Protein AF-0000000083957385 (afdb_homodimer)

InterPro domains:
  IPR032675 Leucine-rich repeat domain superfamily [G3DSA:3.80.10.10] (3-251)

Structure (mmCIF, N/CA/C/O backbone):
data_AF-0000000083957385-model_v1
#
loop_
_entity.id
_entity.type
_entity.pdbx_description
1 polymer 'Uncharacterized protein'
#
loop_
_atom_site.group_PDB
_atom_site.id
_atom_site.type_symbol
_atom_site.label_atom_id
_atom_site.label_alt_id
_atom_site.label_comp_id
_atom_site.label_asym_id
_atom_site.label_entity_id
_atom_site.label_seq_id
_atom_site.pdbx_PDB_ins_code
_atom_site.Cartn_x
_atom_site.Cartn_y
_atom_site.Cartn_z
_atom_site.occupancy
_atom_site.B_iso_or_equiv
_atom_site.auth_seq_id
_atom_site.auth_comp_id
_atom_site.auth_asym_id
_atom_site.auth_atom_id
_atom_site.pdbx_PDB_model_num
ATOM 1 N N . MET A 1 1 ? -29.312 -0.234 -8.875 1 66.75 1 MET A N 1
ATOM 2 C CA . MET A 1 1 ? -28.094 0.05 -8.117 1 66.75 1 MET A CA 1
ATOM 3 C C . MET A 1 1 ? -26.859 -0.208 -8.953 1 66.75 1 MET A C 1
ATOM 5 O O . MET A 1 1 ? -26.828 -1.137 -9.766 1 66.75 1 MET A O 1
ATOM 9 N N . GLY A 1 2 ? -26.062 0.794 -9.25 1 80.44 2 GLY A N 1
ATOM 10 C CA . GLY A 1 2 ? -24.922 0.792 -10.156 1 80.44 2 GLY A CA 1
ATOM 11 C C . GLY A 1 2 ? -23.656 0.3 -9.5 1 80.44 2 GLY A C 1
ATOM 12 O O . GLY A 1 2 ? -22.562 0.796 -9.797 1 80.44 2 GLY A O 1
ATOM 13 N N . ILE A 1 3 ? -23.75 -0.636 -8.555 1 87.69 3 ILE A N 1
ATOM 14 C CA . ILE A 1 3 ? -22.578 -1.134 -7.844 1 87.69 3 ILE A CA 1
ATOM 15 C C . ILE A 1 3 ? -21.781 -2.059 -8.758 1 87.69 3 ILE A C 1
ATOM 17 O O . ILE A 1 3 ? -22.312 -3.025 -9.305 1 87.69 3 ILE A O 1
ATOM 21 N N . ARG A 1 4 ? -20.531 -1.712 -8.836 1 92.94 4 ARG A N 1
ATOM 22 C CA . ARG A 1 4 ? -19.641 -2.5 -9.688 1 92.94 4 ARG A CA 1
ATOM 23 C C . ARG A 1 4 ? -18.625 -3.273 -8.867 1 92.94 4 ARG A C 1
ATOM 25 O O . ARG A 1 4 ? -18.109 -4.297 -9.312 1 92.94 4 ARG A O 1
ATOM 32 N N . THR A 1 5 ? -18.344 -2.74 -7.691 1 95.75 5 THR A N 1
ATOM 33 C CA . THR A 1 5 ? -17.391 -3.383 -6.797 1 95.75 5 THR A CA 1
ATOM 34 C C . THR A 1 5 ? -18 -3.598 -5.414 1 95.75 5 THR A C 1
ATOM 36 O O . THR A 1 5 ? -18.516 -2.658 -4.809 1 95.75 5 THR A O 1
ATOM 39 N N . LEU A 1 6 ? -17.969 -4.848 -4.969 1 91.44 6 LEU A N 1
ATOM 40 C CA . LEU A 1 6 ? -18.484 -5.207 -3.652 1 91.44 6 LEU A CA 1
ATOM 41 C C . LEU A 1 6 ? -17.453 -6.035 -2.875 1 91.44 6 LEU A C 1
ATOM 43 O O . LEU A 1 6 ? -16.984 -7.059 -3.367 1 91.44 6 LEU A O 1
ATOM 47 N N . ARG A 1 7 ? -17.125 -5.516 -1.761 1 92.5 7 ARG A N 1
ATOM 48 C CA . ARG A 1 7 ? -16.234 -6.227 -0.84 1 92.5 7 ARG A CA 1
ATOM 49 C C . ARG A 1 7 ? -16.906 -6.414 0.519 1 92.5 7 ARG A C 1
ATOM 51 O O . ARG A 1 7 ? -17.281 -5.441 1.176 1 92.5 7 ARG A O 1
ATOM 58 N N . LEU A 1 8 ? -16.922 -7.754 0.87 1 87.62 8 LEU A N 1
ATOM 59 C CA . LEU A 1 8 ? -17.625 -8.062 2.115 1 87.62 8 LEU A CA 1
ATOM 60 C C . LEU A 1 8 ? -16.812 -9.055 2.951 1 87.62 8 LEU A C 1
ATOM 62 O O . LEU A 1 8 ? -16.312 -10.055 2.428 1 87.62 8 LEU A O 1
ATOM 66 N N . ASP A 1 9 ? -16.688 -8.719 4.184 1 85.94 9 ASP A N 1
ATOM 67 C CA . ASP A 1 9 ? -16.141 -9.656 5.168 1 85.94 9 ASP A CA 1
ATOM 68 C C . ASP A 1 9 ? -17.172 -9.977 6.246 1 85.94 9 ASP A C 1
ATOM 70 O O . ASP A 1 9 ? -17.469 -9.141 7.102 1 85.94 9 ASP A O 1
ATOM 74 N N . LEU A 1 10 ? -17.656 -11.227 6.188 1 76.75 10 LEU A N 1
ATOM 75 C CA . LEU A 1 10 ? -18.719 -11.633 7.09 1 76.75 10 LEU A CA 1
ATOM 76 C C . LEU A 1 10 ? -18.219 -12.617 8.133 1 76.75 10 LEU A C 1
ATOM 78 O O . LEU A 1 10 ? -19 -13.305 8.789 1 76.75 10 LEU A O 1
ATOM 82 N N . THR A 1 11 ? -16.969 -12.727 8.328 1 73.12 11 THR A N 1
ATOM 83 C CA . THR A 1 11 ? -16.391 -13.766 9.18 1 73.12 11 THR A CA 1
ATOM 84 C C . THR A 1 11 ? -16.75 -13.523 10.641 1 73.12 11 THR A C 1
ATOM 86 O O . THR A 1 11 ? -16.812 -14.461 11.43 1 73.12 11 THR A O 1
ATOM 89 N N . ARG A 1 12 ? -17.125 -12.375 11.008 1 71.38 12 ARG A N 1
ATOM 90 C CA . ARG A 1 12 ? -17.406 -12.055 12.406 1 71.38 12 ARG A CA 1
ATOM 91 C C . ARG A 1 12 ? -18.875 -11.711 12.609 1 71.38 12 ARG A C 1
ATOM 93 O O . ARG A 1 12 ? -19.266 -11.273 13.695 1 71.38 12 ARG A O 1
ATOM 100 N N . THR A 1 13 ? -19.531 -11.875 11.531 1 69.56 13 THR A N 1
ATOM 101 C CA . THR A 1 13 ? -20.938 -11.469 11.602 1 69.56 13 THR A CA 1
ATOM 102 C C . THR A 1 13 ? -21.797 -12.609 12.133 1 69.56 13 THR A C 1
ATOM 104 O O . THR A 1 13 ? -21.688 -13.75 11.68 1 69.56 13 THR A O 1
ATOM 107 N N . GLU A 1 14 ? -22.578 -12.195 13.156 1 69.31 14 GLU A N 1
ATOM 108 C CA . GLU A 1 14 ? -23.594 -13.141 13.586 1 69.31 14 GLU A CA 1
ATOM 109 C C . GLU A 1 14 ? -24.656 -13.344 12.508 1 69.31 14 GLU A C 1
ATOM 111 O O . GLU A 1 14 ? -24.969 -12.414 11.766 1 69.31 14 GLU A O 1
ATOM 116 N N . ASN A 1 15 ? -25.125 -14.547 12.273 1 73.12 15 ASN A N 1
ATOM 117 C CA . ASN A 1 15 ? -26.125 -14.883 11.266 1 73.12 15 ASN A CA 1
ATOM 118 C C . ASN A 1 15 ? -25.578 -14.68 9.852 1 73.12 15 ASN A C 1
ATOM 120 O O . ASN A 1 15 ? -26.281 -14.195 8.969 1 73.12 15 ASN A O 1
ATOM 124 N N . SER A 1 16 ? -24.344 -14.812 9.766 1 71.88 16 SER A N 1
ATOM 125 C CA . SER A 1 16 ? -23.625 -14.578 8.516 1 71.88 16 SER A CA 1
ATOM 126 C C . SER A 1 16 ? -24.312 -15.258 7.34 1 71.88 16 SER A C 1
ATOM 128 O O . SER A 1 16 ? -24.375 -14.703 6.242 1 71.88 16 SER A O 1
ATOM 130 N N . ASP A 1 17 ? -24.906 -16.312 7.582 1 74.31 17 ASP A N 1
ATOM 131 C CA . ASP A 1 17 ? -25.562 -17.047 6.5 1 74.31 17 ASP A CA 1
ATOM 132 C C . ASP A 1 17 ? -26.766 -16.281 5.977 1 74.31 17 ASP A C 1
ATOM 134 O O . ASP A 1 17 ? -26.984 -16.203 4.766 1 74.31 17 ASP A O 1
ATOM 138 N N . GLU A 1 18 ? -27.484 -15.789 6.863 1 74 18 GLU A N 1
ATOM 139 C CA . GLU A 1 18 ? -28.672 -15.023 6.48 1 74 18 GLU A CA 1
ATOM 140 C C . GLU A 1 18 ? -28.297 -13.75 5.734 1 74 18 GLU A C 1
ATOM 142 O O . GLU A 1 18 ? -28.891 -13.414 4.715 1 74 18 GLU A O 1
ATOM 147 N N . ILE A 1 19 ? -27.297 -13.18 6.184 1 72.69 19 ILE A N 1
ATOM 148 C CA . ILE A 1 19 ? -26.828 -11.938 5.574 1 72.69 19 ILE A CA 1
ATOM 149 C C . ILE A 1 19 ? -26.266 -12.227 4.188 1 72.69 19 ILE A C 1
ATOM 151 O O . ILE A 1 19 ? -26.531 -11.484 3.238 1 72.69 19 ILE A O 1
ATOM 155 N N . PHE A 1 20 ? -25.609 -13.242 4.195 1 74.31 20 PHE A N 1
ATOM 156 C CA . PHE A 1 20 ? -25.047 -13.656 2.918 1 74.31 20 PHE A CA 1
ATOM 157 C C . PHE A 1 20 ? -26.141 -13.898 1.886 1 74.31 20 PHE A C 1
ATOM 159 O O . PHE A 1 20 ? -26.016 -13.469 0.737 1 74.31 20 PHE A O 1
ATOM 166 N N . GLN A 1 21 ? -27.125 -14.539 2.307 1 76.19 21 GLN A N 1
ATOM 167 C CA . GLN A 1 21 ? -28.25 -14.789 1.405 1 76.19 21 GLN A CA 1
ATOM 168 C C . GLN A 1 21 ? -28.891 -13.484 0.958 1 76.19 21 GLN A C 1
ATOM 170 O O . GLN A 1 21 ? -29.234 -13.32 -0.216 1 76.19 21 GLN A O 1
ATOM 175 N N . GLN A 1 22 ? -28.969 -12.656 1.773 1 74.19 22 GLN A N 1
ATOM 176 C CA . GLN A 1 22 ? -29.547 -11.359 1.444 1 74.19 22 GLN A CA 1
ATOM 177 C C . GLN A 1 22 ? -28.672 -10.602 0.44 1 74.19 22 GLN A C 1
ATOM 179 O O . GLN A 1 22 ? -29.188 -9.992 -0.498 1 74.19 22 GLN A O 1
ATOM 184 N N . ILE A 1 23 ? -27.5 -10.695 0.69 1 72.44 23 ILE A N 1
ATOM 185 C CA . ILE A 1 23 ? -26.562 -10.039 -0.207 1 72.44 23 ILE A CA 1
ATOM 186 C C . ILE A 1 23 ? -26.656 -10.664 -1.598 1 72.44 23 ILE A C 1
ATOM 188 O O . ILE A 1 23 ? -26.719 -9.953 -2.602 1 72.44 23 ILE A O 1
ATOM 192 N N . GLN A 1 24 ? -26.625 -11.922 -1.609 1 73.81 24 GLN A N 1
ATOM 193 C CA . GLN A 1 24 ? -26.719 -12.609 -2.891 1 73.81 24 GLN A CA 1
ATOM 194 C C . GLN A 1 24 ? -28 -12.227 -3.627 1 73.81 24 GLN A C 1
ATOM 196 O O . GLN A 1 24 ? -28 -12.086 -4.852 1 73.81 24 GLN A O 1
ATOM 201 N N . ASP A 1 25 ? -29.047 -11.984 -2.83 1 76.69 25 ASP A N 1
ATOM 202 C CA . ASP A 1 25 ? -30.344 -11.672 -3.418 1 76.69 25 ASP A CA 1
ATOM 203 C C . ASP A 1 25 ? -30.391 -10.234 -3.932 1 76.69 25 ASP A C 1
ATOM 205 O O . ASP A 1 25 ? -31.172 -9.914 -4.824 1 76.69 25 ASP A O 1
ATOM 209 N N . THR A 1 26 ? -29.5 -9.461 -3.402 1 75.12 26 THR A N 1
ATOM 210 C CA . THR A 1 26 ? -29.625 -8.039 -3.709 1 75.12 26 THR A CA 1
ATOM 211 C C . THR A 1 26 ? -28.438 -7.57 -4.547 1 75.12 26 THR A C 1
ATOM 213 O O . THR A 1 26 ? -28.391 -6.422 -4.992 1 75.12 26 THR A O 1
ATOM 216 N N . MET A 1 27 ? -27.578 -8.445 -4.742 1 77.69 27 MET A N 1
ATOM 217 C CA . MET A 1 27 ? -26.391 -8.086 -5.523 1 77.69 27 MET A CA 1
ATOM 218 C C . MET A 1 27 ? -26.781 -7.648 -6.93 1 77.69 27 MET A C 1
ATOM 220 O O . MET A 1 27 ? -27.609 -8.305 -7.582 1 77.69 27 MET A O 1
ATOM 224 N N . PRO A 1 28 ? -26.156 -6.586 -7.316 1 81 28 PRO A N 1
ATOM 225 C CA . PRO A 1 28 ? -26.5 -6.117 -8.664 1 81 28 PRO A CA 1
ATOM 226 C C . PRO A 1 28 ? -25.953 -7.027 -9.758 1 81 28 PRO A C 1
ATOM 228 O O . PRO A 1 28 ? -24.891 -7.641 -9.594 1 81 28 PRO A O 1
ATOM 231 N N . SER A 1 29 ? -26.672 -7.047 -10.898 1 79.5 29 SER A N 1
ATOM 232 C CA . SER A 1 29 ? -26.297 -7.914 -12.008 1 79.5 29 SER A CA 1
ATOM 233 C C . SER A 1 29 ? -25.078 -7.375 -12.75 1 79.5 29 SER A C 1
ATOM 235 O O . SER A 1 29 ? -24.391 -8.117 -13.461 1 79.5 29 SER A O 1
ATOM 237 N N . ASN A 1 30 ? -24.797 -6.09 -12.562 1 85.25 30 ASN A N 1
ATOM 238 C CA . ASN A 1 30 ? -23.688 -5.48 -13.289 1 85.25 30 ASN A CA 1
ATOM 239 C C . ASN A 1 30 ? -22.391 -5.516 -12.477 1 85.25 30 ASN A C 1
ATOM 241 O O . ASN A 1 30 ? -21.406 -4.855 -12.836 1 85.25 30 ASN A O 1
ATOM 245 N N . LEU A 1 31 ? -22.359 -6.289 -11.477 1 90.38 31 LEU A N 1
ATOM 246 C CA . LEU A 1 31 ? -21.188 -6.422 -10.625 1 90.38 31 LEU A CA 1
ATOM 247 C C . LEU A 1 31 ? -20 -6.953 -11.422 1 90.38 31 LEU A C 1
ATOM 249 O O . LEU A 1 31 ? -20.109 -7.953 -12.133 1 90.38 31 LEU A O 1
ATOM 253 N N . THR A 1 32 ? -18.844 -6.199 -11.289 1 93.44 32 THR A N 1
ATOM 254 C CA . THR A 1 32 ? -17.672 -6.633 -12.031 1 93.44 32 THR A CA 1
ATOM 255 C C . THR A 1 32 ? -16.594 -7.145 -11.086 1 93.44 32 THR A C 1
ATOM 257 O O . THR A 1 32 ? -15.742 -7.945 -11.477 1 93.44 32 THR A O 1
ATOM 260 N N . ASN A 1 33 ? -16.594 -6.629 -9.852 1 95 33 ASN A N 1
ATOM 261 C CA . ASN A 1 33 ? -15.609 -7.016 -8.844 1 95 33 ASN A CA 1
ATOM 262 C C . ASN A 1 33 ? -16.281 -7.43 -7.535 1 95 33 ASN A C 1
ATOM 264 O O . ASN A 1 33 ? -16.984 -6.637 -6.922 1 95 33 ASN A O 1
ATOM 268 N N . LEU A 1 34 ? -16 -8.648 -7.16 1 89.75 34 LEU A N 1
ATOM 269 C CA . LEU A 1 34 ? -16.609 -9.156 -5.941 1 89.75 34 LEU A CA 1
ATOM 270 C C . LEU A 1 34 ? -15.57 -9.797 -5.027 1 89.75 34 LEU A C 1
ATOM 272 O O . LEU A 1 34 ? -14.781 -10.633 -5.473 1 89.75 34 LEU A O 1
ATOM 276 N N . ARG A 1 35 ? -15.516 -9.328 -3.902 1 90.94 35 ARG A N 1
ATOM 277 C CA . ARG A 1 35 ? -14.742 -9.969 -2.844 1 90.94 35 ARG A CA 1
ATOM 278 C C . ARG A 1 35 ? -15.633 -10.336 -1.661 1 90.94 35 ARG A C 1
ATOM 280 O O . ARG A 1 35 ? -16.266 -9.461 -1.057 1 90.94 35 ARG A O 1
ATOM 287 N N . ILE A 1 36 ? -15.609 -11.594 -1.338 1 83.06 36 ILE A N 1
ATOM 288 C CA . ILE A 1 36 ? -16.422 -12.016 -0.199 1 83.06 36 ILE A CA 1
ATOM 289 C C . ILE A 1 36 ? -15.594 -12.938 0.703 1 83.06 36 ILE A C 1
ATOM 291 O O . ILE A 1 36 ? -14.992 -13.906 0.232 1 83.06 36 ILE A O 1
ATOM 295 N N . ARG A 1 37 ? -15.562 -12.539 1.865 1 82.06 37 ARG A N 1
ATOM 296 C CA . ARG A 1 37 ? -14.992 -13.414 2.893 1 82.06 37 ARG A CA 1
ATOM 297 C C . ARG A 1 37 ? -16.094 -13.984 3.787 1 82.06 37 ARG A C 1
ATOM 299 O O . ARG A 1 37 ? -16.656 -13.266 4.609 1 82.06 37 ARG A O 1
ATOM 306 N N . HIS A 1 38 ? -16.5 -15.078 3.428 1 71.5 38 HIS A N 1
ATOM 307 C CA . HIS A 1 38 ? -17.516 -15.82 4.148 1 71.5 38 HIS A CA 1
ATOM 308 C C . HIS A 1 38 ? -17.203 -17.312 4.156 1 71.5 38 HIS A C 1
ATOM 310 O O . HIS A 1 38 ? -16.812 -17.875 3.131 1 71.5 38 HIS A O 1
ATOM 316 N N . PRO A 1 39 ? -17.188 -17.875 5.422 1 61.34 39 PRO A N 1
ATOM 317 C CA . PRO A 1 39 ? -17.031 -19.328 5.375 1 61.34 39 PRO A CA 1
ATOM 318 C C . PRO A 1 39 ? -18.062 -20.016 4.492 1 61.34 39 PRO A C 1
ATOM 320 O O . PRO A 1 39 ? -19.203 -20.219 4.914 1 61.34 39 PRO A O 1
ATOM 323 N N . VAL A 1 40 ? -17.922 -19.891 3.213 1 55.22 40 VAL A N 1
ATOM 324 C CA . VAL A 1 40 ? -18.875 -20.359 2.219 1 55.22 40 VAL A CA 1
ATOM 325 C C . VAL A 1 40 ? -18.984 -21.875 2.281 1 55.22 40 VAL A C 1
ATOM 327 O O . VAL A 1 40 ? -19.766 -22.484 1.548 1 55.22 40 VAL A O 1
ATOM 330 N N . GLY A 1 41 ? -18.141 -22.688 2.82 1 53.75 41 GLY A N 1
ATOM 331 C CA . GLY A 1 41 ? -18.484 -24.094 2.777 1 53.75 41 GLY A CA 1
ATOM 332 C C . GLY A 1 41 ? -19.984 -24.344 2.879 1 53.75 41 GLY A C 1
ATOM 333 O O . GLY A 1 41 ? -20.469 -25.391 2.443 1 53.75 41 GLY A O 1
ATOM 334 N N . ARG A 1 42 ? -20.844 -23.438 3.283 1 52.75 42 ARG A N 1
ATOM 335 C CA . ARG A 1 42 ? -22.234 -23.719 3.664 1 52.75 42 ARG A CA 1
ATOM 336 C C . ARG A 1 42 ? -23.203 -23.328 2.5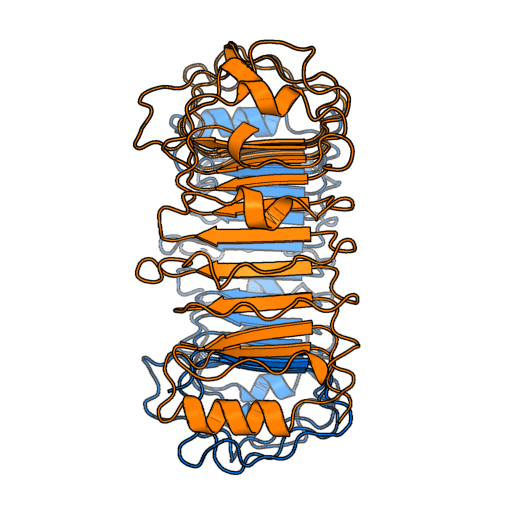53 1 52.75 42 ARG A C 1
ATOM 338 O O . ARG A 1 42 ? -24.141 -24.047 2.26 1 52.75 42 ARG A O 1
ATOM 345 N N . GLU A 1 43 ? -23.188 -22.062 2.008 1 54.84 43 GLU A N 1
ATOM 346 C CA . GLU A 1 43 ? -24.125 -21.625 0.987 1 54.84 43 GLU A CA 1
ATOM 347 C C . GLU A 1 43 ? -23.422 -21.188 -0.287 1 54.84 43 GLU A C 1
ATOM 349 O O . GLU A 1 43 ? -22.344 -20.578 -0.226 1 54.84 43 GLU A O 1
ATOM 354 N N . GLN A 1 44 ? -23.703 -21.828 -1.48 1 62.06 44 GLN A N 1
ATOM 355 C CA . GLN A 1 44 ? -23.172 -21.688 -2.828 1 62.06 44 GLN A CA 1
ATOM 356 C C . GLN A 1 44 ? -23.344 -20.25 -3.332 1 62.06 44 GLN A C 1
ATOM 358 O O . GLN A 1 44 ? -24.406 -19.656 -3.166 1 62.06 44 GLN A O 1
ATOM 363 N N . LEU A 1 45 ? -22.203 -19.531 -3.6 1 69 45 LEU A N 1
ATOM 364 C CA . LEU A 1 45 ? -22.266 -18.266 -4.324 1 69 45 LEU A CA 1
ATOM 365 C C . LEU A 1 45 ? -22.844 -18.469 -5.723 1 69 45 LEU A C 1
ATOM 367 O O . LEU A 1 45 ? -22.359 -19.312 -6.477 1 69 45 LEU A O 1
ATOM 371 N N . LEU A 1 46 ? -23.984 -17.938 -5.984 1 73.19 46 LEU A N 1
ATOM 372 C CA . LEU A 1 46 ? -24.641 -18.047 -7.281 1 73.19 46 LEU A CA 1
ATOM 373 C C . LEU A 1 46 ? -24 -17.094 -8.297 1 73.19 46 LEU A C 1
ATOM 375 O O . LEU A 1 46 ? -24.547 -16.031 -8.586 1 73.19 46 LEU A O 1
ATOM 379 N N . LEU A 1 47 ? -22.906 -17.516 -8.836 1 74.88 47 LEU A N 1
ATOM 380 C CA . LEU A 1 47 ? -22.141 -16.672 -9.742 1 74.88 47 LEU A CA 1
ATOM 381 C C . LEU A 1 47 ? -22.844 -16.531 -11.086 1 74.88 47 LEU A C 1
ATOM 383 O O . LEU A 1 47 ? -22.578 -15.586 -11.836 1 74.88 47 LEU A O 1
ATOM 387 N N . ASP A 1 48 ? -23.719 -17.5 -11.352 1 74.81 48 ASP A N 1
ATOM 388 C CA . ASP A 1 48 ? -24.438 -17.469 -12.625 1 74.81 48 ASP A CA 1
ATOM 389 C C . ASP A 1 48 ? -25.281 -16.219 -12.758 1 74.81 48 ASP A C 1
ATOM 391 O O . ASP A 1 48 ? -25.578 -15.773 -13.867 1 74.81 48 ASP A O 1
ATOM 395 N N . LYS A 1 49 ? -25.531 -15.625 -11.656 1 76.75 49 LYS A N 1
ATOM 396 C CA . LYS A 1 49 ? -26.359 -14.422 -11.664 1 76.75 49 LYS A CA 1
ATOM 397 C C . LYS A 1 49 ? -25.516 -13.18 -11.953 1 76.75 49 LYS A C 1
ATOM 399 O O . LYS A 1 49 ? -26.047 -12.086 -12.102 1 76.75 49 LYS A O 1
ATOM 404 N N . HIS A 1 50 ? -24.266 -13.398 -12.102 1 82.44 50 HIS A N 1
ATOM 405 C CA . HIS A 1 50 ? -23.359 -12.266 -12.297 1 82.44 50 HIS A CA 1
ATOM 406 C C . HIS A 1 50 ? -22.422 -12.5 -13.477 1 82.44 50 HIS A C 1
ATOM 408 O O . HIS A 1 50 ? -21.219 -12.586 -13.297 1 82.44 50 HIS A O 1
ATOM 414 N N . PRO A 1 51 ? -23.031 -12.484 -14.641 1 82.19 51 PRO A N 1
ATOM 415 C CA . PRO A 1 51 ? -22.25 -12.812 -15.836 1 82.19 51 PRO A CA 1
ATOM 416 C C . PRO A 1 51 ? -21.172 -11.773 -16.141 1 82.19 51 PRO A C 1
ATOM 418 O O . PRO A 1 51 ? -20.266 -12.039 -16.922 1 82.19 51 PRO A O 1
ATOM 421 N N . SER A 1 52 ? -21.297 -10.578 -15.531 1 87.88 52 SER A N 1
ATOM 422 C CA . SER A 1 52 ? -20.344 -9.508 -15.82 1 87.88 52 SER A CA 1
ATOM 423 C C . SER A 1 52 ? -19.141 -9.555 -14.883 1 87.88 52 SER A C 1
ATOM 425 O O . SER A 1 52 ? -18.234 -8.734 -14.992 1 87.88 52 SER A O 1
ATOM 427 N N . LEU A 1 53 ? -19.062 -10.484 -14.055 1 89.12 53 LEU A N 1
ATOM 428 C CA . LEU A 1 53 ? -18.016 -10.562 -13.047 1 89.12 53 LEU A CA 1
ATOM 429 C C . LEU A 1 53 ? -16.656 -10.812 -13.695 1 89.12 53 LEU A C 1
ATOM 431 O O . LEU A 1 53 ? -16.484 -11.773 -14.445 1 89.12 53 LEU A O 1
ATOM 435 N N . GLU A 1 54 ? -15.758 -9.891 -13.398 1 92.12 54 GLU A N 1
ATOM 436 C CA . GLU A 1 54 ? -14.414 -9.977 -13.969 1 92.12 54 GLU A CA 1
ATOM 437 C C . GLU A 1 54 ? -13.391 -10.375 -12.914 1 92.12 54 GLU A C 1
ATOM 439 O O . GLU A 1 54 ? -12.398 -11.047 -13.219 1 92.12 54 GLU A O 1
ATOM 444 N N . LYS A 1 55 ? -13.648 -9.938 -11.758 1 93.94 55 LYS A N 1
ATOM 445 C CA . LYS A 1 55 ? -12.742 -10.219 -10.648 1 93.94 55 LYS A CA 1
ATOM 446 C C . LYS A 1 55 ? -13.492 -10.812 -9.461 1 93.94 55 LYS A C 1
ATOM 448 O O . LYS A 1 55 ? -14.508 -10.266 -9.023 1 93.94 55 LYS A O 1
ATOM 453 N N . LEU A 1 56 ? -12.906 -11.906 -8.969 1 88.5 56 LEU A N 1
ATOM 454 C CA . LEU A 1 56 ? -13.539 -12.594 -7.852 1 88.5 56 LEU A CA 1
ATOM 455 C C . LEU A 1 56 ? -12.516 -12.969 -6.789 1 88.5 56 LEU A C 1
ATOM 457 O O . LEU A 1 56 ? -11.453 -13.508 -7.109 1 88.5 56 LEU A O 1
ATOM 461 N N . ALA A 1 57 ? -12.734 -12.586 -5.633 1 89.31 57 ALA A N 1
ATOM 462 C CA . ALA A 1 57 ? -11.945 -13 -4.48 1 89.31 57 ALA A CA 1
ATOM 463 C C . ALA A 1 57 ? -12.82 -13.703 -3.441 1 89.31 57 ALA A C 1
ATOM 465 O O . ALA A 1 57 ? -13.797 -13.125 -2.957 1 89.31 57 ALA A O 1
ATOM 466 N N . LEU A 1 58 ? -12.383 -14.914 -3.137 1 81.88 58 LEU A N 1
ATOM 467 C CA . LEU A 1 58 ? -13.188 -15.711 -2.213 1 81.88 58 LEU A CA 1
ATOM 468 C C . LEU A 1 58 ? -12.328 -16.25 -1.078 1 81.88 58 LEU A C 1
ATOM 470 O O . LEU A 1 58 ? -11.156 -16.594 -1.287 1 81.88 58 LEU A O 1
ATOM 474 N N . PHE A 1 59 ? -13 -16.234 0 1 76.25 59 PHE A N 1
ATOM 475 C CA . PHE A 1 59 ? -12.5 -16.984 1.156 1 76.25 59 PHE A CA 1
ATOM 476 C C . PHE A 1 59 ? -13.336 -18.219 1.407 1 76.25 59 PHE A C 1
ATOM 478 O O . PHE A 1 59 ? -14.555 -18.141 1.568 1 76.25 59 PHE A O 1
ATOM 485 N N . THR A 1 60 ? -12.797 -19.406 1.096 1 62.69 60 THR A N 1
ATOM 486 C CA . THR A 1 60 ? -13.633 -20.594 1.104 1 62.69 60 THR A CA 1
ATOM 487 C C . THR A 1 60 ? -13.156 -21.578 2.162 1 62.69 60 THR A C 1
ATOM 489 O O . THR A 1 60 ? -11.961 -21.672 2.451 1 62.69 60 THR A O 1
ATOM 492 N N . LEU A 1 61 ? -14.016 -21.984 3.104 1 55.91 61 LEU A N 1
ATOM 493 C CA . LEU A 1 61 ? -13.75 -23.031 4.082 1 55.91 61 LEU A CA 1
ATOM 494 C C . LEU A 1 61 ? -13.984 -24.422 3.477 1 55.91 61 LEU A C 1
ATOM 496 O O . LEU A 1 61 ? -13.453 -25.406 3.967 1 55.91 61 LEU A O 1
ATOM 500 N N . GLY A 1 62 ? -14.477 -24.5 2.258 1 51.28 62 GLY A N 1
ATOM 501 C CA . GLY A 1 62 ? -14.867 -25.844 1.87 1 51.28 62 GLY A CA 1
ATOM 502 C C . GLY A 1 62 ? -14.812 -26.062 0.372 1 51.28 62 GLY A C 1
ATOM 503 O O . GLY A 1 62 ? -14.156 -25.312 -0.352 1 51.28 62 GLY A O 1
ATOM 504 N N . ASN A 1 63 ? -15.312 -27.219 -0.063 1 49.69 63 ASN A N 1
ATOM 505 C CA . ASN A 1 63 ? -15.227 -27.938 -1.331 1 49.69 63 ASN A CA 1
ATOM 506 C C . ASN A 1 63 ? -15.805 -27.109 -2.48 1 49.69 63 ASN A C 1
ATOM 508 O O . ASN A 1 63 ? -16.031 -27.641 -3.572 1 49.69 63 ASN A O 1
ATOM 512 N N . TRP A 1 64 ? -16.266 -25.969 -2.289 1 50.12 64 TRP A N 1
ATOM 513 C CA . TRP A 1 64 ? -17.141 -25.609 -3.4 1 50.12 64 TRP A CA 1
ATOM 514 C C . TRP A 1 64 ? -16.609 -24.391 -4.148 1 50.12 64 TRP A C 1
ATOM 516 O O . TRP A 1 64 ? -16.469 -23.312 -3.564 1 50.12 64 TRP A O 1
ATOM 526 N N . VAL A 1 65 ? -15.711 -24.484 -5.062 1 53.47 65 VAL A N 1
ATOM 527 C CA . VAL A 1 65 ? -15.617 -23.328 -5.949 1 53.47 65 VAL A CA 1
ATOM 528 C C . VAL A 1 65 ? -16.5 -23.547 -7.18 1 53.47 65 VAL A C 1
ATOM 530 O O . VAL A 1 65 ? -16.344 -24.547 -7.887 1 53.47 65 VAL A O 1
ATOM 533 N N . PRO A 1 66 ? -17.641 -22.844 -7.336 1 55.12 66 PRO A N 1
ATOM 534 C CA . PRO A 1 66 ? -18.547 -22.984 -8.477 1 55.12 66 PRO A CA 1
ATOM 535 C C . PRO A 1 66 ? -17.828 -22.875 -9.82 1 55.12 66 PRO A C 1
ATOM 537 O O . PRO A 1 66 ? -16.688 -22.375 -9.875 1 55.12 66 PRO A O 1
ATOM 540 N N . SER A 1 67 ? -18.406 -23.625 -10.656 1 60.88 67 SER A N 1
ATOM 541 C CA . SER A 1 67 ? -18.016 -23.422 -12.047 1 60.88 67 SER A CA 1
ATOM 542 C C . SER A 1 67 ? -17.797 -21.953 -12.352 1 60.88 67 SER A C 1
ATOM 544 O O . SER A 1 67 ? -18.641 -21.109 -12.047 1 60.88 67 SER A O 1
ATOM 546 N N . LEU A 1 68 ? -16.562 -21.562 -12.664 1 65.38 68 LEU A N 1
ATOM 547 C CA . LEU A 1 68 ? -16.172 -20.172 -12.867 1 65.38 68 LEU A CA 1
ATOM 548 C C . LEU A 1 68 ? -16.719 -19.641 -14.188 1 65.38 68 LEU A C 1
ATOM 550 O O . LEU A 1 68 ? -16.766 -20.375 -15.18 1 65.38 68 LEU A O 1
ATOM 554 N N . LEU A 1 69 ? -17.188 -18.516 -14.117 1 71 69 LEU A N 1
ATOM 555 C CA . LEU A 1 69 ? -17.766 -17.766 -15.227 1 71 69 LEU A CA 1
ATOM 556 C C . LEU A 1 69 ? -16.734 -17.516 -16.312 1 71 69 LEU A C 1
ATOM 558 O O . LEU A 1 69 ? -15.539 -17.375 -16.031 1 71 69 LEU A O 1
ATOM 562 N N . SER A 1 70 ? -17.203 -17.672 -17.5 1 76.5 70 SER A N 1
ATOM 563 C CA . SER A 1 70 ? -16.359 -17.391 -18.656 1 76.5 70 SER A CA 1
ATOM 564 C C . SER A 1 70 ? -15.836 -15.961 -18.641 1 76.5 70 SER A C 1
ATOM 566 O O . SER A 1 70 ? -14.812 -15.656 -19.25 1 76.5 70 SER A O 1
ATOM 568 N N . SER A 1 71 ? -16.531 -15.094 -17.891 1 83.25 71 SER A N 1
ATOM 569 C CA . SER A 1 71 ? -16.156 -13.688 -17.844 1 83.25 71 SER A CA 1
ATOM 570 C C . SER A 1 71 ? -15.008 -13.445 -16.859 1 83.25 71 SER A C 1
ATOM 572 O O . SER A 1 71 ? -14.375 -12.391 -16.875 1 83.25 71 SER A O 1
ATOM 574 N N . LEU A 1 72 ? -14.664 -14.312 -16.141 1 87.06 72 LEU A N 1
ATOM 575 C CA . LEU A 1 72 ? -13.719 -14.117 -15.047 1 87.06 72 LEU A CA 1
ATOM 576 C C . LEU A 1 72 ? -12.297 -13.977 -15.586 1 87.06 72 LEU A C 1
ATOM 578 O O . LEU A 1 72 ? -11.82 -14.836 -16.328 1 87.06 72 LEU A O 1
ATOM 582 N N . GLN A 1 73 ? -11.734 -12.859 -15.172 1 90.94 73 GLN A N 1
ATOM 583 C CA . GLN A 1 73 ? -10.375 -12.578 -15.609 1 90.94 73 GLN A CA 1
ATOM 584 C C . GLN A 1 73 ? -9.383 -12.719 -14.453 1 90.94 73 GLN A C 1
ATOM 586 O O . GLN A 1 73 ? -8.195 -12.969 -14.68 1 90.94 73 GLN A O 1
ATOM 591 N N . SER A 1 74 ? -9.883 -12.523 -13.305 1 93.31 74 SER A N 1
ATOM 592 C CA . SER A 1 74 ? -9.023 -12.586 -12.125 1 93.31 74 SER A CA 1
ATOM 593 C C . SER A 1 74 ? -9.711 -13.336 -10.984 1 93.31 74 SER A C 1
ATOM 595 O O . SER A 1 74 ? -10.875 -13.07 -10.68 1 93.31 74 SER A O 1
ATOM 597 N N . LEU A 1 75 ? -8.938 -14.25 -10.398 1 87.38 75 LEU A N 1
ATOM 598 C CA . LEU A 1 75 ? -9.469 -15.047 -9.297 1 87.38 75 LEU A CA 1
ATOM 599 C C . LEU A 1 75 ? -8.469 -15.102 -8.148 1 87.38 75 LEU A C 1
ATOM 601 O O . LEU A 1 75 ? -7.293 -15.422 -8.352 1 87.38 75 LEU A O 1
ATOM 605 N N . TYR A 1 76 ? -8.945 -14.719 -7.043 1 88.31 76 TYR A N 1
ATOM 606 C CA . TYR A 1 76 ? -8.203 -14.875 -5.797 1 88.31 76 TYR A CA 1
ATOM 607 C C . TYR A 1 76 ? -8.93 -15.812 -4.84 1 88.31 76 TYR A C 1
ATOM 609 O O . TYR A 1 76 ? -10.086 -15.57 -4.48 1 88.31 76 TYR A O 1
ATOM 617 N N . LEU A 1 77 ? -8.188 -16.859 -4.441 1 81.88 77 LEU A N 1
ATOM 618 C CA . LEU A 1 77 ? -8.805 -17.828 -3.561 1 81.88 77 LEU A CA 1
ATOM 619 C C . LEU A 1 77 ? -8 -18 -2.279 1 81.88 77 LEU A C 1
ATOM 621 O O . LEU A 1 77 ? -6.781 -18.188 -2.328 1 81.88 77 LEU A O 1
ATOM 625 N N . THR A 1 78 ? -8.68 -17.859 -1.231 1 80.44 78 THR A N 1
ATOM 626 C CA . THR A 1 78 ? -8.109 -18.234 0.058 1 80.44 78 THR A CA 1
ATOM 627 C C . THR A 1 78 ? -8.805 -19.484 0.612 1 80.44 78 THR A C 1
ATOM 629 O O . THR A 1 78 ? -10.031 -19.484 0.783 1 80.44 78 THR A O 1
ATOM 632 N N . ILE A 1 79 ? -7.992 -20.547 0.779 1 70.44 79 ILE A N 1
ATOM 633 C CA . ILE A 1 79 ? -8.539 -21.797 1.304 1 70.44 79 ILE A CA 1
ATOM 634 C C . ILE A 1 79 ? -7.969 -22.062 2.691 1 70.44 79 ILE A C 1
ATOM 636 O O . ILE A 1 79 ? -6.75 -22.094 2.873 1 70.44 79 ILE A O 1
ATOM 640 N N . GLU A 1 80 ? -8.844 -22.219 3.625 1 63.75 80 GLU A N 1
ATOM 641 C CA . GLU A 1 80 ? -8.398 -22.484 4.992 1 63.75 80 GLU A CA 1
ATOM 642 C C . GLU A 1 80 ? -8.039 -23.953 5.188 1 63.75 80 GLU A C 1
ATOM 644 O O . GLU A 1 80 ? -8.492 -24.812 4.438 1 63.75 80 GLU A O 1
ATOM 649 N N . ALA A 1 81 ? -7.109 -24.234 6.168 1 57.41 81 ALA A N 1
ATOM 650 C CA . ALA A 1 81 ? -6.43 -25.484 6.469 1 57.41 81 ALA A CA 1
ATOM 651 C C . ALA A 1 81 ? -7.418 -26.656 6.508 1 57.41 81 ALA A C 1
ATOM 653 O O . ALA A 1 81 ? -7.125 -27.734 6.004 1 57.41 81 ALA A O 1
ATOM 654 N N . ASP A 1 82 ? -8.43 -26.469 7.188 1 56.84 82 ASP A N 1
ATOM 655 C CA . ASP A 1 82 ? -9.234 -27.656 7.453 1 56.84 82 ASP A CA 1
ATOM 656 C C . ASP A 1 82 ? -10.039 -28.047 6.223 1 56.84 82 ASP A C 1
ATOM 658 O O . ASP A 1 82 ? -10.695 -29.094 6.219 1 56.84 82 ASP A O 1
ATOM 662 N N . ASP A 1 83 ? -9.828 -27.344 5.242 1 53.47 83 ASP A N 1
ATOM 663 C CA . ASP A 1 83 ? -10.703 -27.625 4.105 1 53.47 83 ASP A CA 1
ATOM 664 C C . ASP A 1 83 ? -9.977 -28.453 3.045 1 53.47 83 ASP A C 1
ATOM 666 O O . ASP A 1 83 ? -8.906 -28.062 2.572 1 53.47 83 ASP A O 1
ATOM 670 N N . ILE A 1 84 ? -10.086 -29.734 3.246 1 48.97 84 ILE A N 1
ATOM 671 C CA . ILE A 1 84 ? -9.555 -30.625 2.221 1 48.97 84 ILE A CA 1
ATOM 672 C C . ILE A 1 84 ? -10.219 -30.312 0.878 1 48.97 84 ILE A C 1
ATOM 674 O O . ILE A 1 84 ? -11.445 -30.344 0.766 1 48.97 84 ILE A O 1
ATOM 678 N N . ILE A 1 85 ? -9.547 -29.5 0.14 1 52.38 85 ILE A N 1
ATOM 679 C CA . ILE A 1 85 ? -10.055 -29.391 -1.222 1 52.38 85 ILE A CA 1
ATOM 680 C C . ILE A 1 85 ? -10.273 -30.781 -1.807 1 52.38 85 ILE A C 1
ATOM 682 O O . ILE A 1 85 ? -9.32 -31.531 -2.043 1 52.38 85 ILE A O 1
ATOM 686 N N . ARG A 1 86 ? -11.461 -31.469 -1.37 1 49.69 86 ARG A N 1
ATOM 687 C CA . ARG A 1 86 ? -11.773 -32.781 -1.919 1 49.69 86 ARG A CA 1
ATOM 688 C C . ARG A 1 86 ? -11.93 -32.719 -3.436 1 49.69 86 ARG A C 1
ATOM 690 O O . ARG A 1 86 ? -12.219 -31.656 -3.99 1 49.69 86 ARG A O 1
ATOM 697 N N . ASP A 1 87 ? -11.531 -33.719 -4.102 1 49.62 87 ASP A N 1
ATOM 698 C CA . ASP A 1 87 ? -11.492 -34.031 -5.523 1 49.62 87 ASP A CA 1
ATOM 699 C C . ASP A 1 87 ? -12.68 -33.438 -6.266 1 49.62 87 ASP A C 1
ATOM 701 O O . ASP A 1 87 ? -12.547 -32.969 -7.398 1 49.62 87 ASP A O 1
ATOM 705 N N . GLU A 1 88 ? -13.859 -33.531 -5.621 1 48.44 88 GLU A N 1
ATOM 706 C CA . GLU A 1 88 ? -15.094 -33.219 -6.332 1 48.44 88 GLU A CA 1
ATOM 707 C C . GLU A 1 88 ? -15.258 -31.703 -6.516 1 48.44 88 GLU A C 1
ATOM 709 O O . GLU A 1 88 ? -16.141 -31.25 -7.246 1 48.44 88 GLU A O 1
ATOM 714 N N . CYS A 1 89 ? -14.531 -31.031 -5.867 1 48.31 89 CYS A N 1
ATOM 715 C CA . CYS A 1 89 ? -14.789 -29.594 -5.816 1 48.31 89 CYS A CA 1
ATOM 716 C C . CYS A 1 89 ? -13.961 -28.859 -6.863 1 48.31 89 CYS A C 1
ATOM 718 O O . CYS A 1 89 ? -13.703 -27.656 -6.73 1 48.31 89 CYS A O 1
ATOM 720 N N . PHE A 1 90 ? -13.477 -29.594 -7.828 1 49.72 90 PHE A N 1
ATOM 721 C CA . PHE A 1 90 ? -12.461 -28.938 -8.648 1 49.72 90 PHE A CA 1
ATOM 722 C C . PHE A 1 90 ? -13.078 -27.828 -9.492 1 49.72 90 PHE A C 1
ATOM 724 O O . PHE A 1 90 ? -14.117 -28.031 -10.125 1 49.72 90 PHE A O 1
ATOM 731 N N . LEU A 1 91 ? -12.672 -26.641 -9.234 1 55.88 91 LEU A N 1
ATOM 732 C CA . LEU A 1 91 ? -12.836 -25.375 -9.93 1 55.88 91 LEU A CA 1
ATOM 733 C C . LEU A 1 91 ? -12.484 -25.516 -11.414 1 55.88 91 LEU A C 1
ATOM 735 O O . LEU A 1 91 ? -11.422 -26.047 -11.758 1 55.88 91 LEU A O 1
ATOM 739 N N . GLU A 1 92 ? -13.547 -25.75 -12.211 1 65.62 92 GLU A N 1
ATOM 740 C CA . GLU A 1 92 ? -13.211 -25.516 -13.609 1 65.62 92 GLU A CA 1
ATOM 741 C C . GLU A 1 92 ? -12.82 -24.062 -13.844 1 65.62 92 GLU A C 1
ATOM 743 O O . GLU A 1 92 ? -13.664 -23.172 -13.797 1 65.62 92 GLU A O 1
ATOM 748 N N . ILE A 1 93 ? -11.547 -23.781 -13.859 1 68.62 93 ILE A N 1
ATOM 749 C CA . ILE A 1 93 ? -11.039 -22.438 -14.109 1 68.62 93 ILE A CA 1
ATOM 750 C C . ILE A 1 93 ? -11.344 -22.031 -15.547 1 68.62 93 ILE A C 1
ATOM 752 O O . ILE A 1 93 ? -11.227 -22.844 -16.469 1 68.62 93 ILE A O 1
ATOM 756 N N . SER A 1 94 ? -11.836 -20.922 -15.664 1 75.38 94 SER A N 1
ATOM 757 C CA . SER A 1 94 ? -12.117 -20.344 -16.969 1 75.38 94 SER A CA 1
ATOM 758 C C . SER A 1 94 ? -10.859 -20.312 -17.844 1 75.38 94 SER A C 1
ATOM 760 O O . SER A 1 94 ? -9.781 -19.953 -17.375 1 75.38 94 SER A O 1
ATOM 762 N N . PRO A 1 95 ? -11.031 -20.812 -19.062 1 78.5 95 PRO A N 1
ATOM 763 C CA . PRO A 1 95 ? -9.891 -20.703 -19.969 1 78.5 95 PRO A CA 1
ATOM 764 C C . PRO A 1 95 ? -9.469 -19.25 -20.219 1 78.5 95 PRO A C 1
ATOM 766 O O . PRO A 1 95 ? -8.367 -19 -20.719 1 78.5 95 PRO A O 1
ATOM 769 N N . ASN A 1 96 ? -10.359 -18.281 -19.781 1 83.38 96 ASN A N 1
ATOM 770 C CA . ASN A 1 96 ? -10.07 -16.859 -20.016 1 83.38 96 ASN A CA 1
ATOM 771 C C . ASN A 1 96 ? -9.391 -16.234 -18.812 1 83.38 96 ASN A C 1
ATOM 773 O O . ASN A 1 96 ? -9.086 -15.031 -18.812 1 83.38 96 ASN A O 1
ATOM 777 N N . LEU A 1 97 ? -9.125 -16.953 -17.891 1 89.31 97 LEU A N 1
ATOM 778 C CA . LEU A 1 97 ? -8.5 -16.422 -16.688 1 89.31 97 LEU A CA 1
ATOM 779 C C . LEU A 1 97 ? -7.09 -15.93 -16.969 1 89.31 97 LEU A C 1
ATOM 781 O O . LEU A 1 97 ? -6.281 -16.656 -17.562 1 89.31 97 LEU A O 1
ATOM 785 N N . GLU A 1 98 ? -6.863 -14.711 -16.547 1 94 98 GLU A N 1
ATOM 786 C CA . GLU A 1 98 ? -5.555 -14.117 -16.797 1 94 98 GLU A CA 1
ATOM 787 C C . GLU A 1 98 ? -4.734 -14.031 -15.508 1 94 98 GLU A C 1
ATOM 789 O O . GLU A 1 98 ? -3.504 -13.969 -15.555 1 94 98 GLU A O 1
ATOM 794 N N . ARG A 1 99 ? -5.402 -14.023 -14.477 1 94.69 99 ARG A N 1
ATOM 795 C CA . ARG A 1 99 ? -4.73 -13.914 -13.188 1 94.69 99 ARG A CA 1
ATOM 796 C C . ARG A 1 99 ? -5.324 -14.883 -12.172 1 94.69 99 ARG A C 1
ATOM 798 O O . ARG A 1 99 ? -6.543 -14.938 -11.992 1 94.69 99 ARG A O 1
ATOM 805 N N . LEU A 1 100 ? -4.457 -15.602 -11.516 1 88.88 100 LEU A N 1
ATOM 806 C CA . LEU A 1 100 ? -4.863 -16.547 -10.484 1 88.88 100 LEU A CA 1
ATOM 807 C C . LEU A 1 100 ? -3.941 -16.469 -9.273 1 88.88 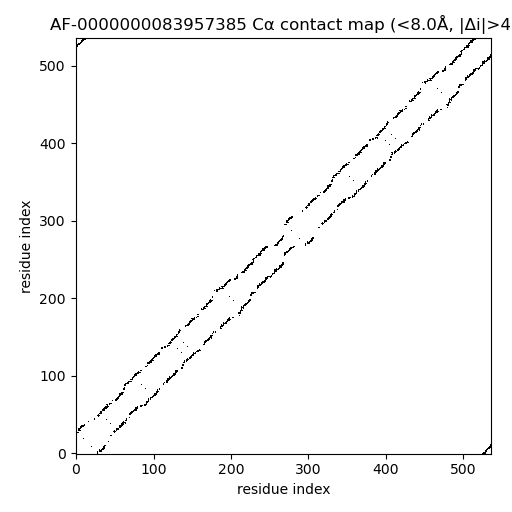100 LEU A C 1
ATOM 809 O O . LEU A 1 100 ? -2.717 -16.531 -9.414 1 88.88 100 LEU A O 1
ATOM 813 N N . GLU A 1 101 ? -4.527 -16.266 -8.148 1 89.62 101 GLU A N 1
ATOM 814 C CA . GLU A 1 101 ? -3.779 -16.266 -6.898 1 89.62 101 GLU A CA 1
ATOM 815 C C . GLU A 1 101 ? -4.445 -17.156 -5.855 1 89.62 101 GLU A C 1
ATOM 817 O O . GLU A 1 101 ? -5.668 -17.109 -5.688 1 89.62 101 GLU A O 1
ATOM 822 N N . PHE A 1 102 ? -3.539 -17.922 -5.188 1 82.5 102 PHE A N 1
ATOM 823 C CA . PHE A 1 102 ? -4.016 -18.828 -4.141 1 82.5 102 PHE A CA 1
ATOM 824 C C . PHE A 1 102 ? -3.361 -18.5 -2.805 1 82.5 102 PHE A C 1
ATOM 826 O O . PHE A 1 102 ? -2.16 -18.219 -2.744 1 82.5 102 PHE A O 1
ATOM 833 N N . ASN A 1 103 ? -4.152 -18.469 -1.854 1 81.75 103 ASN A N 1
ATOM 834 C CA . ASN A 1 103 ? -3.686 -18.531 -0.475 1 81.75 103 ASN A CA 1
ATOM 835 C C . ASN A 1 103 ? -4.168 -19.812 0.222 1 81.75 103 ASN A C 1
ATOM 837 O O . ASN A 1 103 ? -5.34 -19.906 0.591 1 81.75 103 ASN A O 1
ATOM 841 N N . LEU A 1 104 ? -3.309 -20.812 0.166 1 70.12 104 LEU A N 1
ATOM 842 C CA . LEU A 1 104 ? -3.682 -22.125 0.681 1 70.12 104 LEU A CA 1
ATOM 843 C C . LEU A 1 104 ? -3.037 -22.375 2.039 1 70.12 104 LEU A C 1
ATOM 845 O O . LEU A 1 104 ? -1.811 -22.453 2.145 1 70.12 104 LEU A O 1
ATOM 849 N N . LEU A 1 105 ? -3.861 -22.5 3.053 1 61.84 105 LEU A N 1
ATOM 850 C CA . LEU A 1 105 ? -3.346 -22.703 4.402 1 61.84 105 LEU A CA 1
ATOM 851 C C . LEU A 1 105 ? -3.1 -24.172 4.68 1 61.84 105 LEU A C 1
ATOM 853 O O . LEU A 1 105 ? -2.688 -24.547 5.785 1 61.84 105 LEU A O 1
ATOM 857 N N . ASN A 1 106 ? -3.449 -25.062 3.486 1 58.91 106 ASN A N 1
ATOM 858 C CA . ASN A 1 106 ? -3.211 -26.484 3.666 1 58.91 106 ASN A CA 1
ATOM 859 C C . ASN A 1 106 ? -2.531 -27.109 2.443 1 58.91 106 ASN A C 1
ATOM 861 O O . ASN A 1 106 ? -2.373 -26.438 1.418 1 58.91 106 ASN A O 1
ATOM 865 N N . LYS A 1 107 ? -2.045 -28.328 2.707 1 56.88 107 LYS A N 1
ATOM 866 C CA . LYS A 1 107 ? -1.426 -29.125 1.652 1 56.88 107 LYS A CA 1
ATOM 867 C C . LYS A 1 107 ? -2.416 -29.422 0.528 1 56.88 107 LYS A C 1
ATOM 869 O O . LYS A 1 107 ? -3.537 -29.875 0.782 1 56.88 107 LYS A O 1
ATOM 874 N N . VAL A 1 108 ? -2.297 -28.562 -0.494 1 58.56 108 VAL A N 1
ATOM 875 C CA . VAL A 1 108 ? -3.098 -28.969 -1.646 1 58.56 108 VAL A CA 1
ATOM 876 C C . VAL A 1 108 ? -2.297 -29.922 -2.521 1 58.56 108 VAL A C 1
ATOM 878 O O . VAL A 1 108 ? -1.205 -29.594 -2.988 1 58.56 108 VAL A O 1
ATOM 881 N N . GLU A 1 109 ? -2.676 -31.266 -2.436 1 56.22 109 GLU A N 1
ATOM 882 C CA . GLU A 1 109 ? -1.928 -32.312 -3.141 1 56.22 109 GLU A CA 1
ATOM 883 C C . GLU A 1 109 ? -1.999 -32.094 -4.652 1 56.22 109 GLU A C 1
ATOM 885 O O . GLU A 1 109 ? -1.044 -32.406 -5.371 1 56.22 109 GLU A O 1
ATOM 890 N N . ASP A 1 110 ? -3.17 -31.531 -5.117 1 60.31 110 ASP A N 1
ATOM 891 C CA . ASP A 1 110 ? -3.299 -31.594 -6.57 1 60.31 110 ASP A CA 1
ATOM 892 C C . ASP A 1 110 ? -3.73 -30.234 -7.133 1 60.31 110 ASP A C 1
ATOM 894 O O . ASP A 1 110 ? -4.859 -30.094 -7.609 1 60.31 110 ASP A O 1
ATOM 898 N N . ILE A 1 111 ? -2.883 -29.203 -7.172 1 62.84 111 ILE A N 1
ATOM 899 C CA . ILE A 1 111 ? -3.182 -27.891 -7.723 1 62.84 111 ILE A CA 1
ATOM 900 C C . ILE A 1 111 ? -3.324 -27.984 -9.242 1 62.84 111 ILE A C 1
ATOM 902 O O . ILE A 1 111 ? -3.932 -27.109 -9.867 1 62.84 111 ILE A O 1
ATOM 906 N N . GLN A 1 112 ? -2.787 -29.094 -9.789 1 66.75 112 GLN A N 1
ATOM 907 C CA . GLN A 1 112 ? -2.85 -29.312 -11.234 1 66.75 112 GLN A CA 1
ATOM 908 C C . GLN A 1 112 ? -4.2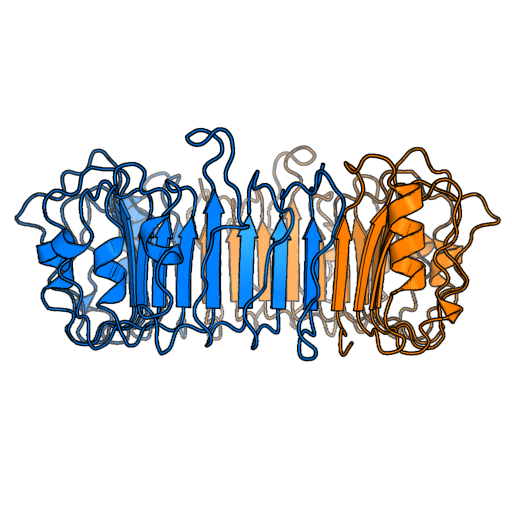81 -29.203 -11.742 1 66.75 112 GLN A C 1
ATOM 910 O O . GLN A 1 112 ? -4.516 -28.719 -12.852 1 66.75 112 GLN A O 1
ATOM 915 N N . MET A 1 113 ? -5.109 -29.594 -10.977 1 62.44 113 MET A N 1
ATOM 916 C CA . MET A 1 113 ? -6.508 -29.594 -11.398 1 62.44 113 MET A CA 1
ATOM 917 C C . MET A 1 113 ? -7.027 -28.156 -11.547 1 62.44 113 MET A C 1
ATOM 919 O O . MET A 1 113 ? -7.922 -27.906 -12.352 1 62.44 113 MET A O 1
ATOM 923 N N . LEU A 1 114 ? -6.352 -27.234 -10.93 1 64.25 114 LEU A N 1
ATOM 924 C CA . LEU A 1 114 ? -6.824 -25.859 -10.945 1 64.25 114 LEU A CA 1
ATOM 925 C C . LEU A 1 114 ? -6.254 -25.094 -12.141 1 64.25 114 LEU A C 1
ATOM 927 O O . LEU A 1 114 ? -6.906 -24.203 -12.68 1 64.25 114 LEU A O 1
ATOM 931 N N . THR A 1 115 ? -5.16 -25.578 -12.547 1 69.94 115 THR A N 1
ATOM 932 C CA . THR A 1 115 ? -4.465 -24.734 -13.516 1 69.94 115 THR A CA 1
ATOM 933 C C . THR A 1 115 ? -4.469 -25.391 -14.898 1 69.94 115 THR A C 1
ATOM 935 O O . THR A 1 115 ? -4.137 -24.75 -15.898 1 69.94 115 THR A O 1
ATOM 938 N N . LYS A 1 116 ? -4.949 -26.625 -14.969 1 69.38 116 LYS A N 1
ATOM 939 C CA . LYS A 1 116 ? -4.82 -27.391 -16.203 1 69.38 116 LYS A CA 1
ATOM 940 C C . LYS A 1 116 ? -5.539 -26.703 -17.359 1 69.38 116 LYS A C 1
ATOM 942 O O . LYS A 1 116 ? -5.09 -26.766 -18.5 1 69.38 116 LYS A O 1
ATOM 947 N N . ASN A 1 117 ? -6.57 -25.953 -17.078 1 71.38 117 ASN A N 1
ATOM 948 C CA . ASN A 1 117 ? -7.344 -25.344 -18.156 1 71.38 117 ASN A CA 1
ATOM 949 C C . ASN A 1 117 ? -7.047 -23.844 -18.281 1 71.38 117 ASN A C 1
ATOM 951 O O . ASN A 1 117 ? -7.656 -23.156 -19.109 1 71.38 117 ASN A O 1
ATOM 955 N N . ALA A 1 118 ? -6.16 -23.375 -17.547 1 78.06 118 ALA A N 1
ATOM 956 C CA . ALA A 1 118 ? -5.902 -21.938 -17.547 1 78.06 118 ALA A CA 1
ATOM 957 C C . ALA A 1 118 ? -4.875 -21.578 -18.609 1 78.06 118 ALA A C 1
ATOM 959 O O . ALA A 1 118 ? -3.793 -21.078 -18.297 1 78.06 118 ALA A O 1
ATOM 960 N N . CYS A 1 119 ? -5.27 -21.641 -19.891 1 81.81 119 CYS A N 1
ATOM 961 C CA . CYS A 1 119 ? -4.344 -21.531 -21.016 1 81.81 119 CYS A CA 1
ATOM 962 C C . CYS A 1 119 ? -3.967 -20.078 -21.281 1 81.81 119 CYS A C 1
ATOM 964 O O . CYS A 1 119 ? -2.969 -19.797 -21.938 1 81.81 119 CYS A O 1
ATOM 966 N N . GLN A 1 120 ? -4.699 -19.141 -20.672 1 88.12 120 GLN A N 1
ATOM 967 C CA . GLN A 1 120 ? -4.418 -17.734 -20.906 1 88.12 120 GLN A CA 1
ATOM 968 C C . GLN A 1 120 ? -3.816 -17.062 -19.672 1 88.12 120 GLN A C 1
ATOM 970 O O . GLN A 1 120 ? -3.693 -15.844 -19.625 1 88.12 120 GLN A O 1
ATOM 975 N N . LEU A 1 121 ? -3.436 -17.844 -18.766 1 92.38 121 LEU A N 1
ATOM 976 C CA . LEU A 1 121 ? -2.936 -17.328 -17.5 1 92.38 121 LEU A CA 1
ATOM 977 C C . LEU A 1 121 ? -1.641 -16.547 -17.703 1 92.38 121 LEU A C 1
ATOM 979 O O . LEU A 1 121 ? -0.702 -17.047 -18.328 1 92.38 121 LEU A O 1
ATOM 983 N N . LYS A 1 122 ? -1.641 -15.328 -17.219 1 96.31 122 LYS A N 1
ATOM 984 C CA . LYS A 1 122 ? -0.476 -14.453 -17.328 1 96.31 122 LYS A CA 1
ATOM 985 C C . LYS A 1 122 ? 0.177 -14.227 -15.977 1 96.31 122 LYS A C 1
ATOM 987 O O . LYS A 1 122 ? 1.396 -14.07 -15.883 1 96.31 122 LYS A O 1
ATOM 992 N N . SER A 1 123 ? -0.682 -14.164 -15.031 1 96.81 123 SER A N 1
ATOM 993 C CA . SER A 1 123 ? -0.208 -13.898 -13.672 1 96.81 123 SER A CA 1
ATOM 994 C C . SER A 1 123 ? -0.629 -15.008 -12.719 1 96.81 123 SER A C 1
ATOM 996 O O . SER A 1 123 ? -1.798 -15.398 -12.688 1 96.81 123 SER A O 1
ATOM 998 N N . PHE A 1 124 ? 0.375 -15.516 -12.008 1 91.94 124 PHE A N 1
ATOM 999 C CA . PHE A 1 124 ? 0.133 -16.594 -11.055 1 91.94 124 PHE A CA 1
ATOM 1000 C C . PHE A 1 124 ? 0.786 -16.281 -9.711 1 91.94 124 PHE A C 1
ATOM 1002 O O . PHE A 1 124 ? 1.91 -15.781 -9.664 1 91.94 124 PHE A O 1
ATOM 1009 N N . GLY A 1 125 ? 0.044 -16.469 -8.641 1 91.56 125 GLY A N 1
ATOM 1010 C CA . GLY A 1 125 ? 0.578 -16.281 -7.301 1 91.56 125 GLY A CA 1
ATOM 1011 C C . GLY A 1 125 ? 0.113 -17.344 -6.316 1 91.56 125 GLY A C 1
ATOM 1012 O O . GLY A 1 125 ? -1.042 -17.766 -6.359 1 91.56 125 GLY A O 1
ATOM 1013 N N . VAL A 1 126 ? 1.039 -17.766 -5.477 1 86.12 126 VAL A N 1
ATOM 1014 C CA . VAL A 1 126 ? 0.681 -18.703 -4.41 1 86.12 126 VAL A CA 1
ATOM 1015 C C . VAL A 1 126 ? 1.258 -18.219 -3.082 1 86.12 126 VAL A C 1
ATOM 1017 O O . VAL A 1 126 ? 2.387 -17.719 -3.033 1 86.12 126 VAL A O 1
ATOM 1020 N N . VAL A 1 127 ? 0.376 -18.406 -2.078 1 84.5 127 VAL A N 1
ATOM 1021 C CA . VAL A 1 127 ? 0.78 -18.062 -0.718 1 84.5 127 VAL A CA 1
ATOM 1022 C C . VAL A 1 127 ? 0.607 -19.281 0.191 1 84.5 127 VAL A C 1
ATOM 1024 O O . VAL A 1 127 ? -0.444 -19.922 0.183 1 84.5 127 VAL A O 1
ATOM 1027 N N . HIS A 1 128 ? 1.618 -19.641 0.934 1 78.62 128 HIS A N 1
ATOM 1028 C CA . HIS A 1 128 ? 1.595 -20.703 1.933 1 78.62 128 HIS A CA 1
ATOM 1029 C C . HIS A 1 128 ? 1.378 -22.062 1.283 1 78.62 128 HIS A C 1
ATOM 1031 O O . HIS A 1 128 ? 0.715 -22.938 1.856 1 78.62 128 HIS A O 1
ATOM 1037 N N . PHE A 1 129 ? 1.912 -22.141 0.181 1 70.94 129 PHE A N 1
ATOM 1038 C CA . PHE A 1 129 ? 1.643 -23.375 -0.555 1 70.94 129 PHE A CA 1
ATOM 1039 C C . PHE A 1 129 ? 2.725 -24.406 -0.289 1 70.94 129 PHE A C 1
ATOM 1041 O O . PHE A 1 129 ? 3.916 -24.094 -0.327 1 70.94 129 PHE A O 1
ATOM 1048 N N . LEU A 1 130 ? 2.178 -25.578 0.045 1 72.19 130 LEU A N 1
ATOM 1049 C CA . LEU A 1 130 ? 3.098 -26.688 0.279 1 72.19 130 LEU A CA 1
ATOM 1050 C C . LEU A 1 130 ? 3.396 -27.422 -1.019 1 72.19 130 LEU A C 1
ATOM 1052 O O . LEU A 1 130 ? 2.867 -28.516 -1.252 1 72.19 130 LEU A O 1
ATOM 1056 N N . ILE A 1 131 ? 4.094 -26.641 -1.865 1 71 131 ILE A N 1
ATOM 1057 C CA . ILE A 1 131 ? 4.496 -27.25 -3.129 1 71 131 ILE A CA 1
ATOM 1058 C C . ILE A 1 131 ? 5.949 -27.719 -3.035 1 71 131 ILE A C 1
ATOM 1060 O O . ILE A 1 131 ? 6.793 -27.031 -2.453 1 71 131 ILE A O 1
ATOM 1064 N N . THR A 1 132 ? 6.086 -28.922 -3.549 1 72.06 132 THR A N 1
ATOM 1065 C CA . THR A 1 132 ? 7.434 -29.469 -3.479 1 72.06 132 THR A CA 1
ATOM 1066 C C . THR A 1 132 ? 8.211 -29.172 -4.754 1 72.06 132 THR A C 1
ATOM 1068 O O . THR A 1 132 ? 9.438 -29.031 -4.723 1 72.06 132 THR A O 1
ATOM 1071 N N . THR A 1 133 ? 7.375 -29.141 -5.801 1 77 133 THR A N 1
ATOM 1072 C CA . THR A 1 133 ? 8.055 -28.844 -7.059 1 77 133 THR A CA 1
ATOM 1073 C C . THR A 1 133 ? 7.246 -27.875 -7.906 1 77 133 THR A C 1
ATOM 1075 O O . THR A 1 133 ? 6.016 -27.906 -7.883 1 77 133 THR A O 1
ATOM 1078 N N . VAL A 1 134 ? 7.906 -27.062 -8.711 1 77.44 134 VAL A N 1
ATOM 1079 C CA . VAL A 1 134 ? 7.297 -26.078 -9.609 1 77.44 134 VAL A CA 1
ATOM 1080 C C . VAL A 1 134 ? 6.473 -26.812 -10.672 1 77.44 134 VAL A C 1
ATOM 1082 O O . VAL A 1 134 ? 5.395 -26.344 -11.055 1 77.44 134 VAL A O 1
ATOM 1085 N N . LEU A 1 135 ? 6.949 -27.984 -11.07 1 76.31 135 LEU A N 1
ATOM 1086 C CA . LEU A 1 135 ? 6.301 -28.766 -12.125 1 76.31 135 LEU A CA 1
ATOM 1087 C C . LEU A 1 135 ? 4.914 -29.219 -11.68 1 76.31 135 LEU A C 1
ATOM 1089 O O . LEU A 1 135 ? 4.012 -29.375 -12.508 1 76.31 135 LEU A O 1
ATOM 1093 N N . SER A 1 136 ? 4.801 -29.328 -10.414 1 76.25 136 SER A N 1
ATOM 1094 C CA . SER A 1 136 ? 3.521 -29.797 -9.891 1 76.25 136 SER A CA 1
ATOM 1095 C C . SER A 1 136 ? 2.43 -28.75 -10.062 1 76.25 136 SER A C 1
ATOM 1097 O O . SER A 1 136 ? 1.24 -29.062 -10 1 76.25 136 SER A O 1
ATOM 1099 N N . LEU A 1 137 ? 2.738 -27.578 -10.422 1 77.44 137 LEU A N 1
ATOM 1100 C CA . LEU A 1 137 ? 1.778 -26.484 -10.586 1 77.44 137 LEU A CA 1
ATOM 1101 C C . LEU A 1 137 ? 1.128 -26.547 -11.969 1 77.44 137 LEU A C 1
ATOM 1103 O O . LEU A 1 137 ? 0.069 -25.953 -12.18 1 77.44 137 LEU A O 1
ATOM 1107 N N . CYS A 1 138 ? 1.721 -27.219 -12.945 1 80.06 138 CYS A N 1
ATOM 1108 C CA . CYS A 1 138 ? 1.207 -27.422 -14.297 1 80.06 138 CYS A CA 1
ATOM 1109 C C . CYS A 1 138 ? 0.804 -26.094 -14.922 1 80.06 138 CYS A C 1
ATOM 1111 O O . CYS A 1 138 ? -0.28 -25.969 -15.492 1 80.06 138 CYS A O 1
ATOM 1113 N N . LEU A 1 139 ? 1.623 -25.031 -14.742 1 86.19 139 LEU A N 1
ATOM 1114 C CA . LEU A 1 139 ? 1.358 -23.719 -15.305 1 86.19 139 LEU A CA 1
ATOM 1115 C C . LEU A 1 139 ? 1.72 -23.672 -16.781 1 86.19 139 LEU A C 1
ATOM 1117 O O . LEU A 1 139 ? 2.627 -24.375 -17.234 1 86.19 139 LEU A O 1
ATOM 1121 N N . PRO A 1 140 ? 0.998 -22.906 -17.516 1 88.12 140 PRO A N 1
ATOM 1122 C CA . PRO A 1 140 ? 1.396 -22.719 -18.906 1 88.12 140 PRO A CA 1
ATOM 1123 C C . PRO A 1 140 ? 2.686 -21.922 -19.062 1 88.12 140 PRO A C 1
ATOM 1125 O O . PRO A 1 140 ? 2.717 -20.734 -18.734 1 88.12 140 PRO A O 1
ATOM 1128 N N . GLU A 1 141 ? 3.727 -22.422 -19.609 1 88.19 141 GLU A N 1
ATOM 1129 C CA . GLU A 1 141 ? 5.059 -21.812 -19.688 1 88.19 141 GLU A CA 1
ATOM 1130 C C . GLU A 1 141 ? 5.082 -20.656 -20.672 1 88.19 141 GLU A C 1
ATOM 1132 O O . GLU A 1 141 ? 5.848 -19.703 -20.5 1 88.19 141 GLU A O 1
ATOM 1137 N N . SER A 1 142 ? 4.219 -20.734 -21.625 1 90.06 142 SER A N 1
ATOM 1138 C CA . SER A 1 142 ? 4.32 -19.781 -22.734 1 90.06 142 SER A CA 1
ATOM 1139 C C . SER A 1 142 ? 3.611 -18.469 -22.406 1 90.06 142 SER A C 1
ATOM 1141 O O . SER A 1 142 ? 3.834 -17.469 -23.078 1 90.06 142 SER A O 1
ATOM 1143 N N . THR A 1 143 ? 2.791 -18.453 -21.344 1 92.81 143 THR A N 1
ATOM 1144 C CA . THR A 1 143 ? 1.964 -17.266 -21.188 1 92.81 143 THR A CA 1
ATOM 1145 C C . THR A 1 143 ? 2.297 -16.547 -19.875 1 92.81 143 THR A C 1
ATOM 1147 O O . THR A 1 143 ? 2.033 -15.352 -19.734 1 92.81 143 THR A O 1
ATOM 1150 N N . ILE A 1 144 ? 2.914 -17.125 -18.938 1 95.31 144 ILE A N 1
ATOM 1151 C CA . ILE A 1 144 ? 3.143 -16.562 -17.625 1 95.31 144 ILE A CA 1
ATOM 1152 C C . ILE A 1 144 ? 4.203 -15.461 -17.703 1 95.31 144 ILE A C 1
ATOM 1154 O O . ILE A 1 144 ? 5.328 -15.711 -18.141 1 95.31 144 ILE A O 1
ATOM 1158 N N . THR A 1 145 ? 3.785 -14.297 -17.312 1 97.75 145 THR A N 1
ATOM 1159 C CA . THR A 1 145 ? 4.711 -13.164 -17.328 1 97.75 145 THR A CA 1
ATOM 1160 C C . THR A 1 145 ? 4.965 -12.672 -15.906 1 97.75 145 THR A C 1
ATOM 1162 O O . THR A 1 145 ? 5.945 -11.969 -15.656 1 97.75 145 THR A O 1
ATOM 1165 N N . HIS A 1 146 ? 4.059 -12.992 -15.016 1 98.19 146 HIS A N 1
ATOM 1166 C CA . HIS A 1 146 ? 4.172 -12.586 -13.625 1 98.19 146 HIS A CA 1
ATOM 1167 C C . HIS A 1 146 ? 3.996 -13.781 -12.688 1 98.19 146 HIS A C 1
ATOM 1169 O O . HIS A 1 146 ? 3.021 -14.531 -12.805 1 98.19 146 HIS A O 1
ATOM 1175 N N . TRP A 1 147 ? 4.98 -13.93 -11.773 1 95.06 147 TRP A N 1
ATOM 1176 C CA . TRP A 1 147 ? 4.918 -15.055 -10.844 1 95.06 147 TRP A CA 1
ATOM 1177 C C . TRP A 1 147 ? 5.324 -14.617 -9.438 1 95.06 147 TRP A C 1
ATOM 1179 O O . TRP A 1 147 ? 6.348 -13.953 -9.258 1 95.06 147 TRP A O 1
ATOM 1189 N N . SER A 1 148 ? 4.496 -14.961 -8.469 1 94.25 148 SER A N 1
ATOM 1190 C CA . SER A 1 148 ? 4.797 -14.672 -7.066 1 94.25 148 SER A CA 1
ATOM 1191 C C . SER A 1 148 ? 4.68 -15.93 -6.207 1 94.25 148 SER A C 1
ATOM 1193 O O . SER A 1 148 ? 3.652 -16.609 -6.223 1 94.25 148 SER A O 1
ATOM 1195 N N . LEU A 1 149 ? 5.734 -16.297 -5.527 1 90.12 149 LEU A N 1
ATOM 1196 C CA . LEU A 1 149 ? 5.773 -17.375 -4.551 1 90.12 149 LEU A CA 1
ATOM 1197 C C . LEU A 1 149 ? 6.012 -16.828 -3.148 1 90.12 149 LEU A C 1
ATOM 1199 O O . LEU A 1 149 ? 7.086 -16.297 -2.857 1 90.12 149 LEU A O 1
ATOM 1203 N N . GLU A 1 150 ? 5 -17.062 -2.354 1 88.88 150 GLU A N 1
ATOM 1204 C CA . GLU A 1 150 ? 5.121 -16.516 -1.006 1 88.88 150 GLU A CA 1
ATOM 1205 C C . GLU A 1 150 ? 4.965 -17.609 0.049 1 88.88 150 GLU A C 1
ATOM 1207 O O . GLU A 1 150 ? 4 -18.375 0.022 1 88.88 150 GLU A O 1
ATOM 1212 N N . MET A 1 151 ? 5.965 -17.734 0.892 1 84 151 MET A N 1
ATOM 1213 C CA . MET A 1 151 ? 5.93 -18.656 2.025 1 84 151 MET A CA 1
ATOM 1214 C C . MET A 1 151 ? 5.746 -20.094 1.553 1 84 151 MET A C 1
ATOM 1216 O O . MET A 1 151 ? 4.852 -20.797 2.021 1 84 151 MET A O 1
ATOM 1220 N N . CYS A 1 152 ? 6.52 -20.359 0.641 1 80.81 152 CYS A N 1
ATOM 1221 C CA . CYS A 1 152 ? 6.594 -21.734 0.172 1 80.81 152 CYS A CA 1
ATOM 1222 C C . CYS A 1 152 ? 7.852 -22.422 0.694 1 80.81 152 CYS A C 1
ATOM 1224 O O . CYS A 1 152 ? 8.797 -22.656 -0.064 1 80.81 152 CYS A O 1
ATOM 1226 N N . PRO A 1 153 ? 7.84 -22.922 1.934 1 73.31 153 PRO A N 1
ATOM 1227 C CA . PRO A 1 153 ? 9.07 -23.359 2.6 1 73.31 153 PRO A CA 1
ATOM 1228 C C . PRO A 1 153 ? 9.57 -24.703 2.09 1 73.31 153 PRO A C 1
ATOM 1230 O O . PRO A 1 153 ? 10.742 -25.047 2.27 1 73.31 153 PRO A O 1
ATOM 1233 N N . ILE A 1 154 ? 8.766 -25.5 1.433 1 72.44 154 ILE A N 1
ATOM 1234 C CA . ILE A 1 154 ? 9.188 -26.859 1.096 1 72.44 154 ILE A CA 1
ATOM 1235 C C . ILE A 1 154 ? 9.648 -26.906 -0.36 1 72.44 154 ILE A C 1
ATOM 1237 O O . ILE A 1 154 ? 10.109 -27.938 -0.836 1 72.44 154 ILE A O 1
ATOM 1241 N N . LEU A 1 155 ? 9.477 -25.766 -1.005 1 76.38 155 LEU A N 1
ATOM 1242 C CA . LEU A 1 155 ? 9.945 -25.734 -2.385 1 76.38 155 LEU A CA 1
ATOM 1243 C C . LEU A 1 155 ? 11.469 -25.766 -2.438 1 76.38 155 LEU A C 1
ATOM 1245 O O . LEU A 1 155 ? 12.125 -24.828 -1.982 1 76.38 155 LEU A O 1
ATOM 1249 N N . GLU A 1 156 ? 11.992 -26.906 -2.916 1 71.38 156 GLU A N 1
ATOM 1250 C CA . GLU A 1 156 ? 13.445 -27.078 -2.848 1 71.38 156 GLU A CA 1
ATOM 1251 C C . GLU A 1 156 ? 14.094 -26.828 -4.203 1 71.38 156 GLU A C 1
ATOM 1253 O O . GLU A 1 156 ? 15.273 -26.453 -4.27 1 71.38 156 GLU A O 1
ATOM 1258 N N . ASP A 1 157 ? 13.297 -27 -5.211 1 78.31 157 ASP A N 1
ATOM 1259 C CA . ASP A 1 157 ? 13.891 -26.859 -6.535 1 78.31 157 ASP A CA 1
ATOM 1260 C C . ASP A 1 157 ? 13.195 -25.781 -7.344 1 78.31 157 ASP A C 1
ATOM 1262 O O . ASP A 1 157 ? 12.047 -25.953 -7.773 1 78.31 157 ASP A O 1
ATOM 1266 N N . TYR A 1 158 ? 13.922 -24.656 -7.59 1 82 158 TYR A N 1
ATOM 1267 C CA . TYR A 1 158 ? 13.383 -23.516 -8.312 1 82 158 TYR A CA 1
ATOM 1268 C C . TYR A 1 158 ? 13.82 -23.531 -9.773 1 82 158 TYR A C 1
ATOM 1270 O O . TYR A 1 158 ? 13.453 -22.641 -10.547 1 82 158 TYR A O 1
ATOM 1278 N N . SER A 1 159 ? 14.531 -24.516 -10.148 1 82.38 159 SER A N 1
ATOM 1279 C CA . SER A 1 159 ? 15.18 -24.484 -11.453 1 82.38 159 SER A CA 1
ATOM 1280 C C . SER A 1 159 ? 14.156 -24.469 -12.586 1 82.38 159 SER A C 1
ATOM 1282 O O . SER A 1 159 ? 14.367 -23.828 -13.617 1 82.38 159 SER A O 1
ATOM 1284 N N . ALA A 1 160 ? 13.023 -25.062 -12.367 1 85.44 160 ALA A N 1
ATOM 1285 C CA . ALA A 1 160 ? 12.008 -25.188 -13.406 1 85.44 160 ALA A CA 1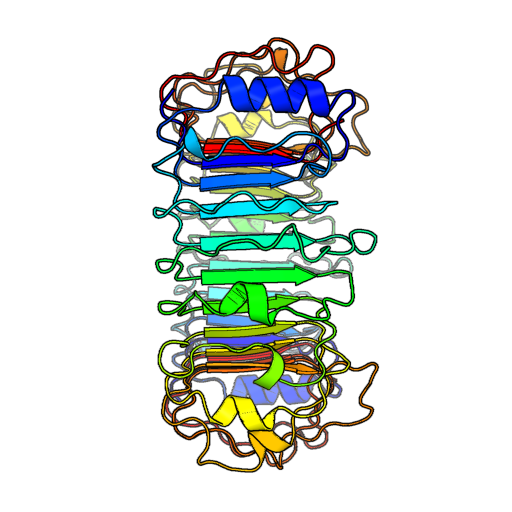
ATOM 1286 C C . ALA A 1 160 ? 11.422 -23.828 -13.766 1 85.44 160 ALA A C 1
ATOM 1288 O O . ALA A 1 160 ? 10.828 -23.672 -14.836 1 85.44 160 ALA A O 1
ATOM 1289 N N . ILE A 1 161 ? 11.586 -22.844 -12.938 1 89 161 ILE A N 1
ATOM 1290 C CA . ILE A 1 161 ? 11.07 -21.516 -13.211 1 89 161 ILE A CA 1
ATOM 1291 C C . ILE A 1 161 ? 11.766 -20.938 -14.438 1 89 161 ILE A C 1
ATOM 1293 O O . ILE A 1 161 ? 11.195 -20.109 -15.156 1 89 161 ILE A O 1
ATOM 1297 N N . ARG A 1 162 ? 12.945 -21.375 -14.727 1 88.19 162 ARG A N 1
ATOM 1298 C CA . ARG A 1 162 ? 13.742 -20.891 -15.844 1 88.19 162 ARG A CA 1
ATOM 1299 C C . ARG A 1 162 ? 13.078 -21.219 -17.172 1 88.19 162 ARG A C 1
ATOM 1301 O O . ARG A 1 162 ? 13.391 -20.625 -18.203 1 88.19 162 ARG A O 1
ATOM 1308 N N . ASP A 1 163 ? 12.203 -22.188 -17.109 1 88.75 163 ASP A N 1
ATOM 1309 C CA . ASP A 1 163 ? 11.531 -22.609 -18.328 1 88.75 163 ASP A CA 1
ATOM 1310 C C . ASP A 1 163 ? 10.453 -21.609 -18.734 1 88.75 163 ASP A C 1
ATOM 1312 O O . ASP A 1 163 ? 9.953 -21.641 -19.859 1 88.75 163 ASP A O 1
ATOM 1316 N N . PHE A 1 164 ? 10.188 -20.719 -17.891 1 92.31 164 PHE A N 1
ATOM 1317 C CA . PHE A 1 164 ? 9.211 -19.672 -18.188 1 92.31 164 PHE A CA 1
ATOM 1318 C C . PHE A 1 164 ? 9.883 -18.469 -18.828 1 92.31 164 PHE A C 1
ATOM 1320 O O . PHE A 1 164 ? 10.125 -17.453 -18.172 1 92.31 164 PHE A O 1
ATOM 1327 N N . LYS A 1 165 ? 10.039 -18.562 -20.078 1 93.25 165 LYS A N 1
ATOM 1328 C CA . LYS A 1 165 ? 10.891 -17.641 -20.828 1 93.25 165 LYS A CA 1
ATOM 1329 C C . LYS A 1 165 ? 10.234 -16.281 -20.969 1 93.25 165 LYS A C 1
ATOM 1331 O O . LYS A 1 165 ? 10.906 -15.289 -21.25 1 93.25 165 LYS A O 1
ATOM 1336 N N . GLN A 1 166 ? 8.93 -16.172 -20.75 1 95.5 166 GLN A N 1
ATOM 1337 C CA . GLN A 1 166 ? 8.211 -14.906 -20.922 1 95.5 166 GLN A CA 1
ATOM 1338 C C . GLN A 1 166 ? 8.141 -14.141 -19.609 1 95.5 166 GLN A C 1
ATOM 1340 O O . GLN A 1 166 ? 7.609 -13.023 -19.562 1 95.5 166 GLN A O 1
ATOM 1345 N N . LEU A 1 167 ? 8.727 -14.656 -18.562 1 95.88 167 LEU A N 1
ATOM 1346 C CA . LEU A 1 167 ? 8.633 -14.062 -17.234 1 95.88 167 LEU A CA 1
ATOM 1347 C C . LEU A 1 167 ? 9.273 -12.68 -17.219 1 95.88 167 LEU A C 1
ATOM 1349 O O . LEU A 1 167 ? 10.422 -12.516 -17.641 1 95.88 167 LEU A O 1
ATOM 1353 N N . LYS A 1 168 ? 8.461 -11.742 -16.797 1 97.81 168 LYS A N 1
ATOM 1354 C CA . LYS A 1 168 ? 8.93 -10.367 -16.688 1 97.81 168 LYS A CA 1
ATOM 1355 C C . LYS A 1 168 ? 9.109 -9.961 -15.234 1 97.81 168 LYS A C 1
ATOM 1357 O O . LYS A 1 168 ? 9.922 -9.086 -14.922 1 97.81 168 LYS A O 1
ATOM 1362 N N . PHE A 1 169 ? 8.352 -10.586 -14.516 1 97.88 169 PHE A N 1
ATOM 1363 C CA . PHE A 1 169 ? 8.367 -10.297 -13.086 1 97.88 169 PHE A CA 1
ATOM 1364 C C . PHE A 1 169 ? 8.383 -11.586 -12.273 1 97.88 169 PHE A C 1
ATOM 1366 O O . PHE A 1 169 ? 7.562 -12.477 -12.492 1 97.88 169 PHE A O 1
ATOM 1373 N N . LEU A 1 170 ? 9.328 -11.719 -11.32 1 95.44 170 LEU A N 1
ATOM 1374 C CA . LEU A 1 170 ? 9.406 -12.844 -10.398 1 95.44 170 LEU A CA 1
ATOM 1375 C C . LEU A 1 170 ? 9.586 -12.359 -8.961 1 95.44 170 LEU A C 1
ATOM 1377 O O . LEU A 1 170 ? 10.422 -11.492 -8.695 1 95.44 170 LEU A O 1
ATOM 1381 N N . GLU A 1 171 ? 8.758 -12.867 -8.094 1 95.88 171 GLU A N 1
ATOM 1382 C CA . GLU A 1 171 ? 8.844 -12.547 -6.668 1 95.88 171 GLU A CA 1
ATOM 1383 C C . GLU A 1 171 ? 8.859 -13.812 -5.816 1 95.88 171 GLU A C 1
ATOM 1385 O O . GLU A 1 171 ? 8 -14.688 -5.977 1 95.88 171 GLU A O 1
ATOM 1390 N N . ILE A 1 172 ? 9.805 -13.906 -5.043 1 90.94 172 ILE A N 1
ATOM 1391 C CA . ILE A 1 172 ? 9.906 -14.984 -4.062 1 90.94 172 ILE A CA 1
ATOM 1392 C C . ILE A 1 172 ? 10.008 -14.398 -2.658 1 90.94 172 ILE A C 1
ATOM 1394 O O . ILE A 1 172 ? 11.016 -13.789 -2.305 1 90.94 172 ILE A O 1
ATOM 1398 N N . ILE A 1 173 ? 8.984 -14.68 -1.854 1 89.56 173 ILE A N 1
ATOM 1399 C CA . ILE A 1 173 ? 8.914 -14.055 -0.538 1 89.56 173 ILE A CA 1
ATOM 1400 C C . ILE A 1 173 ? 8.953 -15.125 0.547 1 89.56 173 ILE A C 1
ATOM 1402 O O . ILE A 1 173 ? 8.141 -16.062 0.546 1 89.56 173 ILE A O 1
ATOM 1406 N N . SER A 1 174 ? 9.891 -14.961 1.494 1 79 174 SER A N 1
ATOM 1407 C CA . SER A 1 174 ? 10.039 -15.836 2.656 1 79 174 SER A CA 1
ATOM 1408 C C . SER A 1 174 ? 10.227 -17.281 2.24 1 79 174 SER A C 1
ATOM 1410 O O . SER A 1 174 ? 9.539 -18.172 2.746 1 79 174 SER A O 1
ATOM 1412 N N . GLY A 1 175 ? 10.914 -17.422 1.299 1 72.25 175 GLY A N 1
ATOM 1413 C CA . GLY A 1 175 ? 11.312 -18.75 0.873 1 72.25 175 GLY A CA 1
ATOM 1414 C C . GLY A 1 175 ? 12.797 -19.031 1.075 1 72.25 175 GLY A C 1
ATOM 1415 O O . GLY A 1 175 ? 13.547 -18.141 1.48 1 72.25 175 GLY A O 1
ATOM 1416 N N . PRO A 1 176 ? 13.062 -20.359 0.968 1 70.88 176 PRO A N 1
ATOM 1417 C CA . PRO A 1 176 ? 14.5 -20.656 0.977 1 70.88 176 PRO A CA 1
ATOM 1418 C C . PRO A 1 176 ? 15.258 -19.953 -0.145 1 70.88 176 PRO A C 1
ATOM 1420 O O . PRO A 1 176 ? 14.656 -19.562 -1.152 1 70.88 176 PRO A O 1
ATOM 1423 N N . PHE A 1 177 ? 16.516 -19.609 0.101 1 68.5 177 PHE A N 1
ATOM 1424 C CA . PHE A 1 177 ? 17.344 -19.016 -0.935 1 68.5 177 PHE A CA 1
ATOM 1425 C C . PHE A 1 177 ? 17.406 -19.906 -2.168 1 68.5 177 PHE A C 1
ATOM 1427 O O . PHE A 1 177 ? 17.656 -21.109 -2.062 1 68.5 177 PHE A O 1
ATOM 1434 N N . PRO A 1 178 ? 17.062 -19.25 -3.33 1 75.38 178 PRO A N 1
ATOM 1435 C CA . PRO A 1 178 ? 17.078 -20.031 -4.562 1 75.38 178 PRO A CA 1
ATOM 1436 C C . PRO A 1 178 ? 18.391 -19.891 -5.328 1 75.38 178 PRO A C 1
ATOM 1438 O O . PRO A 1 178 ? 18.438 -19.266 -6.383 1 75.38 178 PRO A O 1
ATOM 1441 N N . PRO A 1 179 ? 19.469 -20.531 -4.836 1 68.81 179 PRO A N 1
ATOM 1442 C CA . PRO A 1 179 ? 20.766 -20.344 -5.496 1 68.81 179 PRO A CA 1
ATOM 1443 C C . PRO A 1 179 ? 20.734 -20.719 -6.973 1 68.81 179 PRO A C 1
ATOM 1445 O O . PRO A 1 179 ? 21.391 -20.078 -7.793 1 68.81 179 PRO A O 1
ATOM 1448 N N . GLU A 1 180 ? 19.922 -21.656 -7.277 1 72.94 180 GLU A N 1
ATOM 1449 C CA . GLU A 1 180 ? 19.891 -22.188 -8.641 1 72.94 180 GLU A CA 1
ATOM 1450 C C . GLU A 1 180 ? 19.375 -21.141 -9.625 1 72.94 180 GLU A C 1
ATOM 1452 O O . GLU A 1 180 ? 19.703 -21.188 -10.812 1 72.94 180 GLU A O 1
ATOM 1457 N N . LEU A 1 181 ? 18.562 -20.312 -9.133 1 75.56 181 LEU A N 1
ATOM 1458 C CA . LEU A 1 181 ? 18 -19.281 -10 1 75.56 181 LEU A CA 1
ATOM 1459 C C . LEU A 1 181 ? 19.047 -18.219 -10.312 1 75.56 181 LEU A C 1
ATOM 1461 O O . LEU A 1 181 ? 18.953 -17.547 -11.344 1 75.56 181 LEU A O 1
ATOM 1465 N N . LEU A 1 182 ? 20.016 -18.109 -9.43 1 72.94 182 LEU A N 1
ATOM 1466 C CA . LEU A 1 182 ? 20.906 -16.969 -9.523 1 72.94 182 LEU A CA 1
ATOM 1467 C C . LEU A 1 182 ? 22.297 -17.406 -9.961 1 72.94 182 LEU A C 1
ATOM 1469 O O . LEU A 1 182 ? 23.25 -16.625 -9.922 1 72.94 182 LEU A O 1
ATOM 1473 N N . LEU A 1 183 ? 22.438 -18.703 -10.266 1 65.88 183 LEU A N 1
ATOM 1474 C CA . LEU A 1 183 ? 23.75 -19.203 -10.602 1 65.88 183 LEU A CA 1
ATOM 1475 C C . LEU A 1 183 ? 24 -19.156 -12.102 1 65.88 183 LEU A C 1
ATOM 1477 O O . LEU A 1 183 ? 25.156 -19.172 -12.547 1 65.88 183 LEU A O 1
ATOM 1481 N N . GLN A 1 184 ? 23 -19.141 -12.867 1 63.47 184 GLN A N 1
ATOM 1482 C CA . GLN A 1 184 ? 23.219 -19.141 -14.312 1 63.47 184 GLN A CA 1
ATOM 1483 C C . GLN A 1 184 ? 22.484 -17.984 -14.977 1 63.47 184 GLN A C 1
ATOM 1485 O O . GLN A 1 184 ? 21.375 -17.625 -14.57 1 63.47 184 GLN A O 1
ATOM 1490 N N . ASN A 1 185 ? 23.172 -17.188 -15.859 1 61.75 185 ASN A N 1
ATOM 1491 C CA . ASN A 1 185 ? 22.703 -15.984 -16.531 1 61.75 185 ASN A CA 1
ATOM 1492 C C . ASN A 1 185 ? 21.609 -16.312 -17.562 1 61.75 185 ASN A C 1
ATOM 1494 O O . ASN A 1 185 ? 20.781 -15.453 -17.875 1 61.75 185 ASN A O 1
ATOM 1498 N N . ASN A 1 186 ? 21.594 -17.562 -18.016 1 63.72 186 ASN A N 1
ATOM 1499 C CA . ASN A 1 186 ? 20.859 -17.812 -19.25 1 63.72 186 ASN A CA 1
ATOM 1500 C C . ASN A 1 186 ? 19.406 -18.219 -18.969 1 63.72 186 ASN A C 1
ATOM 1502 O O . ASN A 1 186 ? 18.656 -18.547 -19.891 1 63.72 186 ASN A O 1
ATOM 1506 N N . GLY A 1 187 ? 18.875 -17.906 -17.766 1 75.94 187 GLY A N 1
ATOM 1507 C CA . GLY A 1 187 ? 17.609 -18.578 -17.547 1 75.94 187 GLY A CA 1
ATOM 1508 C C . GLY A 1 187 ? 16.406 -17.656 -17.656 1 75.94 187 GLY A C 1
ATOM 1509 O O . GLY A 1 187 ? 15.289 -18.094 -17.906 1 75.94 187 GLY A O 1
ATOM 1510 N N . PHE A 1 188 ? 16.656 -16.266 -17.812 1 89.69 188 PHE A N 1
ATOM 1511 C CA . PHE A 1 188 ? 15.516 -15.352 -17.797 1 89.69 188 PHE A CA 1
ATOM 1512 C C . PHE A 1 188 ? 15.688 -14.242 -18.828 1 89.69 188 PHE A C 1
ATOM 1514 O O . PHE A 1 188 ? 15.992 -13.102 -18.469 1 89.69 188 PHE A O 1
ATOM 1521 N N . PRO A 1 189 ? 15.391 -14.578 -20.141 1 92.12 189 PRO A N 1
ATOM 1522 C CA . PRO A 1 189 ? 15.68 -13.625 -21.219 1 92.12 189 PRO A CA 1
ATOM 1523 C C . PRO A 1 189 ? 14.805 -12.375 -21.156 1 92.12 189 PRO A C 1
ATOM 1525 O O . PRO A 1 189 ? 15.125 -11.359 -21.781 1 92.12 189 PRO A O 1
ATOM 1528 N N . ASN A 1 190 ? 13.672 -12.391 -20.375 1 95.25 190 ASN A N 1
ATOM 1529 C CA . ASN A 1 190 ? 12.75 -11.266 -20.391 1 95.25 190 ASN A CA 1
ATOM 1530 C C . ASN A 1 190 ? 12.484 -10.727 -19 1 95.25 190 ASN A C 1
ATOM 1532 O O . ASN A 1 190 ? 11.688 -9.805 -18.812 1 95.25 190 ASN A O 1
ATOM 1536 N N . LEU A 1 191 ? 13.172 -11.219 -18.031 1 95.88 191 LEU A N 1
ATOM 1537 C CA . LEU A 1 191 ? 12.93 -10.805 -16.656 1 95.88 191 LEU A CA 1
ATOM 1538 C C . LEU A 1 191 ? 13.461 -9.398 -16.406 1 95.88 191 LEU A C 1
ATOM 1540 O O . LEU A 1 191 ? 14.656 -9.141 -16.578 1 95.88 191 LEU A O 1
ATOM 1544 N N . THR A 1 192 ? 12.586 -8.492 -15.984 1 97.38 192 THR A N 1
ATOM 1545 C CA . THR A 1 192 ? 12.992 -7.109 -15.781 1 97.38 192 THR A CA 1
ATOM 1546 C C . THR A 1 192 ? 12.883 -6.723 -14.312 1 97.38 192 THR A C 1
ATOM 1548 O O . THR A 1 192 ? 13.516 -5.766 -13.867 1 97.38 192 THR A O 1
ATOM 1551 N N . LYS A 1 193 ? 12.102 -7.441 -13.664 1 97.94 193 LYS A N 1
ATOM 1552 C CA . LYS A 1 193 ? 11.906 -7.148 -12.242 1 97.94 193 LYS A CA 1
ATOM 1553 C C . LYS A 1 193 ? 12.023 -8.414 -11.406 1 97.94 193 LYS A C 1
ATOM 1555 O O . LYS A 1 193 ? 11.391 -9.43 -11.711 1 97.94 193 LYS A O 1
ATOM 1560 N N . PHE A 1 194 ? 12.82 -8.383 -10.391 1 94.75 194 PHE A N 1
ATOM 1561 C CA . PHE A 1 194 ? 13 -9.508 -9.477 1 94.75 194 PHE A CA 1
ATOM 1562 C C . PHE A 1 194 ? 12.984 -9.047 -8.031 1 94.75 194 PHE A C 1
ATOM 1564 O O . PHE A 1 194 ? 13.672 -8.086 -7.672 1 94.75 194 PHE A O 1
ATOM 1571 N N . ARG A 1 195 ? 12.156 -9.633 -7.211 1 95.38 195 ARG A N 1
ATOM 1572 C CA . ARG A 1 195 ? 12.094 -9.383 -5.773 1 95.38 195 ARG A CA 1
ATOM 1573 C C . ARG A 1 195 ? 12.312 -10.672 -4.988 1 95.38 195 ARG A C 1
ATOM 1575 O O . ARG A 1 195 ? 11.672 -11.688 -5.262 1 95.38 195 ARG A O 1
ATOM 1582 N N . PHE A 1 196 ? 13.172 -10.539 -4.035 1 90.81 196 PHE A N 1
ATOM 1583 C CA . PHE A 1 196 ? 13.469 -11.703 -3.207 1 90.81 196 PHE A CA 1
ATOM 1584 C C . PHE A 1 196 ? 13.547 -11.312 -1.736 1 90.81 196 PHE A C 1
ATOM 1586 O O . PHE A 1 196 ? 14.219 -10.344 -1.38 1 90.81 196 PHE A O 1
ATOM 1593 N N . THR A 1 197 ? 12.781 -12.023 -0.946 1 89.62 197 THR A N 1
ATOM 1594 C CA . THR A 1 197 ? 12.859 -11.875 0.503 1 89.62 197 THR A CA 1
ATOM 1595 C C . THR A 1 197 ? 13.359 -13.164 1.153 1 89.62 197 THR A C 1
ATOM 1597 O O . THR A 1 197 ? 12.742 -14.219 1.004 1 89.62 197 THR A O 1
ATOM 1600 N N . VAL A 1 198 ? 14.453 -13.016 1.855 1 82.44 198 VAL A N 1
ATOM 1601 C CA . VAL A 1 198 ? 15.055 -14.164 2.525 1 82.44 198 VAL A CA 1
ATOM 1602 C C . VAL A 1 198 ? 14.328 -14.438 3.838 1 82.44 198 VAL A C 1
ATOM 1604 O O . VAL A 1 198 ? 14.016 -13.508 4.586 1 82.44 198 VAL A O 1
ATOM 1607 N N . ASP A 1 199 ? 14.023 -15.727 3.912 1 76.94 199 ASP A N 1
ATOM 1608 C CA . ASP A 1 199 ? 13.547 -16.172 5.219 1 76.94 199 ASP A CA 1
ATOM 1609 C C . ASP A 1 199 ? 14.703 -16.312 6.207 1 76.94 199 ASP A C 1
ATOM 1611 O O . ASP A 1 199 ? 15.453 -17.281 6.141 1 76.94 199 ASP A O 1
ATOM 1615 N N . ASN A 1 200 ? 14.828 -15.375 7.074 1 67.25 200 ASN A N 1
ATOM 1616 C CA . ASN A 1 200 ? 15.961 -15.352 7.992 1 67.25 200 ASN A CA 1
ATOM 1617 C C . ASN A 1 200 ? 15.898 -16.5 8.992 1 67.25 200 ASN A C 1
ATOM 1619 O O . ASN A 1 200 ? 16.891 -16.797 9.656 1 67.25 200 ASN A O 1
ATOM 1623 N N . SER A 1 201 ? 14.719 -17.047 9.086 1 64.56 201 SER A N 1
ATOM 1624 C CA . SER A 1 201 ? 14.641 -18.172 10.008 1 64.56 201 SER A CA 1
ATOM 1625 C C . SER A 1 201 ? 15.32 -19.406 9.422 1 64.56 201 SER A C 1
ATOM 1627 O O . SER A 1 201 ? 15.758 -20.281 10.164 1 64.56 201 SER A O 1
ATOM 1629 N N . ALA A 1 202 ? 15.414 -19.516 8.164 1 58.94 202 ALA A N 1
ATOM 1630 C CA . ALA A 1 202 ? 15.883 -20.75 7.523 1 58.94 202 ALA A CA 1
ATOM 1631 C C . ALA A 1 202 ? 17.344 -20.625 7.113 1 58.94 202 ALA A C 1
ATOM 1633 O O . ALA A 1 202 ? 18 -21.625 6.812 1 58.94 202 ALA A O 1
ATOM 1634 N N . VAL A 1 203 ? 17.766 -19.406 6.918 1 60.12 203 VAL A N 1
ATOM 1635 C CA . VAL A 1 203 ? 19.094 -19.328 6.316 1 60.12 203 VAL A CA 1
ATOM 1636 C C . VAL A 1 203 ? 20.016 -18.453 7.172 1 60.12 203 VAL A C 1
ATOM 1638 O O . VAL A 1 203 ? 19.609 -17.375 7.613 1 60.12 203 VAL A O 1
ATOM 1641 N N . THR A 1 204 ? 21.078 -18.844 7.715 1 59.81 204 THR A N 1
ATOM 1642 C CA . THR A 1 204 ? 22 -18.125 8.57 1 59.81 204 THR A CA 1
ATOM 1643 C C . THR A 1 204 ? 22.625 -16.938 7.824 1 59.81 204 THR A C 1
ATOM 1645 O O . THR A 1 204 ? 22.766 -15.852 8.375 1 59.81 204 THR A O 1
ATOM 1648 N N . GLU A 1 205 ? 23.391 -17.219 6.629 1 64.81 205 GLU A N 1
ATOM 1649 C CA . GLU A 1 205 ? 24.125 -16.125 5.996 1 64.81 205 GLU A CA 1
ATOM 1650 C C . GLU A 1 205 ? 24.109 -16.25 4.477 1 64.81 205 GLU A C 1
ATOM 1652 O O . GLU A 1 205 ? 24.609 -17.234 3.922 1 64.81 205 GLU A O 1
ATOM 1657 N N . LEU A 1 206 ? 23.266 -15.5 3.811 1 78 206 LEU A N 1
ATOM 1658 C CA . LEU A 1 206 ? 23.25 -15.453 2.352 1 78 206 LEU A CA 1
ATOM 1659 C C . LEU A 1 206 ? 24.156 -14.336 1.836 1 78 206 LEU A C 1
ATOM 1661 O O . LEU A 1 206 ? 24.203 -13.25 2.42 1 78 206 LEU A O 1
ATOM 1665 N N . CYS A 1 207 ? 25.031 -14.75 0.836 1 83.38 207 CYS A N 1
ATOM 1666 C CA . CYS A 1 207 ? 25.906 -13.781 0.193 1 83.38 207 CYS A CA 1
ATOM 1667 C C . CYS A 1 207 ? 25.453 -13.492 -1.234 1 83.38 207 CYS A C 1
ATOM 1669 O O . CYS A 1 207 ? 25.25 -14.422 -2.02 1 83.38 207 CYS A O 1
ATOM 1671 N N . LEU A 1 208 ? 25.281 -12.266 -1.575 1 85.69 208 LEU A N 1
ATOM 1672 C CA . LEU A 1 208 ? 24.781 -11.852 -2.879 1 85.69 208 LEU A CA 1
ATOM 1673 C C . LEU A 1 208 ? 25.891 -11.867 -3.924 1 85.69 208 LEU A C 1
ATOM 1675 O O . LEU A 1 208 ? 25.625 -11.891 -5.125 1 85.69 208 LEU A O 1
ATOM 1679 N N . ASP A 1 209 ? 27.094 -11.93 -3.51 1 85.25 209 ASP A N 1
ATOM 1680 C CA . ASP A 1 209 ? 28.25 -11.758 -4.387 1 85.25 209 ASP A CA 1
ATOM 1681 C C . ASP A 1 209 ? 28.297 -12.836 -5.465 1 85.25 209 ASP A C 1
ATOM 1683 O O . ASP A 1 209 ? 28.797 -12.609 -6.566 1 85.25 209 ASP A O 1
ATOM 1687 N N . ASP A 1 210 ? 27.75 -13.977 -5.141 1 79.06 210 ASP A N 1
ATOM 1688 C CA . ASP A 1 210 ? 27.844 -15.094 -6.078 1 79.06 210 ASP A CA 1
ATOM 1689 C C . ASP A 1 210 ? 26.609 -15.148 -6.984 1 79.06 210 ASP A C 1
ATOM 1691 O O . ASP A 1 210 ? 26.531 -15.977 -7.887 1 79.06 210 ASP A O 1
ATOM 1695 N N . ALA A 1 211 ? 25.719 -14.234 -6.781 1 82.62 211 ALA A N 1
ATOM 1696 C CA . ALA A 1 211 ? 24.484 -14.258 -7.562 1 82.62 211 ALA A CA 1
ATOM 1697 C C . ALA A 1 211 ? 24.703 -13.664 -8.953 1 82.62 211 ALA A C 1
ATOM 1699 O O . ALA A 1 211 ? 25.422 -12.672 -9.102 1 82.62 211 ALA A O 1
ATOM 1700 N N . VAL A 1 212 ? 24.203 -14.438 -9.859 1 85.25 212 VAL A N 1
ATOM 1701 C CA . VAL A 1 212 ? 24.219 -13.945 -11.234 1 85.25 212 VAL A CA 1
ATOM 1702 C C . VAL A 1 212 ? 22.797 -13.617 -11.672 1 85.25 212 VAL A C 1
ATOM 1704 O O . VAL A 1 212 ? 21.969 -14.523 -11.859 1 85.25 212 VAL A O 1
ATOM 1707 N N . PHE A 1 213 ? 22.531 -12.328 -11.883 1 89.12 213 PHE A N 1
ATOM 1708 C CA . PHE A 1 213 ? 21.219 -11.883 -12.297 1 89.12 213 PHE A CA 1
ATOM 1709 C C . PHE A 1 213 ? 21.125 -11.742 -13.812 1 89.12 213 PHE A C 1
ATOM 1711 O O . PHE A 1 213 ? 22.141 -11.508 -14.477 1 89.12 213 PHE A O 1
ATOM 1718 N N . PRO A 1 214 ? 19.953 -11.945 -14.258 1 90.5 214 PRO A N 1
ATOM 1719 C CA . PRO A 1 214 ? 19.797 -11.75 -15.703 1 90.5 214 PRO A CA 1
ATOM 1720 C C . PRO A 1 214 ? 20.188 -10.352 -16.156 1 90.5 214 PRO A C 1
ATOM 1722 O O . PRO A 1 214 ? 19.969 -9.375 -15.438 1 90.5 214 PRO A O 1
ATOM 1725 N N . GLU A 1 215 ? 20.703 -10.242 -17.375 1 90.62 215 GLU A N 1
ATOM 1726 C CA . GLU A 1 215 ? 21.188 -8.977 -17.922 1 90.62 215 GLU A CA 1
ATOM 1727 C C . GLU A 1 215 ? 20.031 -8.023 -18.188 1 90.62 215 GLU A C 1
ATOM 1729 O O . GLU A 1 215 ? 20.234 -6.809 -18.312 1 90.62 215 GLU A O 1
ATOM 1734 N N . THR A 1 216 ? 18.859 -8.562 -18.281 1 94 216 THR A N 1
ATOM 1735 C CA . THR A 1 216 ? 17.688 -7.766 -18.625 1 94 216 THR A CA 1
ATOM 1736 C C . THR A 1 216 ? 17.094 -7.117 -17.375 1 94 216 THR A C 1
ATOM 1738 O O . THR A 1 216 ? 16.188 -6.285 -17.469 1 94 216 THR A O 1
ATOM 1741 N N . LEU A 1 217 ? 17.609 -7.469 -16.203 1 94.88 217 LEU A N 1
ATOM 1742 C CA . LEU A 1 217 ? 17 -7.039 -14.953 1 94.88 217 LEU A CA 1
ATOM 1743 C C . LEU A 1 217 ? 17.141 -5.531 -14.766 1 94.88 217 LEU A C 1
ATOM 1745 O O . LEU A 1 217 ? 18.25 -5 -14.812 1 94.88 217 LEU A O 1
ATOM 1749 N N . MET A 1 218 ? 16.016 -4.879 -14.555 1 97.44 218 MET A N 1
ATOM 1750 C CA . MET A 1 218 ? 15.984 -3.428 -14.391 1 97.44 218 MET A CA 1
ATOM 1751 C C . MET A 1 218 ? 15.656 -3.043 -12.953 1 97.44 218 MET A C 1
ATOM 1753 O O . MET A 1 218 ? 16.078 -1.986 -12.477 1 97.44 218 MET A O 1
ATOM 1757 N N . GLU A 1 219 ? 14.953 -3.838 -12.336 1 98.31 219 GLU A N 1
ATOM 1758 C CA . GLU A 1 219 ? 14.578 -3.578 -10.953 1 98.31 219 GLU A CA 1
ATOM 1759 C C . GLU A 1 219 ? 14.875 -4.785 -10.062 1 98.31 219 GLU A C 1
ATOM 1761 O O . GLU A 1 219 ? 14.43 -5.898 -10.352 1 98.31 219 GLU A O 1
ATOM 1766 N N . LEU A 1 220 ? 15.602 -4.539 -9.008 1 96.06 220 LEU A N 1
ATOM 1767 C CA . LEU A 1 220 ? 15.961 -5.594 -8.07 1 96.06 220 LEU A CA 1
ATOM 1768 C C . LEU A 1 220 ? 15.672 -5.16 -6.633 1 96.06 220 LEU A C 1
ATOM 1770 O O . LEU A 1 220 ? 16.047 -4.059 -6.227 1 96.06 220 LEU A O 1
ATOM 1774 N N . GLN A 1 221 ? 15.008 -5.973 -5.953 1 96.12 221 GLN A N 1
ATOM 1775 C CA . GLN A 1 221 ? 14.82 -5.785 -4.52 1 96.12 221 GLN A CA 1
ATOM 1776 C C . GLN A 1 221 ? 15.25 -7.027 -3.742 1 96.12 221 GLN A C 1
ATOM 1778 O O . GLN A 1 221 ? 14.805 -8.141 -4.043 1 96.12 221 GLN A O 1
ATOM 1783 N N . 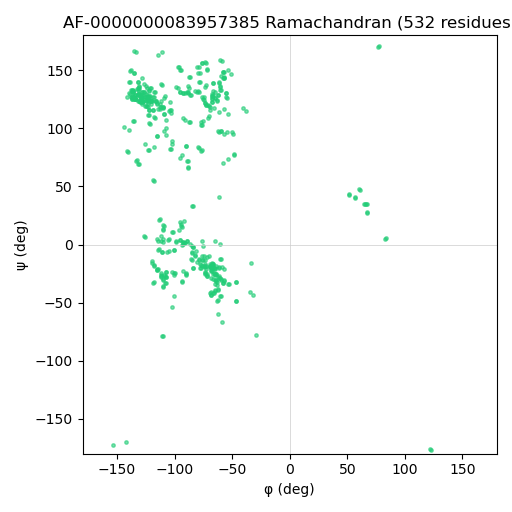VAL A 1 222 ? 16.047 -6.812 -2.84 1 91.69 222 VAL A N 1
ATOM 1784 C CA . VAL A 1 222 ? 16.469 -7.879 -1.94 1 91.69 222 VAL A CA 1
ATOM 1785 C C . VAL A 1 222 ? 16.172 -7.492 -0.496 1 91.69 222 VAL A C 1
ATOM 1787 O O . VAL A 1 222 ? 16.562 -6.418 -0.037 1 91.69 222 VAL A O 1
ATOM 1790 N N . THR A 1 223 ? 15.492 -8.367 0.134 1 91.56 223 THR A N 1
ATOM 1791 C CA . THR A 1 223 ? 15.117 -8.125 1.521 1 91.56 223 THR A CA 1
ATOM 1792 C C . THR A 1 223 ? 15.602 -9.25 2.424 1 91.56 223 THR A C 1
ATOM 1794 O O . THR A 1 223 ? 15.43 -10.43 2.102 1 91.56 223 THR A O 1
ATOM 1797 N N . GLY A 1 224 ? 16.156 -8.852 3.516 1 86.44 224 GLY A N 1
ATOM 1798 C CA . GLY A 1 224 ? 16.609 -9.828 4.5 1 86.44 224 GLY A CA 1
ATOM 1799 C C . GLY A 1 224 ? 18.078 -9.711 4.832 1 86.44 224 GLY A C 1
ATOM 1800 O O . GLY A 1 224 ? 18.766 -8.805 4.344 1 86.44 224 GLY A O 1
ATOM 1801 N N . ARG A 1 225 ? 18.562 -10.586 5.66 1 84.31 225 ARG A N 1
ATOM 1802 C CA . ARG A 1 225 ? 19.969 -10.586 6.09 1 84.31 225 ARG A CA 1
ATOM 1803 C C . ARG A 1 225 ? 20.859 -11.195 5.023 1 84.31 225 ARG A C 1
ATOM 1805 O O . ARG A 1 225 ? 21.203 -12.383 5.09 1 84.31 225 ARG A O 1
ATOM 1812 N N . VAL A 1 226 ? 21.203 -10.391 4.102 1 86.38 226 VAL A N 1
ATOM 1813 C CA . VAL A 1 226 ? 22.078 -10.781 2.996 1 86.38 226 VAL A CA 1
ATOM 1814 C C . VAL A 1 226 ? 23.359 -9.969 3.043 1 86.38 226 VAL A C 1
ATOM 1816 O O . VAL A 1 226 ? 23.328 -8.75 3.203 1 86.38 226 VAL A O 1
ATOM 1819 N N . VAL A 1 227 ? 24.422 -10.711 2.943 1 85.75 227 VAL A N 1
ATOM 1820 C CA . VAL A 1 227 ? 25.719 -10.062 2.963 1 85.75 227 VAL A CA 1
ATOM 1821 C C . VAL A 1 227 ? 26.125 -9.664 1.543 1 85.75 227 VAL A C 1
ATOM 1823 O O . VAL A 1 227 ? 25.984 -10.453 0.607 1 85.75 227 VAL A O 1
ATOM 1826 N N . ILE A 1 228 ? 26.516 -8.469 1.432 1 87 228 ILE A N 1
ATOM 1827 C CA . ILE A 1 228 ? 27 -7.953 0.152 1 87 228 ILE A CA 1
ATOM 1828 C C . ILE A 1 228 ? 28.406 -7.402 0.31 1 87 228 ILE A C 1
ATOM 1830 O O . ILE A 1 228 ? 28.641 -6.469 1.085 1 87 228 ILE A O 1
ATOM 1834 N N . ASN A 1 229 ? 29.328 -7.977 -0.389 1 86.81 229 ASN A N 1
ATOM 1835 C CA . ASN A 1 229 ? 30.719 -7.527 -0.374 1 86.81 229 ASN A CA 1
ATOM 1836 C C . ASN A 1 229 ? 31.109 -6.895 -1.703 1 86.81 229 ASN A C 1
ATOM 1838 O O . ASN A 1 229 ? 31.078 -5.672 -1.847 1 86.81 229 ASN A O 1
ATOM 1842 N N . ASN A 1 230 ? 31.391 -7.695 -2.684 1 84.94 230 ASN A N 1
ATOM 1843 C CA . ASN A 1 230 ? 31.828 -7.234 -3.996 1 84.94 230 ASN A CA 1
ATOM 1844 C C . ASN A 1 230 ? 30.844 -7.648 -5.094 1 84.94 230 ASN A C 1
ATOM 1846 O O . ASN A 1 230 ? 31.25 -8.172 -6.129 1 84.94 230 ASN A O 1
ATOM 1850 N N . TRP A 1 231 ? 29.625 -7.266 -4.852 1 86.25 231 TRP A N 1
ATOM 1851 C CA . TRP A 1 231 ? 28.578 -7.664 -5.789 1 86.25 231 TRP A CA 1
ATOM 1852 C C . TRP A 1 231 ? 28.594 -6.793 -7.039 1 86.25 231 TRP A C 1
ATOM 1854 O O . TRP A 1 231 ? 28.906 -5.602 -6.965 1 86.25 231 TRP A O 1
ATOM 1864 N N . VAL A 1 232 ? 28.375 -7.492 -8.148 1 86.5 232 VAL A N 1
ATOM 1865 C CA . VAL A 1 232 ? 28.234 -6.777 -9.414 1 86.5 232 VAL A CA 1
ATOM 1866 C C . VAL A 1 232 ? 26.766 -6.723 -9.82 1 86.5 232 VAL A C 1
ATOM 1868 O O . VAL A 1 232 ? 26.172 -7.75 -10.156 1 86.5 232 VAL A O 1
ATOM 1871 N N . PRO A 1 233 ? 26.203 -5.539 -9.875 1 90.31 233 PRO A N 1
ATOM 1872 C CA . PRO A 1 233 ? 24.797 -5.426 -10.273 1 90.31 233 PRO A CA 1
ATOM 1873 C C . PRO A 1 233 ? 24.578 -5.676 -11.766 1 90.31 233 PRO A C 1
ATOM 1875 O O . PRO A 1 233 ? 25.516 -5.527 -12.562 1 90.31 233 PRO A O 1
ATOM 1878 N N . PRO A 1 234 ? 23.344 -6.074 -12.109 1 91.31 234 PRO A N 1
ATOM 1879 C CA . PRO A 1 234 ? 23.016 -6.18 -13.531 1 91.31 234 PRO A CA 1
ATOM 1880 C C . PRO A 1 234 ? 23.234 -4.867 -14.289 1 91.31 234 PRO A C 1
ATOM 1882 O O . PRO A 1 234 ? 22.953 -3.791 -13.75 1 91.31 234 PRO A O 1
ATOM 1885 N N . PRO A 1 235 ? 23.688 -4.957 -15.523 1 91.75 235 PRO A N 1
ATOM 1886 C CA . PRO A 1 235 ? 24.109 -3.762 -16.25 1 91.75 235 PRO A CA 1
ATOM 1887 C C . PRO A 1 235 ? 22.938 -2.84 -16.594 1 91.75 235 PRO A C 1
ATOM 1889 O O . PRO A 1 235 ? 23.125 -1.633 -16.766 1 91.75 235 PRO A O 1
ATOM 1892 N N . LYS A 1 236 ? 21.75 -3.342 -16.625 1 94.56 236 LYS A N 1
ATOM 1893 C CA . LYS A 1 236 ? 20.609 -2.521 -17.016 1 94.56 236 LYS A CA 1
ATOM 1894 C C . LYS A 1 236 ? 19.797 -2.07 -15.805 1 94.56 236 LYS A C 1
ATOM 1896 O O . LYS A 1 236 ? 18.703 -1.527 -15.945 1 94.56 236 LYS A O 1
ATOM 1901 N N . LEU A 1 237 ? 20.328 -2.27 -14.672 1 95.69 237 LEU A N 1
ATOM 1902 C CA . LEU A 1 237 ? 19.625 -1.962 -13.43 1 95.69 237 LEU A CA 1
ATOM 1903 C C . LEU A 1 237 ? 19.281 -0.481 -13.352 1 95.69 237 LEU A C 1
ATOM 1905 O O . LEU A 1 237 ? 20.109 0.378 -13.648 1 95.69 237 LEU A O 1
ATOM 1909 N N . ARG A 1 238 ? 18.016 -0.228 -12.984 1 96.94 238 ARG A N 1
ATOM 1910 C CA . ARG A 1 238 ? 17.531 1.139 -12.828 1 96.94 238 ARG A CA 1
ATOM 1911 C C . ARG A 1 238 ? 17.078 1.399 -11.391 1 96.94 238 ARG A C 1
ATOM 1913 O O . ARG A 1 238 ? 17.219 2.518 -10.891 1 96.94 238 ARG A O 1
ATOM 1920 N N . VAL A 1 239 ? 16.578 0.387 -10.805 1 97.75 239 VAL A N 1
ATOM 1921 C CA . VAL A 1 239 ? 16.062 0.495 -9.445 1 97.75 239 VAL A CA 1
ATOM 1922 C C . VAL A 1 239 ? 16.672 -0.608 -8.578 1 97.75 239 VAL A C 1
ATOM 1924 O O . VAL A 1 239 ? 16.594 -1.788 -8.93 1 97.75 239 VAL A O 1
ATOM 1927 N N . LEU A 1 240 ? 17.219 -0.173 -7.457 1 95.81 240 LEU A N 1
ATOM 1928 C CA . LEU A 1 240 ? 17.812 -1.12 -6.52 1 95.81 240 LEU A CA 1
ATOM 1929 C C . LEU A 1 240 ? 17.297 -0.869 -5.102 1 95.81 240 LEU A C 1
ATOM 1931 O O . LEU A 1 240 ? 17.406 0.249 -4.59 1 95.81 240 LEU A O 1
ATOM 1935 N N . ALA A 1 241 ? 16.75 -1.851 -4.539 1 96.38 241 ALA A N 1
ATOM 1936 C CA . ALA A 1 241 ? 16.344 -1.801 -3.139 1 96.38 241 ALA A CA 1
ATOM 1937 C C . ALA A 1 241 ? 17.016 -2.908 -2.332 1 96.38 241 ALA A C 1
ATOM 1939 O O . ALA A 1 241 ? 16.891 -4.09 -2.668 1 96.38 241 ALA A O 1
ATOM 1940 N N . LEU A 1 242 ? 17.703 -2.541 -1.325 1 92.69 242 LEU A N 1
ATOM 1941 C CA . LEU A 1 242 ? 18.359 -3.461 -0.401 1 92.69 242 LEU A CA 1
ATOM 1942 C C . LEU A 1 242 ? 17.875 -3.229 1.028 1 92.69 242 LEU A C 1
ATOM 1944 O O . LEU A 1 242 ? 18.312 -2.285 1.688 1 92.69 242 LEU A O 1
ATOM 1948 N N . TRP A 1 243 ? 17.078 -4.105 1.422 1 92 243 TRP A N 1
ATOM 1949 C CA . TRP A 1 243 ? 16.484 -3.945 2.746 1 92 243 TRP A CA 1
ATOM 1950 C C . TRP A 1 243 ? 16.984 -5.016 3.705 1 92 243 TRP A C 1
ATOM 1952 O O . TRP A 1 243 ? 16.828 -6.211 3.453 1 92 243 TRP A O 1
ATOM 1962 N N . GLY A 1 244 ? 17.625 -4.543 4.707 1 87.31 244 GLY A N 1
ATOM 1963 C CA . GLY A 1 244 ? 18.109 -5.477 5.711 1 87.31 244 GLY A CA 1
ATOM 1964 C C . GLY A 1 244 ? 19.438 -6.117 5.344 1 87.31 244 GLY A C 1
ATOM 1965 O O . GLY A 1 244 ? 19.922 -7.004 6.051 1 87.31 244 GLY A O 1
ATOM 1966 N N . CYS A 1 245 ? 20 -5.68 4.293 1 86.56 245 CYS A N 1
ATOM 1967 C CA . CYS A 1 245 ? 21.266 -6.25 3.834 1 86.56 245 CYS A CA 1
ATOM 1968 C C . CYS A 1 245 ? 22.422 -5.742 4.676 1 86.56 245 CYS A C 1
ATOM 1970 O O . CYS A 1 245 ? 22.312 -4.699 5.324 1 86.56 245 CYS A O 1
ATOM 1972 N N . GLN A 1 246 ? 23.531 -6.578 4.668 1 83.81 246 GLN A N 1
ATOM 1973 C CA . GLN A 1 246 ? 24.75 -6.246 5.414 1 83.81 246 GLN A CA 1
ATOM 1974 C C . GLN A 1 246 ? 25.906 -5.926 4.473 1 83.81 246 GLN A C 1
ATOM 1976 O O . GLN A 1 246 ? 26.078 -6.598 3.455 1 83.81 246 GLN A O 1
ATOM 1981 N N . PHE A 1 247 ? 26.578 -4.879 4.914 1 83.88 247 PHE A N 1
ATOM 1982 C CA . PHE A 1 247 ? 27.766 -4.465 4.168 1 83.88 247 PHE A CA 1
ATOM 1983 C C . PHE A 1 247 ? 29 -4.453 5.07 1 83.88 247 PHE A C 1
ATOM 1985 O O . PHE A 1 247 ? 29.5 -3.387 5.441 1 83.88 247 PHE A O 1
ATOM 1992 N N . PRO A 1 248 ? 29.594 -5.641 5.285 1 80.81 248 PRO A N 1
ATOM 1993 C CA . PRO A 1 248 ? 30.703 -5.727 6.242 1 80.81 248 PRO A CA 1
ATOM 1994 C C . PRO A 1 248 ? 31.875 -4.824 5.863 1 80.81 248 PRO A C 1
ATOM 1996 O O . PRO A 1 248 ? 32.594 -4.355 6.742 1 80.81 248 PRO A O 1
ATOM 1999 N N . HIS A 1 249 ? 32.094 -4.566 4.645 1 79.56 249 HIS A N 1
ATOM 2000 C CA . HIS A 1 249 ? 33.219 -3.758 4.191 1 79.56 249 HIS A CA 1
ATOM 2001 C C . HIS A 1 249 ? 32.75 -2.443 3.582 1 79.56 249 HIS A C 1
ATOM 2003 O O . HIS A 1 249 ? 33.469 -1.814 2.807 1 79.56 249 HIS A O 1
ATOM 2009 N N . GLY A 1 250 ? 31.469 -2.08 3.992 1 74.44 250 GLY A N 1
ATOM 2010 C CA . GLY A 1 250 ? 30.891 -0.904 3.359 1 74.44 250 GLY A CA 1
ATOM 2011 C C . GLY A 1 250 ? 30.375 -1.175 1.961 1 74.44 250 GLY A C 1
ATOM 2012 O O . GLY A 1 250 ? 30.5 -2.289 1.449 1 74.44 250 GLY A O 1
ATOM 2013 N N . ILE A 1 251 ? 29.719 -0.26 1.469 1 71.94 251 ILE A N 1
ATOM 2014 C CA . ILE A 1 251 ? 29.203 -0.379 0.109 1 71.94 251 ILE A CA 1
ATOM 2015 C C . ILE A 1 251 ? 30.328 -0.145 -0.894 1 71.94 251 ILE A C 1
ATOM 2017 O O . ILE A 1 251 ? 30.844 0.967 -1.003 1 71.94 251 ILE A O 1
ATOM 2021 N N . GLN A 1 252 ? 30.781 -1.225 -1.487 1 71.69 252 GLN A N 1
ATOM 2022 C CA . GLN A 1 252 ? 31.953 -1.183 -2.355 1 71.69 252 GLN A CA 1
ATOM 2023 C C . GLN A 1 252 ? 31.562 -1.394 -3.816 1 71.69 252 GLN A C 1
ATOM 2025 O O . GLN A 1 252 ? 32.406 -1.316 -4.707 1 71.69 252 GLN A O 1
ATOM 2030 N N . PHE A 1 253 ? 30.344 -1.529 -4.098 1 67.69 253 PHE A N 1
ATOM 2031 C CA . PHE A 1 253 ? 30.016 -1.831 -5.484 1 67.69 253 PHE A CA 1
ATOM 2032 C C . PHE A 1 253 ? 29.641 -0.561 -6.242 1 67.69 253 PHE A C 1
ATOM 2034 O O . PHE A 1 253 ? 29.281 0.449 -5.633 1 67.69 253 PHE A O 1
ATOM 2041 N N . THR A 1 254 ? 29.938 -0.745 -7.586 1 77.56 254 THR A N 1
ATOM 2042 C CA . THR A 1 254 ? 29.641 0.345 -8.508 1 77.56 254 THR A CA 1
ATOM 2043 C C . THR A 1 254 ? 28.281 0.143 -9.172 1 77.56 254 THR A C 1
ATOM 2045 O O . THR A 1 254 ? 27.984 -0.948 -9.656 1 77.56 254 THR A O 1
ATOM 2048 N N . LEU A 1 255 ? 27.531 1.136 -9.156 1 83.94 255 LEU A N 1
ATOM 2049 C CA . LEU A 1 255 ? 26.203 1.085 -9.789 1 83.94 255 LEU A CA 1
ATOM 2050 C C . LEU A 1 255 ? 26.297 1.441 -11.266 1 83.94 255 LEU A C 1
ATOM 2052 O O . LEU A 1 255 ? 27.141 2.256 -11.664 1 83.94 255 LEU A O 1
ATOM 2056 N N . PRO A 1 256 ? 25.469 0.76 -12 1 88.5 256 PRO A N 1
ATOM 2057 C CA . PRO A 1 256 ? 25.375 1.188 -13.398 1 88.5 256 PRO A CA 1
ATOM 2058 C C . PRO A 1 256 ? 24.938 2.641 -13.547 1 88.5 256 PRO A C 1
ATOM 2060 O O . PRO A 1 256 ? 24.281 3.18 -12.648 1 88.5 256 PRO A O 1
ATOM 2063 N N . ASP A 1 257 ? 25.266 3.215 -14.711 1 85.31 257 ASP A N 1
ATOM 2064 C CA . ASP A 1 257 ? 25.016 4.629 -14.969 1 85.31 257 ASP A CA 1
ATOM 2065 C C . ASP A 1 257 ? 23.516 4.93 -15.008 1 85.31 257 ASP A C 1
ATOM 2067 O O . ASP A 1 257 ? 23.094 6.035 -14.664 1 85.31 257 ASP A O 1
ATOM 2071 N N . ASP A 1 258 ? 22.797 3.92 -15.312 1 89.31 258 ASP A N 1
ATOM 2072 C CA . ASP A 1 258 ? 21.391 4.172 -15.578 1 89.31 258 ASP A CA 1
ATOM 2073 C C . ASP A 1 258 ? 20.562 4.027 -14.305 1 89.31 258 ASP A C 1
ATOM 2075 O O . ASP A 1 258 ? 19.344 4.266 -14.32 1 89.31 258 ASP A O 1
ATOM 2079 N N . VAL A 1 259 ? 21.141 3.746 -13.219 1 92.06 259 VAL A N 1
ATOM 2080 C CA . VAL A 1 259 ? 20.375 3.611 -11.977 1 92.06 259 VAL A CA 1
ATOM 2081 C C . VAL A 1 259 ? 19.812 4.965 -11.57 1 92.06 259 VAL A C 1
ATOM 2083 O O . VAL A 1 259 ? 20.531 5.957 -11.492 1 92.06 259 VAL A O 1
ATOM 2086 N N . ASN A 1 260 ? 18.562 4.969 -11.336 1 94.31 260 ASN A N 1
ATOM 2087 C CA . ASN A 1 260 ? 17.922 6.238 -11.016 1 94.31 260 ASN A CA 1
ATOM 2088 C C . ASN A 1 260 ? 17.281 6.203 -9.633 1 94.31 260 ASN A C 1
ATOM 2090 O O . ASN A 1 260 ? 16.953 7.25 -9.07 1 94.31 260 ASN A O 1
ATOM 2094 N N . GLU A 1 261 ? 17.109 5.031 -9.086 1 96.12 261 GLU A N 1
ATOM 2095 C CA . GLU A 1 261 ? 16.531 4.918 -7.746 1 96.12 261 GLU A CA 1
ATOM 2096 C C . GLU A 1 261 ? 17.297 3.902 -6.902 1 96.12 261 GLU A C 1
ATOM 2098 O O . GLU A 1 261 ? 17.531 2.777 -7.344 1 96.12 261 GLU A O 1
ATOM 2103 N N . ILE A 1 262 ? 17.609 4.344 -5.645 1 92.94 262 ILE A N 1
ATOM 2104 C CA . ILE A 1 262 ? 18.266 3.479 -4.676 1 92.94 262 ILE A CA 1
ATOM 2105 C C . ILE A 1 262 ? 17.547 3.568 -3.33 1 92.94 262 ILE A C 1
ATOM 2107 O O . ILE A 1 262 ? 17.203 4.664 -2.869 1 92.94 262 ILE A O 1
ATOM 2111 N N . ASP A 1 263 ? 17.344 2.449 -2.812 1 94.56 263 ASP A N 1
ATOM 2112 C CA . ASP A 1 263 ? 16.688 2.35 -1.517 1 94.56 263 ASP A CA 1
ATOM 2113 C C . ASP A 1 263 ? 17.406 1.35 -0.609 1 94.56 263 ASP A C 1
ATOM 2115 O O . ASP A 1 263 ? 17.281 0.137 -0.797 1 94.56 263 ASP A O 1
ATOM 2119 N N . ILE A 1 264 ? 18.109 1.814 0.357 1 89.94 264 ILE A N 1
ATOM 2120 C CA . ILE A 1 264 ? 18.812 0.967 1.312 1 89.94 264 ILE A CA 1
ATOM 2121 C C . ILE A 1 264 ? 18.281 1.224 2.721 1 89.94 264 ILE A C 1
ATOM 2123 O O . ILE A 1 264 ? 18.453 2.316 3.266 1 89.94 264 ILE A O 1
ATOM 2127 N N . GLN A 1 265 ? 17.688 0.157 3.236 1 88.81 265 GLN A N 1
ATOM 2128 C CA . GLN A 1 265 ? 17.047 0.328 4.535 1 88.81 265 GLN A CA 1
ATOM 2129 C C . GLN A 1 265 ? 17.375 -0.828 5.473 1 88.81 265 GLN A C 1
ATOM 2131 O O . GLN A 1 265 ? 17.656 -1.939 5.02 1 88.81 265 GLN A O 1
ATOM 2136 N N . TYR A 1 266 ? 17.453 -0.508 6.777 1 81.5 266 TYR A N 1
ATOM 2137 C CA . TYR A 1 266 ? 17.562 -1.49 7.852 1 81.5 266 TYR A CA 1
ATOM 2138 C C . TYR A 1 266 ? 18.906 -2.211 7.789 1 81.5 266 TYR A C 1
ATOM 2140 O O . TYR A 1 266 ? 18.969 -3.434 7.93 1 81.5 266 TYR A O 1
ATOM 2148 N N . THR A 1 267 ? 19.781 -1.46 7.414 1 76.19 267 THR A N 1
ATOM 2149 C CA . THR A 1 267 ? 21.109 -2.061 7.289 1 76.19 267 THR A CA 1
ATOM 2150 C C . THR A 1 267 ? 21.859 -1.995 8.617 1 76.19 267 THR A C 1
ATOM 2152 O O . THR A 1 267 ? 21.703 -1.04 9.375 1 76.19 267 THR A O 1
ATOM 2155 N N . ASP A 1 268 ? 22.531 -3.127 9.047 1 65.06 268 ASP A N 1
ATOM 2156 C CA . ASP A 1 268 ? 23.438 -3.158 10.195 1 65.06 268 ASP A CA 1
ATOM 2157 C C . ASP A 1 268 ? 24.875 -2.895 9.758 1 65.06 268 ASP A C 1
ATOM 2159 O O . ASP A 1 268 ? 25.297 -3.328 8.68 1 65.06 268 ASP A O 1
ATOM 2163 N N . MET B 1 1 ? 26.406 9.789 -12.391 1 66.81 1 MET B N 1
ATOM 2164 C CA . MET B 1 1 ? 25.391 8.922 -11.805 1 66.81 1 MET B CA 1
ATOM 2165 C C . MET B 1 1 ? 24.016 9.578 -11.859 1 66.81 1 MET B C 1
ATOM 2167 O O . MET B 1 1 ? 23.891 10.797 -11.711 1 66.81 1 MET B O 1
ATOM 2171 N N . GLY B 1 2 ? 23.094 9.016 -12.578 1 80.62 2 GLY B N 1
ATOM 2172 C CA . GLY B 1 2 ? 21.781 9.555 -12.891 1 80.62 2 GLY B CA 1
ATOM 2173 C C . GLY B 1 2 ? 20.75 9.273 -11.812 1 80.62 2 GLY B C 1
ATOM 2174 O O . GLY B 1 2 ? 19.562 9.062 -12.109 1 80.62 2 GLY B O 1
ATOM 2175 N N . ILE B 1 3 ? 21.156 9.234 -10.555 1 87.69 3 ILE B N 1
ATOM 2176 C CA . ILE B 1 3 ? 20.25 8.922 -9.461 1 87.69 3 ILE B CA 1
ATOM 2177 C C . ILE B 1 3 ? 19.375 10.141 -9.164 1 87.69 3 ILE B C 1
ATOM 2179 O O . ILE B 1 3 ? 19.875 11.234 -8.93 1 87.69 3 ILE B O 1
ATOM 2183 N N . ARG B 1 4 ? 18.078 9.828 -9.172 1 93.12 4 ARG B N 1
ATOM 2184 C CA . ARG B 1 4 ? 17.125 10.898 -8.922 1 93.12 4 ARG B CA 1
ATOM 2185 C C . ARG B 1 4 ? 16.406 10.703 -7.586 1 93.12 4 ARG B C 1
ATOM 2187 O O . ARG B 1 4 ? 15.914 11.656 -6.992 1 93.12 4 ARG B O 1
ATOM 2194 N N . THR B 1 5 ? 16.359 9.453 -7.18 1 95.75 5 THR B N 1
ATOM 2195 C CA . THR B 1 5 ? 15.711 9.117 -5.918 1 95.75 5 THR B CA 1
ATOM 2196 C C . THR B 1 5 ? 16.641 8.297 -5.027 1 95.75 5 THR B C 1
ATOM 2198 O O . THR B 1 5 ? 17.188 7.277 -5.461 1 95.75 5 THR B O 1
ATOM 2201 N N . LEU B 1 6 ? 16.875 8.805 -3.805 1 91.56 6 LEU B N 1
ATOM 2202 C CA . LEU B 1 6 ? 17.719 8.125 -2.832 1 91.56 6 LEU B CA 1
ATOM 2203 C C . LEU B 1 6 ? 17 7.988 -1.491 1 91.56 6 LEU B C 1
ATOM 2205 O O . LEU B 1 6 ? 16.531 8.977 -0.932 1 91.56 6 LEU B O 1
ATOM 2209 N N . ARG B 1 7 ? 16.891 6.789 -1.09 1 92.56 7 ARG B N 1
ATOM 2210 C CA . ARG B 1 7 ? 16.328 6.484 0.225 1 92.56 7 ARG B CA 1
ATOM 2211 C C . ARG B 1 7 ? 17.312 5.68 1.064 1 92.56 7 ARG B C 1
ATOM 2213 O O . ARG B 1 7 ? 17.734 4.59 0.667 1 92.56 7 ARG B O 1
ATOM 2220 N N . LEU B 1 8 ? 17.562 6.312 2.275 1 87.75 8 LEU B N 1
ATOM 2221 C CA . LEU B 1 8 ? 18.562 5.676 3.125 1 87.75 8 LEU B CA 1
ATOM 2222 C C . LEU B 1 8 ? 18.094 5.629 4.574 1 87.75 8 LEU B C 1
ATOM 2224 O O . LEU B 1 8 ? 17.578 6.621 5.102 1 87.75 8 LEU B O 1
ATOM 2228 N N . ASP B 1 9 ? 18.219 4.484 5.152 1 85.81 9 ASP B N 1
ATOM 2229 C CA . ASP B 1 9 ? 18.031 4.32 6.594 1 85.81 9 ASP B CA 1
ATOM 2230 C C . ASP B 1 9 ? 19.328 3.855 7.262 1 85.81 9 ASP B C 1
ATOM 2232 O O . ASP B 1 9 ? 19.734 2.699 7.113 1 85.81 9 ASP B O 1
ATOM 2236 N N . LEU B 1 10 ? 19.938 4.781 8.031 1 76.69 10 LEU B N 1
ATOM 2237 C CA . LEU B 1 10 ? 21.219 4.512 8.641 1 76.69 10 LEU B CA 1
ATOM 2238 C C . LEU B 1 10 ? 21.094 4.332 10.156 1 76.69 10 LEU B C 1
ATOM 2240 O O . LEU B 1 10 ? 22.078 4.395 10.883 1 76.69 10 LEU B O 1
ATOM 2244 N N . THR B 1 11 ? 19.938 4.117 10.656 1 73.25 11 THR B N 1
ATOM 2245 C CA . THR B 1 11 ? 19.703 4.105 12.094 1 73.25 11 THR B CA 1
ATOM 2246 C C . THR B 1 11 ? 20.391 2.912 12.75 1 73.25 11 THR B C 1
ATOM 2248 O O . THR B 1 11 ? 20.734 2.963 13.93 1 73.25 11 THR B O 1
ATOM 2251 N N . ARG B 1 12 ? 20.719 1.912 12.023 1 71.44 12 ARG B N 1
ATOM 2252 C CA . ARG B 1 12 ? 21.281 0.703 12.602 1 71.44 12 ARG B CA 1
ATOM 2253 C C . ARG B 1 12 ? 22.734 0.506 12.148 1 71.44 12 ARG B C 1
ATOM 2255 O O . ARG B 1 12 ? 23.344 -0.529 12.422 1 71.44 12 ARG B O 1
ATOM 2262 N N . THR B 1 13 ? 23.125 1.491 11.414 1 69.5 13 THR B N 1
ATOM 2263 C CA . THR B 1 13 ? 24.453 1.336 10.836 1 69.5 13 THR B CA 1
ATOM 2264 C C . THR B 1 13 ? 25.531 1.807 11.805 1 69.5 13 THR B C 1
ATOM 2266 O O . THR B 1 13 ? 25.406 2.881 12.398 1 69.5 13 THR B O 1
ATOM 2269 N N . GLU B 1 14 ? 26.484 0.873 11.969 1 69.31 14 GLU B N 1
ATOM 2270 C CA . GLU B 1 14 ? 27.672 1.304 12.695 1 69.31 14 GLU B CA 1
ATOM 2271 C C . GLU B 1 14 ? 28.453 2.354 11.914 1 69.31 14 GLU B C 1
ATOM 2273 O O . GLU B 1 14 ? 28.484 2.32 10.68 1 69.31 14 GLU B O 1
ATOM 2278 N N . ASN B 1 15 ? 28.969 3.375 12.555 1 73.06 15 ASN B N 1
ATOM 2279 C CA . ASN B 1 15 ? 29.719 4.457 11.922 1 73.06 15 ASN B CA 1
ATOM 2280 C C . ASN B 1 15 ? 28.844 5.305 11.023 1 73.06 15 ASN B C 1
ATOM 2282 O O . ASN B 1 15 ? 29.25 5.719 9.938 1 73.06 15 ASN B O 1
ATOM 2286 N N . SER B 1 16 ? 27.656 5.32 11.359 1 71.44 16 SER B N 1
ATOM 2287 C CA . SER B 1 16 ? 26.625 6.004 10.57 1 71.44 16 SER B CA 1
ATOM 2288 C C . SER B 1 16 ? 27.078 7.402 10.164 1 71.44 16 SER B C 1
ATOM 2290 O O . SER B 1 16 ? 26.812 7.844 9.047 1 71.44 16 SER B O 1
ATOM 2292 N N . ASP B 1 17 ? 27.812 7.984 10.945 1 73.06 17 ASP B N 1
ATOM 2293 C CA . ASP B 1 17 ? 28.266 9.344 10.648 1 73.06 17 ASP B CA 1
ATOM 2294 C C . ASP B 1 17 ? 29.234 9.352 9.461 1 73.06 17 ASP B C 1
ATOM 2296 O O . ASP B 1 17 ? 29.125 10.211 8.586 1 73.06 17 ASP B O 1
ATOM 2300 N N . GLU B 1 18 ? 30.094 8.445 9.484 1 73.94 18 GLU B N 1
ATOM 2301 C CA . GLU B 1 18 ? 31.062 8.352 8.391 1 73.94 18 GLU B CA 1
ATOM 2302 C C . GLU B 1 18 ? 30.375 8.016 7.074 1 73.94 18 GLU B C 1
ATOM 2304 O O . GLU B 1 18 ? 30.688 8.602 6.035 1 73.94 18 GLU B O 1
ATOM 2309 N N . ILE B 1 19 ? 29.469 7.188 7.172 1 72.88 19 ILE B N 1
ATOM 2310 C CA . ILE B 1 19 ? 28.734 6.758 5.984 1 72.88 19 ILE B CA 1
ATOM 2311 C C . ILE B 1 19 ? 27.891 7.91 5.453 1 72.88 19 ILE B C 1
ATOM 2313 O O . ILE B 1 19 ? 27.828 8.148 4.246 1 72.88 19 ILE B O 1
ATOM 2317 N N . PHE B 1 20 ? 27.375 8.516 6.363 1 73.88 20 PHE B N 1
ATOM 2318 C CA . PHE B 1 20 ? 26.562 9.664 5.996 1 73.88 20 PHE B CA 1
ATOM 2319 C C . PHE B 1 20 ? 27.391 10.711 5.262 1 73.88 20 PHE B C 1
ATOM 2321 O O . PHE B 1 20 ? 26.953 11.258 4.246 1 73.88 20 PHE B O 1
ATOM 2328 N N . GLN B 1 21 ? 28.516 10.938 5.77 1 76.06 21 GLN B N 1
ATOM 2329 C CA . GLN B 1 21 ? 29.406 11.891 5.117 1 76.06 21 GLN B CA 1
ATOM 2330 C C . GLN B 1 21 ? 29.781 11.422 3.715 1 76.06 21 GLN B C 1
ATOM 2332 O O . GLN B 1 21 ? 29.812 12.219 2.775 1 76.06 21 GLN B O 1
ATOM 2337 N N . GLN B 1 22 ? 29.953 10.273 3.609 1 74.56 22 GLN B N 1
ATOM 2338 C CA . GLN B 1 22 ? 30.297 9.719 2.303 1 74.56 22 GLN B CA 1
ATOM 2339 C C . GLN B 1 22 ? 29.141 9.859 1.324 1 74.56 22 GLN B C 1
ATOM 2341 O O . GLN B 1 22 ? 29.344 10.195 0.156 1 74.56 22 GLN B O 1
ATOM 2346 N N . ILE B 1 23 ? 28.078 9.602 1.834 1 72.69 23 ILE B N 1
ATOM 2347 C CA . ILE B 1 23 ? 26.875 9.727 1.019 1 72.69 23 ILE B CA 1
ATOM 2348 C C . ILE B 1 23 ? 26.688 11.18 0.577 1 72.69 23 ILE B C 1
ATOM 2350 O O . ILE B 1 23 ? 26.453 11.453 -0.601 1 72.69 23 ILE B O 1
ATOM 2354 N N . GLN B 1 24 ? 26.812 12.023 1.507 1 73.81 24 GLN B N 1
ATOM 2355 C CA . GLN B 1 24 ? 26.672 13.445 1.187 1 73.81 24 GLN B CA 1
ATOM 2356 C C . GLN B 1 24 ? 27.688 13.867 0.13 1 73.81 24 GLN B C 1
ATOM 2358 O O . GLN B 1 24 ? 27.375 14.68 -0.747 1 73.81 24 GLN B O 1
ATOM 2363 N N . ASP B 1 25 ? 28.844 13.219 0.192 1 76.81 25 ASP B N 1
ATOM 2364 C CA . ASP B 1 25 ? 29.922 13.578 -0.724 1 76.81 25 ASP B CA 1
ATOM 2365 C C . ASP B 1 25 ? 29.688 12.992 -2.113 1 76.81 25 ASP B C 1
ATOM 2367 O O . ASP B 1 25 ? 30.203 13.508 -3.107 1 76.81 25 ASP B O 1
ATOM 2371 N N . THR B 1 26 ? 28.875 12 -2.143 1 75.38 26 THR B N 1
ATOM 2372 C CA . THR B 1 26 ? 28.766 11.281 -3.408 1 75.38 26 THR B CA 1
ATOM 2373 C C . THR B 1 26 ? 27.375 11.453 -4.004 1 75.38 26 THR B C 1
ATOM 2375 O O . THR B 1 26 ? 27.109 11.023 -5.133 1 75.38 26 THR B O 1
ATOM 2378 N N . MET B 1 27 ? 26.578 12.07 -3.279 1 78.06 27 MET B N 1
ATOM 2379 C CA . MET B 1 27 ? 25.219 12.273 -3.764 1 78.06 27 MET B CA 1
ATOM 2380 C C . MET B 1 27 ? 25.219 13.07 -5.066 1 78.06 27 MET B C 1
ATOM 2382 O O . MET B 1 27 ? 25.906 14.078 -5.18 1 78.06 27 MET B O 1
ATOM 2386 N N . PRO B 1 28 ? 24.391 12.578 -5.957 1 81.38 28 PRO B N 1
ATOM 2387 C CA . PRO B 1 28 ? 24.359 13.305 -7.23 1 81.38 28 PRO B CA 1
ATOM 2388 C C . PRO B 1 28 ? 23.672 14.664 -7.113 1 81.38 28 PRO B C 1
ATOM 2390 O O . PRO B 1 28 ? 22.75 14.836 -6.309 1 81.38 28 PRO B O 1
ATOM 2393 N N . SER B 1 29 ? 24.109 15.594 -7.957 1 79.62 29 SER B N 1
ATOM 2394 C CA . SER B 1 29 ? 23.594 16.953 -7.922 1 79.62 29 SER B CA 1
ATOM 2395 C C . SER B 1 29 ? 22.188 17.016 -8.5 1 79.62 29 SER B C 1
ATOM 2397 O O . SER B 1 29 ? 21.438 17.969 -8.234 1 79.62 29 SER B O 1
ATOM 2399 N N . ASN B 1 30 ? 21.812 15.977 -9.273 1 85.75 30 ASN B N 1
ATOM 2400 C CA . ASN B 1 30 ? 20.5 16 -9.922 1 85.75 30 ASN B CA 1
ATOM 2401 C C . ASN B 1 30 ? 19.453 15.281 -9.086 1 85.75 30 ASN B C 1
ATOM 2403 O O . ASN B 1 30 ? 18.344 14.992 -9.578 1 85.75 30 ASN B O 1
ATOM 2407 N N . LEU B 1 31 ? 19.719 15.055 -7.895 1 90.44 31 LEU B N 1
ATOM 2408 C CA . LEU B 1 31 ? 18.797 14.383 -6.984 1 90.44 31 LEU B CA 1
ATOM 2409 C C . LEU B 1 31 ? 17.516 15.195 -6.812 1 90.44 31 LEU B C 1
ATOM 2411 O O . LEU B 1 31 ? 17.578 16.406 -6.555 1 90.44 31 LEU B O 1
ATOM 2415 N N . THR B 1 32 ? 16.375 14.469 -7.012 1 93.56 32 THR B N 1
ATOM 2416 C CA . THR B 1 32 ? 15.102 15.172 -6.887 1 93.56 32 THR B CA 1
ATOM 2417 C C . THR B 1 32 ? 14.336 14.695 -5.656 1 93.56 32 THR B C 1
ATOM 2419 O O . THR B 1 32 ? 13.508 15.422 -5.113 1 93.56 32 THR B O 1
ATOM 2422 N N . ASN B 1 33 ? 14.578 13.453 -5.246 1 95.12 33 ASN B N 1
ATOM 2423 C CA . ASN B 1 33 ? 13.906 12.867 -4.094 1 95.12 33 ASN B CA 1
ATOM 2424 C C . ASN B 1 33 ? 14.898 12.242 -3.121 1 95.12 33 ASN B C 1
ATOM 2426 O O . ASN B 1 33 ? 15.664 11.344 -3.494 1 95.12 33 ASN B O 1
ATOM 2430 N N . LEU B 1 34 ? 14.836 12.727 -1.901 1 89.62 34 LEU B N 1
ATOM 2431 C CA . LEU B 1 34 ? 15.773 12.227 -0.899 1 89.62 34 LEU B CA 1
ATOM 2432 C C . LEU B 1 34 ? 15.047 11.867 0.391 1 89.62 34 LEU B C 1
ATOM 2434 O O . LEU B 1 34 ? 14.266 12.664 0.916 1 89.62 34 LEU B O 1
ATOM 2438 N N . ARG B 1 35 ? 15.211 10.719 0.757 1 90.75 35 ARG B N 1
ATOM 2439 C CA . ARG B 1 35 ? 14.789 10.281 2.084 1 90.75 35 ARG B CA 1
ATOM 2440 C C . ARG B 1 35 ? 15.969 9.75 2.891 1 90.75 35 ARG B C 1
ATOM 2442 O O . ARG B 1 35 ? 16.641 8.797 2.475 1 90.75 35 ARG B O 1
ATOM 2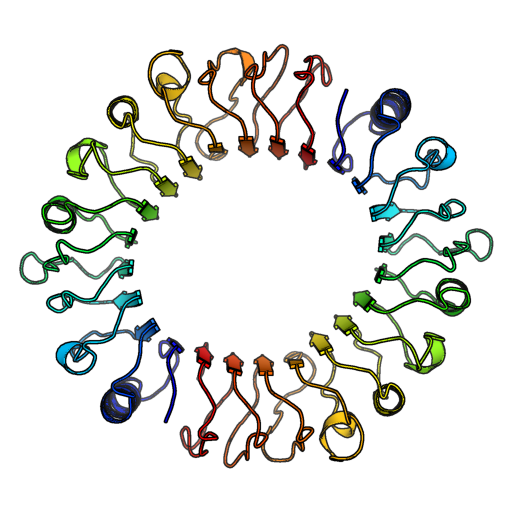449 N N . ILE B 1 36 ? 16.141 10.352 4.039 1 83.06 36 ILE B N 1
ATOM 2450 C CA . ILE B 1 36 ? 17.25 9.891 4.883 1 83.06 36 ILE B CA 1
ATOM 2451 C C . ILE B 1 36 ? 16.766 9.734 6.324 1 83.06 36 ILE B C 1
ATOM 2453 O O . ILE B 1 36 ? 16.141 10.648 6.879 1 83.06 36 ILE B O 1
ATOM 2457 N N . ARG B 1 37 ? 17 8.609 6.777 1 81.69 37 ARG B N 1
ATOM 2458 C CA . ARG B 1 37 ? 16.828 8.352 8.203 1 81.69 37 ARG B CA 1
ATOM 2459 C C . ARG B 1 37 ? 18.172 8.172 8.906 1 81.69 37 ARG B C 1
ATOM 2461 O O . ARG B 1 37 ? 18.875 7.199 8.648 1 81.69 37 ARG B O 1
ATOM 2468 N N . HIS B 1 38 ? 18.578 9.211 9.484 1 70.69 38 HIS B N 1
ATOM 2469 C CA . HIS B 1 38 ? 19.844 9.219 10.203 1 70.69 38 HIS B CA 1
ATOM 2470 C C . HIS B 1 38 ? 19.719 9.961 11.531 1 70.69 38 HIS B C 1
ATOM 2472 O O . HIS B 1 38 ? 19.141 11.039 11.586 1 70.69 38 HIS B O 1
ATOM 2478 N N . PRO B 1 39 ? 20.125 9.289 12.656 1 60.38 39 PRO B N 1
ATOM 2479 C CA . PRO B 1 39 ? 20.141 10.047 13.906 1 60.38 39 PRO B CA 1
ATOM 2480 C C . PRO B 1 39 ? 21.031 11.281 13.836 1 60.38 39 PRO B C 1
ATOM 2482 O O . PRO B 1 39 ? 22.234 11.172 13.578 1 60.38 39 PRO B O 1
ATOM 2485 N N . VAL B 1 40 ? 20.656 12.266 13.117 1 52.62 40 VAL B N 1
ATOM 2486 C CA . VAL B 1 40 ? 21.516 13.43 12.852 1 52.62 40 VAL B CA 1
ATOM 2487 C C . VAL B 1 40 ? 21.859 14.125 14.164 1 52.62 40 VAL B C 1
ATOM 2489 O O . VAL B 1 40 ? 20.984 14.719 14.805 1 52.62 40 VAL B O 1
ATOM 2492 N N . GLY B 1 41 ? 22.141 13.539 15.195 1 49.12 41 GLY B N 1
ATOM 2493 C CA . GLY B 1 41 ? 22.625 14.5 16.188 1 49.12 41 GLY B CA 1
ATOM 2494 C C . GLY B 1 41 ? 23.297 15.703 15.562 1 49.12 41 GLY B C 1
ATOM 2495 O O . GLY B 1 41 ? 23.047 16.844 15.961 1 49.12 41 GLY B O 1
ATOM 2496 N N . ARG B 1 42 ? 24.641 15.672 15.047 1 49.44 42 ARG B N 1
ATOM 2497 C CA . ARG B 1 42 ? 25.688 16.672 14.906 1 49.44 42 ARG B CA 1
ATOM 2498 C C . ARG B 1 42 ? 25.766 17.188 13.469 1 49.44 42 ARG B C 1
ATOM 2500 O O . ARG B 1 42 ? 26.172 18.328 13.227 1 49.44 42 ARG B O 1
ATOM 2507 N N . GLU B 1 43 ? 25.703 16.312 12.312 1 53.62 43 GLU B N 1
ATOM 2508 C CA . GLU B 1 43 ? 26.188 16.797 11.023 1 53.62 43 GLU B CA 1
ATOM 2509 C C . GLU B 1 43 ? 25.016 17.156 10.102 1 53.62 43 GLU B C 1
ATOM 2511 O O . GLU B 1 43 ? 24.016 16.453 10.039 1 53.62 43 GLU B O 1
ATOM 2516 N N . GLN B 1 44 ? 24.969 18.391 9.633 1 61.72 44 GLN B N 1
ATOM 2517 C CA . GLN B 1 44 ? 24.016 19.125 8.805 1 61.72 44 GLN B CA 1
ATOM 2518 C C . GLN B 1 44 ? 23.953 18.547 7.391 1 61.72 44 GLN B C 1
ATOM 2520 O O . GLN B 1 44 ? 24.984 18.203 6.812 1 61.72 44 GLN B O 1
ATOM 2525 N N . LEU B 1 45 ? 22.766 18 6.934 1 68.25 45 LEU B N 1
ATOM 2526 C CA . LEU B 1 45 ? 22.531 17.703 5.523 1 68.25 45 LEU B CA 1
ATOM 2527 C C . LEU B 1 45 ? 22.781 18.938 4.668 1 68.25 45 LEU B C 1
ATOM 2529 O O . LEU B 1 45 ? 22.219 20.016 4.938 1 68.25 45 LEU B O 1
ATOM 2533 N N . LEU B 1 46 ? 23.812 18.891 3.852 1 72.56 46 LEU B N 1
ATOM 2534 C CA . LEU B 1 46 ? 24.141 20 2.965 1 72.56 46 LEU B CA 1
ATOM 2535 C C . LEU B 1 46 ? 23.203 20.047 1.769 1 72.56 46 LEU B C 1
ATOM 2537 O O . LEU B 1 46 ? 23.547 19.594 0.675 1 72.56 46 LEU B O 1
ATOM 2541 N N . LEU B 1 47 ? 22.047 20.609 1.979 1 74.62 47 LEU B N 1
ATOM 2542 C CA . LEU B 1 47 ? 21.016 20.625 0.959 1 74.62 47 LEU B CA 1
ATOM 2543 C C . LEU B 1 47 ? 21.344 21.609 -0.157 1 74.62 47 LEU B C 1
ATOM 2545 O O . LEU B 1 47 ? 20.812 21.5 -1.267 1 74.62 47 LEU B O 1
ATOM 2549 N N . ASP B 1 48 ? 22.234 22.516 0.19 1 74.75 48 ASP B N 1
ATOM 2550 C CA . ASP B 1 48 ? 22.625 23.516 -0.797 1 74.75 48 ASP B CA 1
ATOM 2551 C C . ASP B 1 48 ? 23.266 22.875 -2.014 1 74.75 48 ASP B C 1
ATOM 2553 O O . ASP B 1 48 ? 23.266 23.438 -3.107 1 74.75 48 ASP B O 1
ATOM 2557 N N . LYS B 1 49 ? 23.719 21.703 -1.819 1 76.81 49 LYS B N 1
ATOM 2558 C CA . LYS B 1 49 ? 24.391 21 -2.91 1 76.81 49 LYS B CA 1
ATOM 2559 C C . LYS B 1 49 ? 23.375 20.297 -3.811 1 76.81 49 LYS B C 1
ATOM 2561 O O . LYS B 1 49 ? 23.75 19.734 -4.848 1 76.81 49 LYS B O 1
ATOM 2566 N N . HIS B 1 50 ? 22.156 20.406 -3.443 1 82.5 50 HIS B N 1
ATOM 2567 C CA . HIS B 1 50 ? 21.125 19.719 -4.199 1 82.5 50 HIS B CA 1
ATOM 2568 C C . HIS B 1 50 ? 19.969 20.641 -4.551 1 82.5 50 HIS B C 1
ATOM 2570 O O . HIS B 1 50 ? 18.844 20.438 -4.086 1 82.5 50 HIS B O 1
ATOM 2576 N N . PRO B 1 51 ? 20.266 21.562 -5.438 1 82.25 51 PRO B N 1
ATOM 2577 C CA . PRO B 1 51 ? 19.281 22.578 -5.77 1 82.25 51 PRO B CA 1
ATOM 2578 C C . PRO B 1 51 ? 18.047 22 -6.48 1 82.25 51 PRO B C 1
ATOM 2580 O O . PRO B 1 51 ? 17.016 22.656 -6.555 1 82.25 51 PRO B O 1
ATOM 2583 N N . SER B 1 52 ? 18.188 20.766 -7.008 1 88.12 52 SER B N 1
ATOM 2584 C CA . SER B 1 52 ? 17.078 20.172 -7.762 1 88.12 52 SER B CA 1
ATOM 2585 C C . SER B 1 52 ? 16.156 19.391 -6.852 1 88.12 52 SER B C 1
ATOM 2587 O O . SER B 1 52 ? 15.164 18.812 -7.312 1 88.12 52 SER B O 1
ATOM 2589 N N . LEU B 1 53 ? 16.359 19.375 -5.629 1 89.25 53 LEU B N 1
ATOM 2590 C CA . LEU B 1 53 ? 15.594 18.562 -4.688 1 89.25 53 LEU B CA 1
ATOM 2591 C C . LEU B 1 53 ? 14.156 19.062 -4.598 1 89.25 53 LEU B C 1
ATOM 2593 O O . LEU B 1 53 ? 13.914 20.234 -4.309 1 89.25 53 LEU B O 1
ATOM 2597 N N . GLU B 1 54 ? 13.266 18.141 -4.883 1 92.38 54 GLU B N 1
ATOM 2598 C CA . GLU B 1 54 ? 11.844 18.469 -4.863 1 92.38 54 GLU B CA 1
ATOM 2599 C C . GLU B 1 54 ? 11.148 17.844 -3.662 1 92.38 54 GLU B C 1
ATOM 2601 O O . GLU B 1 54 ? 10.188 18.406 -3.131 1 92.38 54 GLU B O 1
ATOM 2606 N N . LYS B 1 55 ? 11.625 16.734 -3.32 1 94 55 LYS B N 1
ATOM 2607 C CA . LYS B 1 55 ? 11.031 16 -2.199 1 94 55 LYS B CA 1
ATOM 2608 C C . LYS B 1 55 ? 12.102 15.602 -1.188 1 94 55 LYS B C 1
ATOM 2610 O O . LYS B 1 55 ? 13.125 15.023 -1.556 1 94 55 LYS B O 1
ATOM 2615 N N . LEU B 1 56 ? 11.773 15.914 0.068 1 88.25 56 LEU B N 1
ATOM 2616 C CA . LEU B 1 56 ? 12.719 15.609 1.138 1 88.25 56 LEU B CA 1
ATOM 2617 C C . LEU B 1 56 ? 12.016 14.961 2.322 1 88.25 56 LEU B C 1
ATOM 2619 O O . LEU B 1 56 ? 10.969 15.445 2.768 1 88.25 56 LEU B O 1
ATOM 2623 N N . ALA B 1 57 ? 12.445 13.867 2.711 1 89.25 57 ALA B N 1
ATOM 2624 C CA . ALA B 1 57 ? 11.992 13.211 3.934 1 89.25 57 ALA B CA 1
ATOM 2625 C C . ALA B 1 57 ? 13.156 13 4.902 1 89.25 57 ALA B C 1
ATOM 2627 O O . ALA B 1 57 ? 14.148 12.359 4.559 1 89.25 57 ALA B O 1
ATOM 2628 N N . LEU B 1 58 ? 12.945 13.539 6.078 1 81.69 58 LEU B N 1
ATOM 2629 C CA . LEU B 1 58 ? 14 13.461 7.074 1 81.69 58 LEU B CA 1
ATOM 2630 C C . LEU B 1 58 ? 13.484 12.867 8.375 1 81.69 58 LEU B C 1
ATOM 2632 O O . LEU B 1 58 ? 12.352 13.148 8.789 1 81.69 58 LEU B O 1
ATOM 2636 N N . PHE B 1 59 ? 14.305 12.07 8.844 1 75.5 59 PHE B N 1
ATOM 2637 C CA . PHE B 1 59 ? 14.141 11.594 10.211 1 75.5 59 PHE B CA 1
ATOM 2638 C C . PHE B 1 59 ? 15.18 12.219 11.125 1 75.5 59 PHE B C 1
ATOM 2640 O O . PHE B 1 59 ? 16.391 12.086 10.898 1 75.5 59 PHE B O 1
ATOM 2647 N N . THR B 1 60 ? 14.789 13.258 11.891 1 62.69 60 THR B N 1
ATOM 2648 C CA . THR B 1 60 ? 15.781 14.039 12.625 1 62.69 60 THR B CA 1
ATOM 2649 C C . THR B 1 60 ? 15.656 13.797 14.125 1 62.69 60 THR B C 1
ATOM 2651 O O . THR B 1 60 ? 14.555 13.68 14.656 1 62.69 60 THR B O 1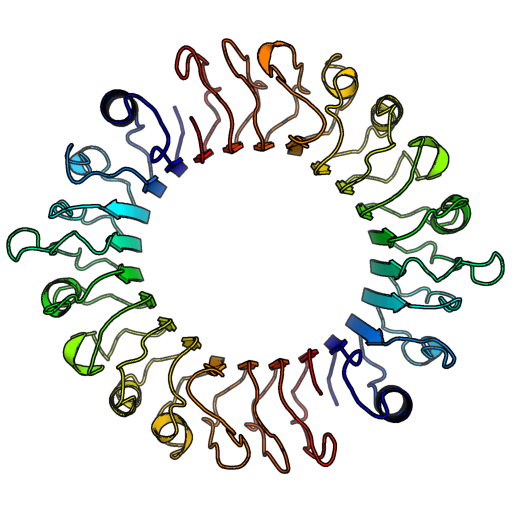
ATOM 2654 N N . LEU B 1 61 ? 16.656 13.281 14.75 1 55.19 61 LEU B N 1
ATOM 2655 C CA . LEU B 1 61 ? 16.734 13.18 16.203 1 55.19 61 LEU B CA 1
ATOM 2656 C C . LEU B 1 61 ? 17.062 14.531 16.828 1 55.19 61 LEU B C 1
ATOM 2658 O O . LEU B 1 61 ? 16.766 14.773 18 1 55.19 61 LEU B O 1
ATOM 2662 N N . GLY B 1 62 ? 17.516 15.555 15.938 1 51 62 GLY B N 1
ATOM 2663 C CA . GLY B 1 62 ? 18.016 16.75 16.609 1 51 62 GLY B CA 1
ATOM 2664 C C . GLY B 1 62 ? 17.656 18.031 15.906 1 51 62 GLY B C 1
ATOM 2665 O O . GLY B 1 62 ? 16.734 18.062 15.078 1 51 62 GLY B O 1
ATOM 2666 N N . ASN B 1 63 ? 18.25 19.156 16.344 1 49.59 63 ASN B N 1
ATOM 2667 C CA . ASN B 1 63 ? 18 20.578 16.234 1 49.59 63 ASN B CA 1
ATOM 2668 C C . ASN B 1 63 ? 18.125 21.062 14.789 1 49.59 63 ASN B C 1
ATOM 2670 O O . ASN B 1 63 ? 18.172 22.266 14.523 1 49.59 63 ASN B O 1
ATOM 2674 N N . TRP B 1 64 ? 18.359 20.266 13.773 1 49.91 64 TRP B N 1
ATOM 2675 C CA . TRP B 1 64 ? 18.828 21.078 12.664 1 49.91 64 TRP B CA 1
ATOM 2676 C C . TRP B 1 64 ? 17.984 20.828 11.414 1 49.91 64 TRP B C 1
ATOM 2678 O O . TRP B 1 64 ? 17.906 19.688 10.93 1 49.91 64 TRP B O 1
ATOM 2688 N N . VAL B 1 65 ? 16.891 21.453 11.156 1 53.59 65 VAL B N 1
ATOM 2689 C CA . VAL B 1 65 ? 16.422 21.406 9.773 1 53.59 65 VAL B CA 1
ATOM 2690 C C . VAL B 1 65 ? 16.984 22.594 8.992 1 53.59 65 VAL B C 1
ATOM 2692 O O . VAL B 1 65 ? 16.781 23.75 9.359 1 53.59 65 VAL B O 1
ATOM 2695 N N . PRO B 1 66 ? 17.953 22.359 8.094 1 55.19 66 PRO B N 1
ATOM 2696 C CA . PRO B 1 66 ? 18.547 23.438 7.301 1 55.19 66 PRO B CA 1
ATOM 2697 C C . PRO B 1 66 ? 17.516 24.266 6.555 1 55.19 66 PRO B C 1
ATOM 2699 O O . PRO B 1 66 ? 16.359 23.844 6.418 1 55.19 66 PRO B O 1
ATOM 2702 N N . SER B 1 67 ? 17.953 25.453 6.418 1 60.97 67 SER B N 1
ATOM 2703 C CA . SER B 1 67 ? 17.203 26.312 5.508 1 60.97 67 SER B CA 1
ATOM 2704 C C . SER B 1 67 ? 16.766 25.547 4.266 1 60.97 67 SER B C 1
ATOM 2706 O O . SER B 1 67 ? 17.562 24.844 3.641 1 60.97 67 SER B O 1
ATOM 2708 N N . LEU B 1 68 ? 15.453 25.406 4.043 1 65.5 68 LEU B N 1
ATOM 2709 C CA . LEU B 1 68 ? 14.867 24.609 2.973 1 65.5 68 LEU B CA 1
ATOM 2710 C C . LEU B 1 68 ? 15.039 25.297 1.622 1 65.5 68 LEU B C 1
ATOM 2712 O O . LEU B 1 68 ? 14.93 26.516 1.527 1 65.5 68 LEU B O 1
ATOM 2716 N N . LEU B 1 69 ? 15.406 24.562 0.723 1 71.12 69 LEU B N 1
ATOM 2717 C CA . LEU B 1 69 ? 15.625 24.953 -0.665 1 71.12 69 LEU B CA 1
ATOM 2718 C C . LEU B 1 69 ? 14.344 25.469 -1.295 1 71.12 69 LEU B C 1
ATOM 2720 O O . LEU B 1 69 ? 13.25 25.031 -0.948 1 71.12 69 LEU B O 1
ATOM 2724 N N . SER B 1 70 ? 14.539 26.5 -2.053 1 76.38 70 SER B N 1
ATOM 2725 C CA . SER B 1 70 ? 13.414 27.062 -2.777 1 76.38 70 SER B CA 1
ATOM 2726 C C . SER B 1 70 ? 12.773 26.047 -3.709 1 76.38 70 SER B C 1
ATOM 2728 O O . SER B 1 70 ? 11.602 26.188 -4.082 1 76.38 70 SER B O 1
ATOM 2730 N N . SER B 1 71 ? 13.523 24.984 -4.027 1 83.31 71 SER B N 1
ATOM 2731 C CA . SER B 1 71 ? 13.023 23.969 -4.957 1 83.31 71 SER B CA 1
ATOM 2732 C C . SER B 1 71 ? 12.117 22.969 -4.246 1 83.31 71 SER B C 1
ATOM 2734 O O . SER B 1 71 ? 11.398 22.203 -4.895 1 83.31 71 SER B O 1
ATOM 2736 N N . LEU B 1 72 ? 12.047 22.984 -3.062 1 87.25 72 LEU B N 1
ATOM 2737 C CA . LEU B 1 72 ? 11.359 21.953 -2.299 1 87.25 72 LEU B CA 1
ATOM 2738 C C . LEU B 1 72 ? 9.844 22.094 -2.408 1 87.25 72 LEU B C 1
ATOM 2740 O O . LEU B 1 72 ? 9.305 23.172 -2.127 1 87.25 72 LEU B O 1
ATOM 2744 N N . GLN B 1 73 ? 9.289 21 -2.844 1 91 73 GLN B N 1
ATOM 2745 C CA . GLN B 1 73 ? 7.84 20.984 -3.012 1 91 73 GLN B CA 1
ATOM 2746 C C . GLN B 1 73 ? 7.168 20.125 -1.946 1 91 73 GLN B C 1
ATOM 2748 O O . GLN B 1 73 ? 5.996 20.328 -1.624 1 91 73 GLN B O 1
ATOM 2753 N N . SER B 1 74 ? 7.895 19.188 -1.486 1 93.38 74 SER B N 1
ATOM 2754 C CA . SER B 1 74 ? 7.352 18.266 -0.49 1 93.38 74 SER B CA 1
ATOM 2755 C C . SER B 1 74 ? 8.359 18 0.619 1 93.38 74 SER B C 1
ATOM 2757 O O . SER B 1 74 ? 9.531 17.719 0.347 1 93.38 74 SER B O 1
ATOM 2759 N N . LEU B 1 75 ? 7.852 18.094 1.847 1 87.38 75 LEU B N 1
ATOM 2760 C CA . LEU B 1 75 ? 8.703 17.859 3.008 1 87.38 75 LEU B CA 1
ATOM 2761 C C . LEU B 1 75 ? 8.016 16.953 4.016 1 87.38 75 LEU B C 1
ATOM 2763 O O . LEU B 1 75 ? 6.871 17.188 4.395 1 87.38 75 LEU B O 1
ATOM 2767 N N . TYR B 1 76 ? 8.695 15.93 4.32 1 88.19 76 TYR B N 1
ATOM 2768 C CA . TYR B 1 76 ? 8.281 15.039 5.398 1 88.19 76 TYR B CA 1
ATOM 2769 C C . TYR B 1 76 ? 9.312 15.023 6.523 1 88.19 76 TYR B C 1
ATOM 2771 O O . TYR B 1 76 ? 10.484 14.719 6.297 1 88.19 76 TYR B O 1
ATOM 2779 N N . LEU B 1 77 ? 8.797 15.352 7.711 1 81.69 77 LEU B N 1
ATOM 2780 C CA . LEU B 1 77 ? 9.711 15.422 8.844 1 81.69 77 LEU B CA 1
ATOM 2781 C C . LEU B 1 77 ? 9.242 14.5 9.977 1 81.69 77 LEU B C 1
ATOM 2783 O O . LEU B 1 77 ? 8.078 14.531 10.359 1 81.69 77 LEU B O 1
ATOM 2787 N N . THR B 1 78 ? 10.117 13.688 10.375 1 80.25 78 THR B N 1
ATOM 2788 C CA . THR B 1 78 ? 9.906 12.93 11.602 1 80.25 78 THR B CA 1
ATOM 2789 C C . THR B 1 78 ? 10.852 13.414 12.703 1 80.25 78 THR B C 1
ATOM 2791 O O . THR B 1 78 ? 12.07 13.414 12.523 1 80.25 78 THR B O 1
ATOM 2794 N N . ILE B 1 79 ? 10.242 13.93 13.789 1 69.44 79 ILE B N 1
ATOM 2795 C CA . ILE B 1 79 ? 11.039 14.414 14.906 1 69.44 79 ILE B CA 1
ATOM 2796 C C . ILE B 1 79 ? 10.828 13.516 16.125 1 69.44 79 ILE B C 1
ATOM 2798 O O . ILE B 1 79 ? 9.688 13.289 16.547 1 69.44 79 ILE B O 1
ATOM 2802 N N . GLU B 1 80 ? 11.883 12.969 16.578 1 62.78 80 GLU B N 1
ATOM 2803 C CA . GLU B 1 80 ? 11.797 12.086 17.75 1 62.78 80 GLU B CA 1
ATOM 2804 C C . GLU B 1 80 ? 11.703 12.883 19.047 1 62.78 80 GLU B C 1
ATOM 2806 O O . GLU B 1 80 ? 12.094 14.055 19.094 1 62.78 80 GLU B O 1
ATOM 2811 N N . ALA B 1 81 ? 11.062 12.281 20.109 1 56.62 81 ALA B N 1
ATOM 2812 C CA . ALA B 1 81 ? 10.633 12.844 21.391 1 56.62 81 ALA B CA 1
ATOM 2813 C C . ALA B 1 81 ? 11.742 13.688 22.016 1 56.62 81 ALA B C 1
ATOM 2815 O O . ALA B 1 81 ? 11.477 14.758 22.562 1 56.62 81 ALA B O 1
ATOM 2816 N N . ASP B 1 82 ? 12.844 13.172 22.047 1 56.53 82 ASP B N 1
ATOM 2817 C CA . ASP B 1 82 ? 13.836 13.836 22.875 1 56.53 82 ASP B CA 1
ATOM 2818 C C . ASP B 1 82 ? 14.367 15.102 22.203 1 56.53 82 ASP B C 1
ATOM 2820 O O . ASP B 1 82 ? 15.109 15.875 22.828 1 56.53 82 ASP B O 1
ATOM 2824 N N . ASP B 1 83 ? 13.891 15.305 21.109 1 52.97 83 ASP B N 1
ATOM 2825 C CA . ASP B 1 83 ? 14.516 16.422 20.391 1 52.97 83 ASP B CA 1
ATOM 2826 C C . ASP B 1 83 ? 13.633 17.672 20.469 1 52.97 83 ASP B C 1
ATOM 2828 O O . ASP B 1 83 ? 12.477 17.641 20.047 1 52.97 83 ASP B O 1
ATOM 2832 N N . ILE B 1 84 ? 13.867 18.359 21.547 1 48.38 84 ILE B N 1
ATOM 2833 C CA . ILE B 1 84 ? 13.203 19.656 21.656 1 48.38 84 ILE B CA 1
ATOM 2834 C C . ILE B 1 84 ? 13.531 20.5 20.422 1 48.38 84 ILE B C 1
ATOM 2836 O O . ILE B 1 84 ? 14.695 20.734 20.109 1 48.38 84 ILE B O 1
ATOM 2840 N N . ILE B 1 85 ? 12.641 20.469 19.484 1 52.03 85 ILE B N 1
ATOM 2841 C CA . ILE B 1 85 ? 12.828 21.438 18.422 1 52.03 85 ILE B CA 1
ATOM 2842 C C . ILE B 1 85 ? 13.086 22.812 19.031 1 52.03 85 ILE B C 1
ATOM 2844 O O . ILE B 1 85 ? 12.203 23.406 19.656 1 52.03 85 ILE B O 1
ATOM 2848 N N . ARG B 1 86 ? 14.398 23.047 19.547 1 49.5 86 ARG B N 1
ATOM 2849 C CA . ARG B 1 86 ? 14.742 24.359 20.094 1 49.5 86 ARG B CA 1
ATOM 2850 C C . ARG B 1 86 ? 14.539 25.453 19.047 1 49.5 86 ARG B C 1
ATOM 2852 O O . ARG B 1 86 ? 14.562 25.188 17.844 1 49.5 86 ARG B O 1
ATOM 2859 N N . ASP B 1 87 ? 14.109 26.547 19.453 1 49.84 87 ASP B N 1
ATOM 2860 C CA . ASP B 1 87 ? 13.773 27.812 18.812 1 49.84 87 ASP B CA 1
ATOM 2861 C C . ASP B 1 87 ? 14.672 28.062 17.594 1 49.84 87 ASP B C 1
ATOM 2863 O O . ASP B 1 87 ? 14.211 28.578 16.578 1 49.84 87 ASP B O 1
ATOM 2867 N N . GLU B 1 88 ? 15.969 27.766 17.812 1 48.44 88 GLU B N 1
ATOM 2868 C CA . GLU B 1 88 ? 16.953 28.172 16.812 1 48.44 88 GLU B CA 1
ATOM 2869 C C . GLU B 1 88 ? 16.891 27.312 15.57 1 48.44 88 GLU B C 1
ATOM 2871 O O . GLU B 1 88 ? 17.516 27.625 14.555 1 48.44 88 GLU B O 1
ATOM 2876 N N . CYS B 1 89 ? 16.25 26.312 15.688 1 48.31 89 CYS B N 1
ATOM 2877 C CA . CYS B 1 89 ? 16.344 25.312 14.625 1 48.31 89 CYS B CA 1
ATOM 2878 C C . CYS B 1 89 ? 15.203 25.469 13.625 1 48.31 89 CYS B C 1
ATOM 2880 O O . CYS B 1 89 ? 14.938 24.547 12.844 1 48.31 89 CYS B O 1
ATOM 2882 N N . PHE B 1 90 ? 14.523 26.578 13.742 1 49.66 90 PHE B N 1
ATOM 2883 C CA . PHE B 1 90 ? 13.281 26.578 12.977 1 49.66 90 PHE B CA 1
ATOM 2884 C C . PHE B 1 90 ? 13.562 26.672 11.484 1 49.66 90 PHE B C 1
ATOM 2886 O O . PHE B 1 90 ? 14.398 27.469 11.047 1 49.66 90 PHE B O 1
ATOM 2893 N N . LEU B 1 91 ? 13.133 25.688 10.781 1 56.25 91 LEU B N 1
ATOM 2894 C CA . LEU B 1 91 ? 13.016 25.453 9.344 1 56.25 91 LEU B CA 1
ATOM 2895 C C . LEU B 1 91 ? 12.32 26.625 8.648 1 56.25 91 LEU B C 1
ATOM 2897 O O . LEU B 1 91 ? 11.266 27.078 9.094 1 56.25 91 LEU B O 1
ATOM 2901 N N . GLU B 1 92 ? 13.156 27.516 8.102 1 65.62 92 GLU B N 1
ATOM 2902 C CA . GLU B 1 92 ? 12.453 28.375 7.141 1 65.62 92 GLU B CA 1
ATOM 2903 C C . GLU B 1 92 ? 11.844 27.547 6.012 1 65.62 92 GLU B C 1
ATOM 2905 O O . GLU B 1 92 ? 12.57 27 5.18 1 65.62 92 GLU B O 1
ATOM 2910 N N . ILE B 1 93 ? 10.586 27.234 6.113 1 69.06 93 ILE B N 1
ATOM 2911 C CA . ILE B 1 93 ? 9.875 26.484 5.09 1 69.06 93 ILE B CA 1
ATOM 2912 C C . ILE B 1 93 ? 9.797 27.297 3.805 1 69.06 93 ILE B C 1
ATOM 2914 O O . ILE B 1 93 ? 9.562 28.516 3.848 1 69.06 93 ILE B O 1
ATOM 2918 N N . SER B 1 94 ? 10.109 26.719 2.807 1 75.5 94 SER B N 1
ATOM 2919 C CA . SER B 1 94 ? 10.016 27.328 1.485 1 75.5 94 SER B CA 1
ATOM 2920 C C . SER B 1 94 ? 8.602 27.828 1.2 1 75.5 94 SER B C 1
ATOM 2922 O O . SER B 1 94 ? 7.625 27.125 1.481 1 75.5 94 SER B O 1
ATOM 2924 N N . PRO B 1 95 ? 8.531 29.078 0.752 1 78.88 95 PRO B N 1
ATOM 2925 C CA . PRO B 1 95 ? 7.211 29.562 0.357 1 78.88 95 PRO B CA 1
ATOM 2926 C C . PRO B 1 95 ? 6.59 28.75 -0.768 1 78.88 95 PRO B C 1
ATOM 2928 O O . PRO B 1 95 ? 5.383 28.828 -1.009 1 78.88 95 PRO B O 1
ATOM 2931 N N . ASN B 1 96 ? 7.445 27.875 -1.418 1 83.56 96 ASN B N 1
ATOM 2932 C CA . ASN B 1 96 ? 6.957 27.078 -2.541 1 83.56 96 ASN B CA 1
ATOM 2933 C C . ASN B 1 96 ? 6.52 25.688 -2.098 1 83.56 96 ASN B C 1
ATOM 2935 O O . ASN B 1 96 ? 6.09 24.875 -2.918 1 83.56 96 ASN B O 1
ATOM 2939 N N . LEU B 1 97 ? 6.566 25.469 -0.914 1 89.5 97 LEU B N 1
ATOM 2940 C CA . LEU B 1 97 ? 6.195 24.141 -0.405 1 89.5 97 LEU B CA 1
ATOM 2941 C C . LEU B 1 97 ? 4.707 23.891 -0.616 1 89.5 97 LEU B C 1
ATOM 2943 O O . LEU B 1 97 ? 3.869 24.719 -0.263 1 89.5 97 LEU B O 1
ATOM 2947 N N . GLU B 1 98 ? 4.465 22.734 -1.209 1 94.06 98 GLU B N 1
ATOM 2948 C CA . GLU B 1 98 ? 3.078 22.391 -1.494 1 94.06 98 GLU B CA 1
ATOM 2949 C C . GLU B 1 98 ? 2.58 21.297 -0.552 1 94.06 98 GLU B C 1
ATOM 2951 O O . GLU B 1 98 ? 1.374 21.156 -0.332 1 94.06 98 GLU B O 1
ATOM 2956 N N . ARG B 1 99 ? 3.459 20.594 -0.066 1 95 99 ARG B N 1
ATOM 2957 C CA . ARG B 1 99 ? 3.1 19.484 0.822 1 95 99 ARG B CA 1
ATOM 2958 C C . ARG B 1 99 ? 4.016 19.453 2.041 1 95 99 ARG B C 1
ATOM 2960 O O . ARG B 1 99 ? 5.238 19.469 1.905 1 95 99 ARG B O 1
ATOM 2967 N N . LEU B 1 100 ? 3.412 19.359 3.189 1 89 100 LEU B N 1
ATOM 2968 C CA . LEU B 1 100 ? 4.148 19.281 4.445 1 89 100 LEU B CA 1
ATOM 2969 C C . LEU B 1 100 ? 3.535 18.234 5.371 1 89 100 LEU B C 1
ATOM 2971 O O . LEU B 1 100 ? 2.326 18.234 5.609 1 89 100 LEU B O 1
ATOM 2975 N N . GLU B 1 101 ? 4.352 17.328 5.801 1 89.44 101 GLU B N 1
ATOM 2976 C CA . GLU B 1 101 ? 3.92 16.328 6.77 1 89.44 101 GLU B CA 1
ATOM 2977 C C . GLU B 1 101 ? 4.902 16.219 7.934 1 89.44 101 GLU B C 1
ATOM 2979 O O . GLU B 1 101 ? 6.117 16.203 7.723 1 89.44 101 GLU B O 1
ATOM 2984 N N . PHE B 1 102 ? 4.266 16.156 9.133 1 82.44 102 PHE B N 1
ATOM 2985 C CA . PHE B 1 102 ? 5.066 16.016 10.344 1 82.44 102 PHE B CA 1
ATOM 2986 C C . PHE B 1 102 ? 4.707 14.742 11.094 1 82.44 102 PHE B C 1
ATOM 2988 O O . PHE B 1 102 ? 3.529 14.398 11.211 1 82.44 102 PHE B O 1
ATOM 2995 N N . ASN B 1 103 ? 5.68 14.094 11.492 1 81.38 103 ASN B N 1
ATOM 2996 C CA . ASN B 1 103 ? 5.555 13.062 12.523 1 81.38 103 ASN B CA 1
ATOM 2997 C C . ASN B 1 103 ? 6.32 13.445 13.789 1 81.38 103 ASN B C 1
ATOM 2999 O O . ASN B 1 103 ? 7.551 13.359 13.82 1 81.38 103 ASN B O 1
ATOM 3003 N N . LEU B 1 104 ? 5.594 14.062 14.695 1 69.94 104 LEU B N 1
ATOM 3004 C CA . LEU B 1 104 ? 6.219 14.586 15.906 1 69.94 104 LEU B CA 1
ATOM 3005 C C . LEU B 1 104 ? 5.934 13.68 17.094 1 69.94 104 LEU B C 1
ATOM 3007 O O . LEU B 1 104 ? 4.781 13.539 17.516 1 69.94 104 LEU B O 1
ATOM 3011 N N . LEU B 1 105 ? 6.961 13.055 17.609 1 61.47 105 LEU B N 1
ATOM 3012 C CA . LEU B 1 105 ? 6.797 12.125 18.719 1 61.47 105 LEU B CA 1
ATOM 3013 C C . LEU B 1 105 ? 6.777 12.875 20.047 1 61.47 105 LEU B C 1
ATOM 3015 O O . LEU B 1 105 ? 6.629 12.258 21.109 1 61.47 105 LEU B O 1
ATOM 3019 N N . ASN B 1 106 ? 6.984 14.383 19.891 1 58.44 106 ASN B N 1
ATOM 3020 C CA . ASN B 1 106 ? 6.945 15.172 21.125 1 58.44 106 ASN B CA 1
ATOM 3021 C C . ASN B 1 106 ? 6.078 16.422 20.953 1 58.44 106 ASN B C 1
ATOM 3023 O O . ASN B 1 106 ? 5.641 16.734 19.844 1 58.44 106 ASN B O 1
ATOM 3027 N N . LYS B 1 107 ? 5.781 16.969 22.125 1 56.62 107 LYS B N 1
ATOM 3028 C CA . LYS B 1 107 ? 5.023 18.219 22.188 1 56.62 107 LYS B CA 1
ATOM 3029 C C . LYS B 1 107 ? 5.758 19.344 21.469 1 56.62 107 LYS B C 1
ATOM 3031 O O . LYS B 1 107 ? 6.949 19.562 21.703 1 56.62 107 LYS B O 1
ATOM 3036 N N . VAL B 1 108 ? 5.316 19.531 20.234 1 58.12 108 VAL B N 1
ATOM 3037 C CA . VAL B 1 108 ? 5.871 20.734 19.609 1 58.12 108 VAL B CA 1
ATOM 3038 C C . VAL B 1 108 ? 5.004 21.938 19.969 1 58.12 108 VAL B C 1
ATOM 3040 O O . VAL B 1 108 ? 3.803 21.953 19.688 1 58.12 108 VAL B O 1
ATOM 3043 N N . GLU B 1 109 ? 5.543 22.797 20.906 1 55.97 109 GLU B N 1
ATOM 3044 C CA . GLU B 1 109 ? 4.777 23.938 21.422 1 55.97 109 GLU B CA 1
ATOM 3045 C C . GLU B 1 109 ? 4.48 24.938 20.312 1 55.97 109 GLU B C 1
ATOM 3047 O O . GLU B 1 109 ? 3.434 25.594 20.328 1 55.97 109 GLU B O 1
ATOM 3052 N N . ASP B 1 110 ? 5.43 25.016 19.312 1 60.28 110 ASP B N 1
ATOM 3053 C CA . ASP B 1 110 ? 5.227 26.141 18.422 1 60.28 110 ASP B CA 1
ATOM 3054 C C . ASP B 1 110 ? 5.352 25.719 16.953 1 60.28 110 ASP B C 1
ATOM 3056 O O . ASP B 1 110 ? 6.316 26.078 16.281 1 60.28 110 ASP B O 1
ATOM 3060 N N . ILE B 1 111 ? 4.395 24.984 16.375 1 62.69 111 ILE B N 1
ATOM 3061 C CA . ILE B 1 111 ? 4.398 24.562 14.977 1 62.69 111 ILE B CA 1
ATOM 3062 C C . ILE B 1 111 ? 4.188 25.766 14.062 1 62.69 111 ILE B C 1
ATOM 3064 O O . ILE B 1 111 ? 4.531 25.719 12.883 1 62.69 111 ILE B O 1
ATOM 3068 N N . GLN B 1 112 ? 3.656 26.859 14.672 1 66.62 112 GLN B N 1
ATOM 3069 C CA . GLN B 1 112 ? 3.41 28.078 13.914 1 66.62 112 GLN B CA 1
ATOM 3070 C C . GLN B 1 112 ? 4.664 28.531 13.172 1 66.62 112 GLN B C 1
ATOM 3072 O O . GLN B 1 112 ? 4.574 29.047 12.055 1 66.62 112 GLN B O 1
ATOM 3077 N N . MET B 1 113 ? 5.695 28.297 13.75 1 62.5 113 MET B N 1
ATOM 3078 C CA . MET B 1 113 ? 6.949 28.75 13.156 1 62.5 113 MET B CA 1
ATOM 3079 C C . MET B 1 113 ? 7.258 27.969 11.883 1 62.5 113 MET B C 1
ATOM 3081 O O . MET B 1 113 ? 7.906 28.484 10.977 1 62.5 113 MET B O 1
ATOM 3085 N N . LEU B 1 114 ? 6.637 26.828 11.742 1 64.44 114 LEU B N 1
ATOM 3086 C CA . LEU B 1 114 ? 6.941 25.969 10.602 1 64.44 114 LEU B CA 1
ATOM 3087 C C . LEU B 1 114 ? 6.027 26.297 9.422 1 64.44 114 LEU B C 1
ATOM 3089 O O . LEU B 1 114 ? 6.438 26.172 8.266 1 64.44 114 LEU B O 1
ATOM 3093 N N . THR B 1 115 ? 4.918 26.797 9.773 1 70.06 115 THR B N 1
ATOM 3094 C CA . THR B 1 115 ? 3.934 26.875 8.703 1 70.06 115 THR B CA 1
ATOM 3095 C C . THR B 1 115 ? 3.678 28.328 8.305 1 70.06 115 THR B C 1
ATOM 3097 O O . THR B 1 115 ? 3.051 28.609 7.281 1 70.06 115 THR B O 1
ATOM 3100 N N . LYS B 1 116 ? 4.262 29.25 9.07 1 69.75 116 LYS B N 1
ATOM 3101 C CA . LYS B 1 116 ? 3.922 30.656 8.883 1 69.75 116 LYS B CA 1
ATOM 3102 C C . LYS B 1 116 ? 4.273 31.141 7.477 1 69.75 116 LYS B C 1
ATOM 3104 O O . LYS B 1 116 ? 3.574 31.969 6.902 1 69.75 116 LYS B O 1
ATOM 3109 N N . ASN B 1 117 ? 5.246 30.531 6.859 1 71.69 117 ASN B N 1
ATOM 3110 C CA . ASN B 1 117 ? 5.684 31.016 5.551 1 71.69 117 ASN B CA 1
ATOM 3111 C C . ASN B 1 117 ? 5.199 30.094 4.43 1 71.69 117 ASN B C 1
ATOM 3113 O O . ASN B 1 117 ? 5.523 30.312 3.262 1 71.69 117 ASN B O 1
ATOM 3117 N N . ALA B 1 118 ? 4.473 29.141 4.758 1 78.44 118 ALA B N 1
ATOM 3118 C CA . ALA B 1 118 ? 4.07 28.156 3.75 1 78.44 118 ALA B CA 1
ATOM 3119 C C . ALA B 1 118 ? 2.789 28.594 3.047 1 78.44 118 ALA B C 1
ATOM 3121 O O . ALA B 1 118 ? 1.764 27.922 3.129 1 78.44 118 ALA B O 1
ATOM 3122 N N . CYS B 1 119 ? 2.877 29.641 2.186 1 82.25 119 CYS B N 1
ATOM 3123 C CA . CYS B 1 119 ? 1.709 30.297 1.616 1 82.25 119 CYS B CA 1
ATOM 3124 C C . CYS B 1 119 ? 1.125 29.484 0.468 1 82.25 119 CYS B C 1
ATOM 3126 O O . CYS B 1 119 ? -0.023 29.688 0.073 1 82.25 119 CYS B O 1
ATOM 3128 N N . GLN B 1 120 ? 1.874 28.5 -0.009 1 88.25 120 GLN B N 1
ATOM 3129 C CA . GLN B 1 120 ? 1.392 27.719 -1.142 1 88.25 120 GLN B CA 1
ATOM 3130 C C . GLN B 1 120 ? 1.033 26.297 -0.716 1 88.25 120 GLN B C 1
ATOM 3132 O O . GLN B 1 120 ? 0.807 25.422 -1.561 1 88.25 120 GLN B O 1
ATOM 3137 N N . LEU B 1 121 ? 0.947 26.094 0.521 1 92.44 121 LEU B N 1
ATOM 3138 C CA . LEU B 1 121 ? 0.706 24.766 1.056 1 92.44 121 LEU B CA 1
ATOM 3139 C C . LEU B 1 121 ? -0.673 24.25 0.649 1 92.44 121 LEU B C 1
ATOM 3141 O O . LEU B 1 121 ? -1.676 24.953 0.843 1 92.44 121 LEU B O 1
ATOM 3145 N N . LYS B 1 122 ? -0.683 23.094 0.054 1 96.38 122 LYS B N 1
ATOM 3146 C CA . LYS B 1 122 ? -1.927 22.469 -0.394 1 96.38 122 LYS B CA 1
ATOM 3147 C C . LYS B 1 122 ? -2.264 21.25 0.448 1 96.38 122 LYS B C 1
ATOM 3149 O O . LYS B 1 122 ? -3.438 20.938 0.676 1 96.38 122 LYS B O 1
ATOM 3154 N N . SER B 1 123 ? -1.223 20.578 0.794 1 96.88 123 SER B N 1
ATOM 3155 C CA . SER B 1 123 ? -1.391 19.359 1.564 1 96.88 123 SER B CA 1
ATOM 3156 C C . SER B 1 123 ? -0.64 19.438 2.891 1 96.88 123 SER B C 1
ATOM 3158 O O . SER B 1 123 ? 0.54 19.781 2.922 1 96.88 123 SER B O 1
ATOM 3160 N N . PHE B 1 124 ? -1.388 19.156 3.951 1 92 124 PHE B N 1
ATOM 3161 C CA . PHE B 1 124 ? -0.816 19.188 5.293 1 92 124 PHE B CA 1
ATOM 3162 C C . PHE B 1 124 ? -1.165 17.922 6.066 1 92 124 PHE B C 1
ATOM 3164 O O . PHE B 1 124 ? -2.295 17.438 5.988 1 92 124 PHE B O 1
ATOM 3171 N N . GLY B 1 125 ? -0.178 17.344 6.711 1 91.44 125 GLY B N 1
ATOM 3172 C CA . GLY B 1 125 ? -0.4 16.172 7.539 1 91.44 125 GLY B CA 1
ATOM 3173 C C . GLY B 1 125 ? 0.392 16.188 8.836 1 91.44 125 GLY B C 1
ATOM 3174 O O . GLY B 1 125 ? 1.544 16.641 8.852 1 91.44 125 GLY B O 1
ATOM 3175 N N . VAL B 1 126 ? -0.247 15.758 9.898 1 86 126 VAL B N 1
ATOM 3176 C CA . VAL B 1 126 ? 0.448 15.633 11.18 1 86 126 VAL B CA 1
ATOM 3177 C C . VAL B 1 126 ? 0.148 14.266 11.797 1 86 126 VAL B C 1
ATOM 3179 O O . VAL B 1 126 ? -0.984 13.781 11.734 1 86 126 VAL B O 1
ATOM 3182 N N . VAL B 1 127 ? 1.242 13.742 12.367 1 84.12 127 VAL B N 1
ATOM 3183 C CA . VAL B 1 127 ? 1.132 12.469 13.078 1 84.12 127 VAL B CA 1
ATOM 3184 C C . VAL B 1 127 ? 1.643 12.633 14.508 1 84.12 127 VAL B C 1
ATOM 3186 O O . VAL B 1 127 ? 2.727 13.18 14.727 1 84.12 127 VAL B O 1
ATOM 3189 N N . HIS B 1 128 ? 0.881 12.203 15.484 1 78.5 128 HIS B N 1
ATOM 3190 C CA . HIS B 1 128 ? 1.255 12.18 16.891 1 78.5 128 HIS B CA 1
ATOM 3191 C C . HIS B 1 128 ? 1.455 13.586 17.438 1 78.5 128 HIS B C 1
ATOM 3193 O O . HIS B 1 128 ? 2.33 13.812 18.281 1 78.5 128 HIS B O 1
ATOM 3199 N N . PHE B 1 129 ? 0.67 14.383 16.922 1 70.62 129 PHE B N 1
ATOM 3200 C CA . PHE B 1 129 ? 0.887 15.773 17.297 1 70.62 129 PHE B CA 1
ATOM 3201 C C . PHE B 1 129 ? 0.023 16.156 18.5 1 70.62 129 PHE B C 1
ATOM 3203 O O . PHE B 1 129 ? -1.171 15.844 18.531 1 70.62 129 PHE B O 1
ATOM 3210 N N . LEU B 1 130 ? 0.755 16.75 19.438 1 71.75 130 LEU B N 1
ATOM 3211 C CA . LEU B 1 130 ? 0.045 17.219 20.625 1 71.75 130 LEU B CA 1
ATOM 3212 C C . LEU B 1 130 ? -0.463 18.641 20.422 1 71.75 130 LEU B C 1
ATOM 3214 O O . LEU B 1 130 ? 0.096 19.594 20.969 1 71.75 130 LEU B O 1
ATOM 3218 N N . ILE B 1 131 ? -1.4 18.688 19.453 1 70.44 131 ILE B N 1
ATOM 3219 C CA . ILE B 1 131 ? -2.02 19.969 19.188 1 70.44 131 ILE B CA 1
ATOM 3220 C C . ILE B 1 131 ? -3.352 20.062 19.938 1 70.44 131 ILE B C 1
ATOM 3222 O O . ILE B 1 131 ? -4.113 19.094 19.969 1 70.44 131 ILE B O 1
ATOM 3226 N N . THR B 1 132 ? -3.471 21.234 20.531 1 71.38 132 THR B N 1
ATOM 3227 C CA . THR B 1 132 ? -4.699 21.406 21.297 1 71.38 132 THR B CA 1
ATOM 3228 C C . THR B 1 132 ? -5.781 22.078 20.453 1 71.38 132 THR B C 1
ATOM 3230 O O . THR B 1 132 ? -6.973 21.844 20.656 1 71.38 132 THR B O 1
ATOM 3233 N N . THR B 1 133 ? -5.223 22.922 19.562 1 76.94 133 THR B N 1
ATOM 3234 C CA . THR B 1 133 ? -6.207 23.578 18.719 1 76.94 133 THR B CA 1
ATOM 3235 C C . THR B 1 133 ? -5.73 23.656 17.266 1 76.94 133 THR B C 1
ATOM 3237 O O . THR B 1 133 ? -4.531 23.781 17.016 1 76.94 133 THR B O 1
ATOM 3240 N N . VAL B 1 134 ? -6.637 23.625 16.312 1 77.38 134 VAL B N 1
ATOM 3241 C CA . VAL B 1 134 ? -6.367 23.719 14.891 1 77.38 134 VAL B CA 1
ATOM 3242 C C . VAL B 1 134 ? -5.742 25.062 14.562 1 77.38 134 VAL B C 1
ATOM 3244 O O . VAL B 1 134 ? -4.836 25.156 13.734 1 77.38 134 VAL B O 1
ATOM 3247 N N . LEU B 1 135 ? -6.168 26.109 15.297 1 76.56 135 LEU B N 1
ATOM 3248 C CA . LEU B 1 135 ? -5.707 27.469 15.055 1 76.56 135 LEU B CA 1
ATOM 3249 C C . LEU B 1 135 ? -4.215 27.594 15.344 1 76.56 135 LEU B C 1
ATOM 3251 O O . LEU B 1 135 ? -3.521 28.391 14.711 1 76.56 135 LEU B O 1
ATOM 3255 N N . SER B 1 136 ? -3.779 26.719 16.188 1 76.44 136 SER B N 1
ATOM 3256 C CA . SER B 1 136 ? -2.371 26.781 16.562 1 76.44 136 SER B CA 1
ATOM 3257 C C . SER B 1 136 ? -1.475 26.328 15.414 1 76.44 136 SER B C 1
ATOM 3259 O O . SER B 1 136 ? -0.276 26.609 15.406 1 76.44 136 SER B O 1
ATOM 3261 N N . LEU B 1 137 ? -1.989 25.781 14.391 1 77.38 137 LEU B N 1
ATOM 3262 C CA . LEU B 1 137 ? -1.222 25.266 13.258 1 77.38 137 LEU B CA 1
ATOM 3263 C C . LEU B 1 137 ? -0.907 26.391 12.273 1 77.38 137 LEU B C 1
ATOM 3265 O O . LEU B 1 137 ? -0.003 26.266 11.445 1 77.38 137 LEU B O 1
ATOM 3269 N N . CYS B 1 138 ? -1.637 27.5 12.297 1 80.25 138 CYS B N 1
ATOM 3270 C CA . CYS B 1 138 ? -1.434 28.688 11.461 1 80.25 138 CYS B CA 1
ATOM 3271 C C . CYS B 1 138 ? -1.338 28.297 9.992 1 80.25 138 CYS B C 1
ATOM 3273 O O . CYS B 1 138 ? -0.435 28.75 9.281 1 80.25 138 CYS B O 1
ATOM 3275 N N . LEU B 1 139 ? -2.213 27.391 9.523 1 86.25 139 LEU B N 1
ATOM 3276 C CA . LEU B 1 139 ? -2.234 26.953 8.133 1 86.25 139 LEU B CA 1
ATOM 3277 C C . LEU B 1 139 ? -2.938 27.969 7.246 1 86.25 139 LEU B C 1
ATOM 3279 O O . LEU B 1 139 ? -3.842 28.672 7.703 1 86.25 139 LEU B O 1
ATOM 3283 N N . PRO B 1 140 ? -2.494 28.062 6.055 1 88.56 140 PRO B N 1
ATOM 3284 C CA . PRO B 1 140 ? -3.227 28.938 5.133 1 88.56 140 PRO B CA 1
ATOM 3285 C C . PRO B 1 140 ? -4.594 28.375 4.75 1 88.56 140 PRO B C 1
ATOM 3287 O O . PRO B 1 140 ? -4.676 27.359 4.066 1 88.56 140 PRO B O 1
ATOM 3290 N N . GLU B 1 141 ? -5.68 29 5.02 1 88.38 141 GLU B N 1
ATOM 3291 C CA . GLU B 1 141 ? -7.047 28.516 4.844 1 88.38 141 GLU B CA 1
ATOM 3292 C C . GLU B 1 141 ? -7.43 28.469 3.369 1 88.38 141 GLU B C 1
ATOM 3294 O O . GLU B 1 141 ? -8.219 27.609 2.959 1 88.38 141 GLU B O 1
ATOM 3299 N N . SER B 1 142 ? -6.82 29.297 2.621 1 90.25 142 SER B N 1
ATOM 3300 C CA . SER B 1 142 ? -7.285 29.469 1.25 1 90.25 142 SER B CA 1
ATOM 3301 C C . SER B 1 142 ? -6.66 28.438 0.317 1 90.25 142 SER B C 1
ATOM 3303 O O . SER B 1 142 ? -7.141 28.234 -0.8 1 90.25 142 SER B O 1
ATOM 3305 N N . THR B 1 143 ? -5.625 27.734 0.79 1 93 143 THR B N 1
ATOM 3306 C CA . THR B 1 143 ? -4.91 26.906 -0.182 1 93 143 THR B CA 1
ATOM 3307 C C . THR B 1 143 ? -5.004 25.438 0.189 1 93 143 THR B C 1
ATOM 3309 O O . THR B 1 143 ? -4.84 24.562 -0.667 1 93 143 THR B O 1
ATOM 3312 N N . ILE B 1 144 ? -5.312 25.062 1.363 1 95.38 144 ILE B N 1
ATOM 3313 C CA . ILE B 1 144 ? -5.285 23.688 1.826 1 95.38 144 ILE B CA 1
ATOM 3314 C C . ILE B 1 144 ? -6.445 22.906 1.209 1 95.38 144 ILE B C 1
ATOM 3316 O O . ILE B 1 144 ? -7.609 23.281 1.389 1 95.38 144 ILE B O 1
ATOM 3320 N N . THR B 1 145 ? -6.078 21.891 0.496 1 97.69 145 THR B N 1
ATOM 3321 C CA . THR B 1 145 ? -7.094 21.047 -0.121 1 97.69 145 THR B CA 1
ATOM 3322 C C . THR B 1 145 ? -7.059 19.641 0.471 1 97.69 145 THR B C 1
ATOM 3324 O O . THR B 1 145 ? -8.023 18.891 0.342 1 97.69 145 THR B O 1
ATOM 3327 N N . HIS B 1 146 ? -5.938 19.297 1.044 1 98.19 146 HIS B N 1
ATOM 3328 C CA . HIS B 1 146 ? -5.762 17.984 1.652 1 98.19 146 HIS B CA 1
ATOM 3329 C C . HIS B 1 146 ? -5.242 18.109 3.082 1 98.19 146 HIS B C 1
ATOM 3331 O O . HIS B 1 146 ? -4.242 18.781 3.328 1 98.19 146 HIS B O 1
ATOM 3337 N N . TRP B 1 147 ? -5.953 17.422 4.008 1 94.88 147 TRP B N 1
ATOM 3338 C CA . TRP B 1 147 ? -5.547 17.484 5.406 1 94.88 147 TRP B CA 1
ATOM 3339 C C . TRP B 1 147 ? -5.66 16.125 6.074 1 94.88 147 TRP B C 1
ATOM 3341 O O . TRP B 1 147 ? -6.676 15.438 5.938 1 94.88 147 TRP B O 1
ATOM 3351 N N . SER B 1 148 ? -4.59 15.734 6.746 1 94 148 SER B N 1
ATOM 3352 C CA . SER B 1 148 ? -4.582 14.477 7.488 1 94 148 SER B CA 1
ATOM 3353 C C . SER B 1 148 ? -4.133 14.695 8.93 1 94 148 SER B C 1
ATOM 3355 O O . SER B 1 148 ? -3.074 15.273 9.18 1 94 148 SER B O 1
ATOM 3357 N N . LEU B 1 149 ? -4.949 14.305 9.875 1 89.88 149 LEU B N 1
ATOM 3358 C CA . LEU B 1 149 ? -4.637 14.297 11.297 1 89.88 149 LEU B CA 1
ATOM 3359 C C . LEU B 1 149 ? -4.602 12.875 11.836 1 89.88 149 LEU B C 1
ATOM 3361 O O . LEU B 1 149 ? -5.629 12.188 11.875 1 89.88 149 LEU B O 1
ATOM 3365 N N . GLU B 1 150 ? -3.418 12.539 12.266 1 88.5 150 GLU B N 1
ATOM 3366 C CA . GLU B 1 150 ? -3.281 11.164 12.742 1 88.5 150 GLU B CA 1
ATOM 3367 C C . GLU B 1 150 ? -2.768 11.125 14.18 1 88.5 150 GLU B C 1
ATOM 3369 O O . GLU B 1 150 ? -1.753 11.75 14.5 1 88.5 150 GLU B O 1
ATOM 3374 N N . MET B 1 151 ? -3.523 10.484 15.047 1 83.69 151 MET B N 1
ATOM 3375 C CA . MET B 1 151 ? -3.121 10.258 16.422 1 83.69 151 MET B CA 1
ATOM 3376 C C . MET B 1 151 ? -2.898 11.578 17.156 1 83.69 151 MET B C 1
ATOM 3378 O O . MET B 1 151 ? -1.844 11.797 17.75 1 83.69 151 MET B O 1
ATOM 3382 N N . CYS B 1 152 ? -3.826 12.359 16.953 1 80.5 152 CYS B N 1
ATOM 3383 C CA . CYS B 1 152 ? -3.855 13.617 17.688 1 80.5 152 CYS B CA 1
ATOM 3384 C C . CYS B 1 152 ? -4.879 13.562 18.828 1 80.5 152 CYS B C 1
ATOM 3386 O O . CYS B 1 152 ? -5.945 14.18 18.734 1 80.5 152 CYS B O 1
ATOM 3388 N N . PRO B 1 153 ? -4.539 12.992 19.984 1 72.56 153 PRO B N 1
ATOM 3389 C CA . PRO B 1 153 ? -5.531 12.672 21.016 1 72.56 153 PRO B CA 1
ATOM 3390 C C . PRO B 1 153 ? -5.98 13.898 21.797 1 72.56 153 PRO B C 1
ATOM 3392 O O . PRO B 1 153 ? -7.039 13.875 22.422 1 72.56 153 PRO B O 1
ATOM 3395 N N . ILE B 1 154 ? -5.273 14.984 21.766 1 71.62 154 ILE B N 1
ATOM 3396 C CA . ILE B 1 154 ? -5.605 16.094 22.641 1 71.62 154 ILE B CA 1
ATOM 3397 C C . ILE B 1 154 ? -6.383 17.156 21.875 1 71.62 154 ILE B C 1
ATOM 3399 O O . ILE B 1 154 ? -6.824 18.156 22.453 1 71.62 154 ILE B O 1
ATOM 3403 N N . LEU B 1 155 ? -6.504 16.891 20.594 1 75.69 155 LEU B N 1
ATOM 3404 C CA . LEU B 1 155 ? -7.285 17.844 19.812 1 75.69 155 LEU B CA 1
ATOM 3405 C C . LEU B 1 155 ? -8.766 17.75 20.156 1 75.69 155 LEU B C 1
ATOM 3407 O O . LEU B 1 155 ? -9.406 16.719 19.906 1 75.69 155 LEU B O 1
ATOM 3411 N N . GLU B 1 156 ? -9.234 18.781 20.844 1 70.69 156 GLU B N 1
ATOM 3412 C CA . GLU B 1 156 ? -10.594 18.703 21.375 1 70.69 156 GLU B CA 1
ATOM 3413 C C . GLU B 1 156 ? -11.586 19.453 20.484 1 70.69 156 GLU B C 1
ATOM 3415 O O . GLU B 1 156 ? -12.773 19.125 20.453 1 70.69 156 GLU B O 1
ATOM 3420 N N . ASP B 1 157 ? -11.055 20.391 19.766 1 77.75 157 ASP B N 1
ATOM 3421 C CA . ASP B 1 157 ? -11.961 21.203 18.969 1 77.75 157 ASP B CA 1
ATOM 3422 C C . ASP B 1 157 ? -11.586 21.156 17.484 1 77.75 157 ASP B C 1
ATOM 3424 O O . ASP B 1 157 ? -10.57 21.719 17.078 1 77.75 157 ASP B O 1
ATOM 3428 N N . TYR B 1 158 ? -12.461 20.516 16.672 1 81.38 158 TYR B N 1
ATOM 3429 C CA . TYR B 1 158 ? -12.219 20.359 15.242 1 81.38 158 TYR B CA 1
ATOM 3430 C C . TYR B 1 158 ? -12.984 21.406 14.445 1 81.38 158 TYR B C 1
ATOM 3432 O O . TYR B 1 158 ? -12.898 21.453 13.211 1 81.38 158 TYR B O 1
ATOM 3440 N N . SER B 1 159 ? -13.648 22.266 15.109 1 81.62 159 SER B N 1
ATOM 3441 C CA . SER B 1 159 ? -14.586 23.156 14.43 1 81.62 159 SER B CA 1
ATOM 3442 C C . SER B 1 159 ? -13.867 24.078 13.461 1 81.62 159 SER B C 1
ATOM 3444 O O . SER B 1 159 ? -14.383 24.391 12.391 1 81.62 159 SER B O 1
ATOM 3446 N N . ALA B 1 160 ? -12.656 24.422 13.758 1 84.88 160 ALA B N 1
ATOM 3447 C CA . ALA B 1 160 ? -11.914 25.391 12.953 1 84.88 160 ALA B CA 1
ATOM 3448 C C . ALA B 1 160 ? -11.57 24.812 11.586 1 84.88 160 ALA B C 1
ATOM 3450 O O . ALA B 1 160 ? -11.266 25.562 10.648 1 84.88 160 ALA B O 1
ATOM 3451 N N . ILE B 1 161 ? -11.648 23.531 11.422 1 88.62 161 ILE B N 1
ATOM 3452 C CA . ILE B 1 161 ? -11.359 22.906 10.141 1 88.62 161 ILE B CA 1
ATOM 3453 C C . ILE B 1 161 ? -12.383 23.359 9.102 1 88.62 161 ILE B C 1
ATOM 3455 O O . ILE B 1 161 ? -12.094 23.391 7.906 1 88.62 161 ILE B O 1
ATOM 3459 N N . ARG B 1 162 ? -13.539 23.734 9.531 1 87.62 162 ARG B N 1
ATOM 3460 C CA . ARG B 1 162 ? -14.625 24.156 8.648 1 87.62 162 ARG B CA 1
ATOM 3461 C C . ARG B 1 162 ? -14.25 25.438 7.898 1 87.62 162 ARG B C 1
ATOM 3463 O O . ARG B 1 162 ? -14.867 25.766 6.883 1 87.62 162 ARG B O 1
ATOM 3470 N N . ASP B 1 163 ? -13.305 26.125 8.453 1 88.5 163 ASP B N 1
ATOM 3471 C CA . ASP B 1 163 ? -12.891 27.375 7.824 1 88.5 163 ASP B CA 1
ATOM 3472 C C . ASP B 1 163 ? -12.055 27.109 6.57 1 88.5 163 ASP B C 1
ATOM 3474 O O . ASP B 1 163 ? -11.828 28.016 5.766 1 88.5 163 ASP B O 1
ATOM 3478 N N . PHE B 1 164 ? -11.695 25.906 6.395 1 92.19 164 PHE B N 1
ATOM 3479 C CA . PHE B 1 164 ? -10.938 25.547 5.203 1 92.19 164 PHE B CA 1
ATOM 3480 C C . PHE B 1 164 ? -11.867 25.141 4.07 1 92.19 164 PHE B C 1
ATOM 3482 O O . PHE B 1 164 ? -12.055 23.953 3.801 1 92.19 164 PHE B O 1
ATOM 3489 N N . LYS B 1 165 ? -12.305 26.109 3.383 1 93.12 165 LYS B N 1
ATOM 3490 C CA . LYS B 1 165 ? -13.398 25.969 2.432 1 93.12 165 LYS B CA 1
ATOM 3491 C C . LYS B 1 165 ? -12.945 25.219 1.177 1 93.12 165 LYS B C 1
ATOM 3493 O O . LYS B 1 165 ? -13.766 24.703 0.425 1 93.12 165 LYS B O 1
ATOM 3498 N N . GLN B 1 166 ? -11.633 25.125 0.926 1 95.38 166 GLN B N 1
ATOM 3499 C CA . GLN B 1 166 ? -11.117 24.484 -0.281 1 95.38 166 GLN B CA 1
ATOM 3500 C C . GLN B 1 166 ? -10.82 23.016 -0.036 1 95.38 166 GLN B C 1
ATOM 3502 O O . GLN B 1 166 ? -10.422 22.297 -0.953 1 95.38 166 GLN B O 1
ATOM 3507 N N . LEU B 1 167 ? -11.094 22.547 1.146 1 95.69 167 LEU B N 1
ATOM 3508 C CA . LEU B 1 167 ? -10.766 21.188 1.524 1 95.69 167 LEU B CA 1
ATOM 3509 C C . LEU B 1 167 ? -11.523 20.172 0.664 1 95.69 167 LEU B C 1
ATOM 3511 O O . LEU B 1 167 ? -12.75 20.25 0.551 1 95.69 167 LEU B O 1
ATOM 3515 N N . LYS B 1 168 ? -10.742 19.328 0.045 1 97.69 168 LYS B N 1
ATOM 3516 C CA . LYS B 1 168 ? -11.32 18.281 -0.795 1 97.69 168 LYS B CA 1
ATOM 3517 C C . LYS B 1 168 ? -11.188 16.922 -0.13 1 97.69 168 LYS B C 1
ATOM 3519 O O . LYS B 1 168 ? -11.992 16.016 -0.385 1 97.69 168 LYS B O 1
ATOM 3524 N N . PHE B 1 169 ? -10.219 16.875 0.61 1 97.62 169 PHE B N 1
ATOM 3525 C CA . PHE B 1 169 ? -9.93 15.625 1.303 1 97.62 169 PHE B CA 1
ATOM 3526 C C . PHE B 1 169 ? -9.617 15.883 2.771 1 97.62 169 PHE B C 1
ATOM 3528 O O . PHE B 1 169 ? -8.781 16.734 3.096 1 97.62 169 PHE B O 1
ATOM 3535 N N . LEU B 1 170 ? -10.289 15.164 3.697 1 95.12 170 LEU B N 1
ATOM 3536 C CA . LEU B 1 170 ? -10.023 15.219 5.129 1 95.12 170 LEU B CA 1
ATOM 3537 C C . LEU B 1 170 ? -9.906 13.82 5.719 1 95.12 170 LEU B C 1
ATOM 3539 O O . LEU B 1 170 ? -10.75 12.961 5.453 1 95.12 170 LEU B O 1
ATOM 3543 N N . GLU B 1 171 ? -8.852 13.602 6.449 1 95.56 171 GLU B N 1
ATOM 3544 C CA . GLU B 1 171 ? -8.641 12.328 7.133 1 95.56 171 GLU B CA 1
ATOM 3545 C C . GLU B 1 171 ? -8.312 12.539 8.609 1 95.56 171 GLU B C 1
ATOM 3547 O O . GLU B 1 171 ? -7.426 13.32 8.945 1 95.56 171 GLU B O 1
ATOM 3552 N N . ILE B 1 172 ? -9.023 11.93 9.398 1 90.5 172 ILE B N 1
ATOM 3553 C CA . ILE B 1 172 ? -8.766 11.914 10.836 1 90.5 172 ILE B CA 1
ATOM 3554 C C . ILE B 1 172 ? -8.602 10.469 11.312 1 90.5 172 ILE B C 1
ATOM 3556 O O . ILE B 1 172 ? -9.562 9.695 11.32 1 90.5 172 ILE B O 1
ATOM 3560 N N . ILE B 1 173 ? -7.398 10.172 11.781 1 89.12 173 ILE B N 1
ATOM 3561 C CA . ILE B 1 173 ? -7.09 8.797 12.141 1 89.12 173 ILE B CA 1
ATOM 3562 C C . ILE B 1 173 ? -6.773 8.711 13.633 1 89.12 173 ILE B C 1
ATOM 3564 O O . ILE B 1 173 ? -5.891 9.414 14.125 1 89.12 173 ILE B O 1
ATOM 3568 N N . SER B 1 174 ? -7.48 7.801 14.32 1 79.12 174 SER B N 1
ATOM 3569 C CA . SER B 1 174 ? -7.27 7.52 15.734 1 79.12 174 SER B CA 1
ATOM 3570 C C . SER B 1 174 ? -7.414 8.781 16.578 1 79.12 174 SER B C 1
ATOM 3572 O O . SER B 1 174 ? -6.551 9.094 17.406 1 79.12 174 SER B O 1
ATOM 3574 N N . GLY B 1 175 ? -8.305 9.461 16.234 1 72.25 175 GLY B N 1
ATOM 3575 C CA . GLY B 1 175 ? -8.672 10.625 17.031 1 72.25 175 GLY B CA 1
ATOM 3576 C C . GLY B 1 175 ? -10.047 10.508 17.656 1 72.25 175 GLY B C 1
ATOM 3577 O O . GLY B 1 175 ? -10.773 9.555 17.391 1 72.25 175 GLY B O 1
ATOM 3578 N N . PRO B 1 176 ? -10.188 11.422 18.672 1 70.31 176 PRO B N 1
ATOM 3579 C CA . PRO B 1 176 ? -11.547 11.469 19.203 1 70.31 176 PRO B CA 1
ATOM 3580 C C . PRO B 1 176 ? -12.594 11.781 18.125 1 70.31 176 PRO B C 1
ATOM 3582 O O . PRO B 1 176 ? -12.266 12.391 17.109 1 70.31 176 PRO B O 1
ATOM 3585 N N . PHE B 1 177 ? -13.758 11.141 18.25 1 66.44 177 PHE B N 1
ATOM 3586 C CA . PHE B 1 177 ? -14.828 11.445 17.312 1 66.44 177 PHE B CA 1
ATOM 3587 C C . PHE B 1 177 ? -15.125 12.938 17.281 1 66.44 177 PHE B C 1
ATOM 3589 O O . PHE B 1 177 ? -15.305 13.562 18.328 1 66.44 177 PHE B O 1
ATOM 3596 N N . PRO B 1 178 ? -15.07 13.43 16 1 72 178 PRO B N 1
ATOM 3597 C CA . PRO B 1 178 ? -15.344 14.867 15.891 1 72 178 PRO B CA 1
ATOM 3598 C C . PRO B 1 178 ? -16.812 15.18 15.602 1 72 178 PRO B C 1
ATOM 3600 O O . PRO B 1 178 ? -17.156 15.547 14.477 1 72 178 PRO B O 1
ATOM 3603 N N . PRO B 1 179 ? -17.688 15.086 16.625 1 66.75 179 PRO B N 1
ATOM 3604 C CA . PRO B 1 179 ? -19.109 15.305 16.344 1 66.75 179 PRO B CA 1
ATOM 3605 C C . PRO B 1 179 ? -19.391 16.672 15.711 1 66.75 179 PRO B C 1
ATOM 3607 O O . PRO B 1 179 ? -20.266 16.797 14.859 1 66.75 179 PRO B O 1
ATOM 3610 N N . GLU B 1 180 ? -18.578 17.594 16.062 1 70.44 180 GLU B N 1
ATOM 3611 C CA . GLU B 1 180 ? -18.812 18.969 15.609 1 70.44 180 GLU B CA 1
ATOM 3612 C C . GLU B 1 180 ? -18.609 19.094 14.102 1 70.44 180 GLU B C 1
ATOM 3614 O O . GLU B 1 180 ? -19.188 19.984 13.469 1 70.44 180 GLU B O 1
ATOM 3619 N N . LEU B 1 181 ? -17.781 18.281 13.586 1 72.94 181 LEU B N 1
ATOM 3620 C CA . LEU B 1 181 ? -17.516 18.344 12.156 1 72.94 181 LEU B CA 1
ATOM 3621 C C . LEU B 1 181 ? -18.688 17.781 11.359 1 72.94 181 LEU B C 1
ATOM 3623 O O . LEU B 1 181 ? -18.875 18.141 10.195 1 72.94 181 LEU B O 1
ATOM 3627 N N . LEU B 1 182 ? -19.453 16.938 12.031 1 70.62 182 LEU B N 1
ATOM 3628 C CA . LEU B 1 182 ? -20.469 16.188 11.297 1 70.62 182 LEU B CA 1
ATOM 3629 C C . LEU B 1 182 ? -21.859 16.641 11.695 1 70.62 182 LEU B C 1
ATOM 3631 O O . LEU B 1 182 ? -22.844 15.945 11.406 1 70.62 182 LEU B O 1
ATOM 3635 N N . LEU B 1 183 ? -21.906 17.703 12.492 1 62.34 183 LEU B N 1
ATOM 3636 C CA . LEU B 1 183 ? -23.219 18.141 12.984 1 62.34 183 LEU B CA 1
ATOM 3637 C C . LEU B 1 183 ? -23.859 19.156 12.039 1 62.34 183 LEU B C 1
ATOM 3639 O O . LEU B 1 183 ? -25.078 19.328 12.047 1 62.34 183 LEU B O 1
ATOM 3643 N N . GLN B 1 184 ? -23.062 19.828 11.305 1 61.88 184 GLN B N 1
ATOM 3644 C CA . GLN B 1 184 ? -23.656 20.859 10.453 1 61.88 184 GLN B CA 1
ATOM 3645 C C . GLN B 1 184 ? -23.234 20.672 9 1 61.88 184 GLN B C 1
ATOM 3647 O O . GLN B 1 184 ? -22.094 20.281 8.719 1 61.88 184 GLN B O 1
ATOM 3652 N N . ASN B 1 185 ? -24.203 20.688 8.031 1 60.88 185 ASN B N 1
ATOM 3653 C CA . ASN B 1 185 ? -24.062 20.438 6.598 1 60.88 185 ASN B CA 1
ATOM 3654 C C . ASN B 1 185 ? -23.219 21.531 5.926 1 60.88 185 ASN B C 1
ATOM 3656 O O . ASN B 1 185 ? -22.625 21.297 4.871 1 60.88 185 ASN B O 1
ATOM 3660 N N . ASN B 1 186 ? -23.109 22.719 6.59 1 63.09 186 ASN B N 1
ATOM 3661 C CA . ASN B 1 186 ? -22.641 23.859 5.812 1 63.09 186 ASN B CA 1
ATOM 3662 C C . ASN B 1 186 ? -21.125 24.062 5.973 1 63.09 186 ASN B C 1
ATOM 3664 O O . ASN B 1 186 ? -20.578 25.047 5.465 1 63.09 186 ASN B O 1
ATOM 3668 N N . GLY B 1 187 ? -20.375 23.047 6.41 1 75.12 187 GLY B N 1
ATOM 3669 C CA . GLY B 1 187 ? -19.031 23.469 6.75 1 75.12 187 GLY B CA 1
ATOM 3670 C C . GLY B 1 187 ? -18 23.047 5.723 1 75.12 187 GLY B C 1
ATOM 3671 O O . GLY B 1 187 ? -16.922 23.641 5.637 1 75.12 187 GLY B O 1
ATOM 3672 N N . PHE B 1 188 ? -18.422 22.219 4.652 1 89.19 188 PHE B N 1
ATOM 3673 C CA . PHE B 1 188 ? -17.406 21.719 3.725 1 89.19 188 PHE B CA 1
ATOM 3674 C C . PHE B 1 188 ? -17.938 21.719 2.295 1 89.19 188 PHE B C 1
ATOM 3676 O O . PHE B 1 188 ? -18.281 20.672 1.751 1 89.19 188 PHE B O 1
ATOM 3683 N N . PRO B 1 189 ? -17.906 22.938 1.639 1 91.94 189 PRO B N 1
ATOM 3684 C CA . PRO B 1 189 ? -18.531 23.078 0.324 1 91.94 189 PRO B CA 1
ATOM 3685 C C . PRO B 1 189 ? -17.812 22.281 -0.763 1 91.94 189 PRO B C 1
ATOM 3687 O O . PRO B 1 189 ? -18.375 22.031 -1.829 1 91.94 189 PRO B O 1
ATOM 3690 N N . ASN B 1 190 ? -16.531 21.844 -0.518 1 95.12 190 ASN B N 1
ATOM 3691 C CA . ASN B 1 190 ? -15.773 21.203 -1.585 1 95.12 190 ASN B CA 1
ATOM 3692 C C . ASN B 1 190 ? -15.242 19.844 -1.156 1 95.12 190 ASN B C 1
ATOM 3694 O O . ASN B 1 190 ? -14.523 19.188 -1.913 1 95.12 190 ASN B O 1
ATOM 3698 N N . LEU B 1 191 ? -15.633 19.375 -0.012 1 95.56 191 LEU B N 1
ATOM 3699 C CA . LEU B 1 191 ? -15.117 18.109 0.494 1 95.56 191 LEU B CA 1
ATOM 3700 C C . LEU B 1 191 ? -15.727 16.938 -0.266 1 95.56 191 LEU B C 1
ATOM 3702 O O . LEU B 1 191 ? -16.953 16.766 -0.276 1 95.56 191 LEU B O 1
ATOM 3706 N N . THR B 1 192 ? -14.875 16.125 -0.873 1 97.19 192 THR B N 1
ATOM 3707 C CA . THR B 1 192 ? -15.367 15.008 -1.675 1 97.19 192 THR B CA 1
ATOM 3708 C C . THR B 1 192 ? -14.953 13.672 -1.056 1 97.19 192 THR B C 1
ATOM 3710 O O . THR B 1 192 ? -15.57 12.641 -1.333 1 97.19 192 THR B O 1
ATOM 3713 N N . LYS B 1 193 ? -13.977 13.75 -0.302 1 97.81 193 LYS B N 1
ATOM 3714 C CA . LYS B 1 193 ? -13.484 12.531 0.329 1 97.81 193 LYS B CA 1
ATOM 3715 C C . LYS B 1 193 ? -13.258 12.734 1.824 1 97.81 193 LYS B C 1
ATOM 3717 O O . LYS B 1 193 ? -12.617 13.703 2.234 1 97.81 193 LYS B O 1
ATOM 3722 N N . PHE B 1 194 ? -13.797 11.875 2.639 1 94.44 194 PHE B N 1
ATOM 3723 C CA . PHE B 1 194 ? -13.633 11.93 4.086 1 94.44 194 PHE B CA 1
ATOM 3724 C C . PHE B 1 194 ? -13.328 10.547 4.652 1 94.44 194 PHE B C 1
ATOM 3726 O O . PHE B 1 194 ? -14.008 9.578 4.324 1 94.44 194 PHE B O 1
ATOM 3733 N N . ARG B 1 195 ? -12.273 10.43 5.402 1 95.12 195 ARG B N 1
ATOM 3734 C CA . ARG B 1 195 ? -11.906 9.211 6.113 1 95.12 195 ARG B CA 1
ATOM 3735 C C . ARG B 1 195 ? -11.797 9.461 7.613 1 95.12 195 ARG B C 1
ATOM 3737 O O . ARG B 1 195 ? -11.141 10.414 8.039 1 95.12 195 ARG B O 1
ATOM 3744 N N . PHE B 1 196 ? -12.406 8.57 8.328 1 90.56 196 PHE B N 1
ATOM 3745 C CA . PHE B 1 196 ? -12.367 8.695 9.781 1 90.56 196 PHE B CA 1
ATOM 3746 C C . PHE B 1 196 ? -12.125 7.336 10.43 1 90.56 196 PHE B C 1
ATOM 3748 O O . PHE B 1 196 ? -12.789 6.355 10.094 1 90.56 196 PHE B O 1
ATOM 3755 N N . THR B 1 197 ? -11.133 7.305 11.273 1 89.38 197 THR B N 1
ATOM 3756 C CA . THR B 1 197 ? -10.875 6.129 12.102 1 89.38 197 THR B CA 1
ATOM 3757 C C . THR B 1 197 ? -11.062 6.453 13.578 1 89.38 197 THR B C 1
ATOM 3759 O O . THR B 1 197 ? -10.383 7.324 14.117 1 89.38 197 THR B O 1
ATOM 3762 N N . VAL B 1 198 ? -11.977 5.719 14.172 1 81.81 198 VAL B N 1
ATOM 3763 C CA . VAL B 1 198 ? -12.289 5.93 15.586 1 81.81 198 VAL B CA 1
ATOM 3764 C C . VAL B 1 198 ? -11.219 5.266 16.453 1 81.81 198 VAL B C 1
ATOM 3766 O O . VAL B 1 198 ? -10.789 4.148 16.156 1 81.81 198 VAL B O 1
ATOM 3769 N N . ASP B 1 199 ? -10.797 6.117 17.375 1 76.62 199 ASP B N 1
ATOM 3770 C CA . ASP B 1 199 ? -9.977 5.52 18.438 1 76.62 199 ASP B CA 1
ATOM 3771 C C . ASP B 1 199 ? -10.844 4.766 19.438 1 76.62 199 ASP B C 1
ATOM 3773 O O . ASP B 1 199 ? -11.5 5.379 20.281 1 76.62 199 ASP B O 1
ATOM 3777 N N . ASN B 1 200 ? -10.844 3.477 19.328 1 66.56 200 ASN B N 1
ATOM 3778 C CA . ASN B 1 200 ? -11.727 2.66 20.156 1 66.56 200 ASN B CA 1
ATOM 3779 C C . ASN B 1 200 ? -11.32 2.703 21.625 1 66.56 200 ASN B C 1
ATOM 3781 O O . ASN B 1 200 ? -12.102 2.328 22.5 1 66.56 200 ASN B O 1
ATOM 3785 N N . SER B 1 201 ? -10.086 3.127 21.812 1 64.38 201 SER B N 1
ATOM 3786 C CA . SER B 1 201 ? -9.672 3.219 23.203 1 64.38 201 SER B CA 1
ATOM 3787 C C . SER B 1 201 ? -10.352 4.391 23.906 1 64.38 201 SER B C 1
ATOM 3789 O O . SER B 1 201 ? -10.508 4.391 25.125 1 64.38 201 SER B O 1
ATOM 3791 N N . ALA B 1 202 ? -10.75 5.387 23.203 1 58.91 202 ALA B N 1
ATOM 3792 C CA . ALA B 1 202 ? -11.242 6.617 23.812 1 58.91 202 ALA B CA 1
ATOM 3793 C C . ALA B 1 202 ? -12.766 6.66 23.812 1 58.91 202 ALA B C 1
ATOM 3795 O O . ALA B 1 202 ? -13.375 7.469 24.516 1 58.91 202 ALA B O 1
ATOM 3796 N N . VAL B 1 203 ? -13.328 5.957 22.875 1 59.75 203 VAL B N 1
ATOM 3797 C CA . VAL B 1 203 ? -14.766 6.207 22.75 1 59.75 203 VAL B CA 1
ATOM 3798 C C . VAL B 1 203 ? -15.531 4.891 22.875 1 59.75 203 VAL B C 1
ATOM 3800 O O . VAL B 1 203 ? -15.141 3.883 22.266 1 59.75 203 VAL B O 1
ATOM 3803 N N . THR B 1 204 ? -16.375 4.629 23.75 1 59.72 204 THR B N 1
ATOM 3804 C CA . THR B 1 204 ? -17.172 3.426 23.969 1 59.72 204 THR B CA 1
ATOM 3805 C C . THR B 1 204 ? -18.031 3.115 22.75 1 59.72 204 THR B C 1
ATOM 3807 O O . THR B 1 204 ? -18.094 1.967 22.312 1 59.72 204 THR B O 1
ATOM 3810 N N . GLU B 1 205 ? -19.109 4.035 22.406 1 64.5 205 GLU B N 1
ATOM 3811 C CA . GLU B 1 205 ? -20.078 3.678 21.375 1 64.5 205 GLU B CA 1
ATOM 3812 C C . GLU B 1 205 ? -20.406 4.883 20.5 1 64.5 205 GLU B C 1
ATOM 3814 O O . GLU B 1 205 ? -20.953 5.875 20.984 1 64.5 205 GLU B O 1
ATOM 3819 N N . LEU B 1 206 ? -19.797 4.996 19.344 1 77.44 206 LEU B N 1
ATOM 3820 C CA . LEU B 1 206 ? -20.125 6.039 18.375 1 77.44 206 LEU B CA 1
ATOM 3821 C C . LEU B 1 206 ? -21.234 5.574 17.438 1 77.44 206 LEU B C 1
ATOM 3823 O O . LEU B 1 206 ? -21.25 4.414 17.016 1 77.44 206 LEU B O 1
ATOM 3827 N N . CYS B 1 207 ? -22.266 6.504 17.297 1 83 207 CYS B N 1
ATOM 3828 C CA . CYS B 1 207 ? -23.375 6.23 16.375 1 83 207 CYS B CA 1
ATOM 3829 C C . CYS B 1 207 ? -23.297 7.141 15.148 1 83 207 CYS B C 1
ATOM 3831 O O . CYS B 1 207 ? -23.203 8.359 15.289 1 83 207 CYS B O 1
ATOM 3833 N N . LEU B 1 208 ? -23.312 6.586 13.992 1 85.31 208 LEU B N 1
ATOM 3834 C CA . LEU B 1 208 ? -23.188 7.32 12.734 1 85.31 208 LEU B CA 1
ATOM 3835 C C . LEU B 1 208 ? -24.5 7.988 12.352 1 85.31 208 LEU B C 1
ATOM 3837 O O . LEU B 1 208 ? -24.516 8.93 11.555 1 85.31 208 LEU B O 1
ATOM 3841 N N . ASP B 1 209 ? -25.562 7.586 12.922 1 84.44 209 ASP B N 1
ATOM 3842 C CA . ASP B 1 209 ? -26.906 8.016 12.523 1 84.44 209 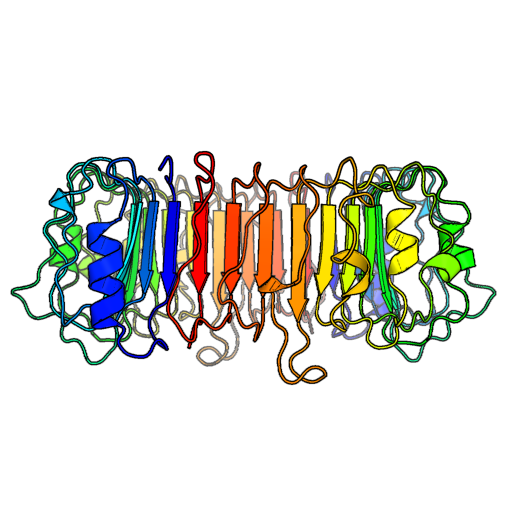ASP B CA 1
ATOM 3843 C C . ASP B 1 209 ? -27.062 9.523 12.68 1 84.44 209 ASP B C 1
ATOM 3845 O O . ASP B 1 209 ? -27.844 10.148 11.953 1 84.44 209 ASP B O 1
ATOM 3849 N N . ASP B 1 210 ? -26.328 10.07 13.602 1 78.19 210 ASP B N 1
ATOM 3850 C CA . ASP B 1 210 ? -26.5 11.492 13.891 1 78.19 210 ASP B CA 1
ATOM 3851 C C . ASP B 1 210 ? -25.531 12.336 13.062 1 78.19 210 ASP B C 1
ATOM 3853 O O . ASP B 1 210 ? -25.594 13.57 13.094 1 78.19 210 ASP B O 1
ATOM 3857 N N . ALA B 1 211 ? -24.75 11.695 12.266 1 81.75 211 ALA B N 1
ATOM 3858 C CA . ALA B 1 211 ? -23.75 12.43 11.5 1 81.75 211 ALA B CA 1
ATOM 3859 C C . ALA B 1 211 ? -24.375 13.031 10.234 1 81.75 211 ALA B C 1
ATOM 3861 O O . ALA B 1 211 ? -25.203 12.398 9.578 1 81.75 211 ALA B O 1
ATOM 3862 N N . VAL B 1 212 ? -24.031 14.289 10.117 1 84.38 212 VAL B N 1
ATOM 3863 C CA . VAL B 1 212 ? -24.422 14.977 8.891 1 84.38 212 VAL B CA 1
ATOM 3864 C C . VAL B 1 212 ? -23.188 15.242 8.031 1 84.38 212 VAL B C 1
ATOM 3866 O O . VAL B 1 212 ? -22.359 16.078 8.383 1 84.38 212 VAL B O 1
ATOM 3869 N N . PHE B 1 213 ? -23.125 14.555 6.891 1 88.69 213 PHE B N 1
ATOM 3870 C CA . PHE B 1 213 ? -21.984 14.711 5.992 1 88.69 213 PHE B CA 1
ATOM 3871 C C . PHE B 1 213 ? -22.297 15.742 4.914 1 88.69 213 PHE B C 1
ATOM 3873 O O . PHE B 1 213 ? -23.453 15.961 4.559 1 88.69 213 PHE B O 1
ATOM 3880 N N . PRO B 1 214 ? -21.234 16.359 4.5 1 90.06 214 PRO B N 1
ATOM 3881 C CA . PRO B 1 214 ? -21.438 17.312 3.402 1 90.06 214 PRO B CA 1
ATOM 3882 C C . PRO B 1 214 ? -22.078 16.672 2.174 1 90.06 214 PRO B C 1
ATOM 3884 O O . PRO B 1 214 ? -21.781 15.508 1.856 1 90.06 214 PRO B O 1
ATOM 3887 N N . GLU B 1 215 ? -22.875 17.438 1.425 1 90.31 215 GLU B N 1
ATOM 3888 C CA . GLU B 1 215 ? -23.594 16.938 0.254 1 90.31 215 GLU B CA 1
ATOM 3889 C C . GLU B 1 215 ? -22.625 16.625 -0.888 1 90.31 215 GLU B C 1
ATOM 3891 O O . GLU B 1 215 ? -22.969 15.875 -1.808 1 90.31 215 GLU B O 1
ATOM 3896 N N . THR B 1 216 ? -21.469 17.188 -0.802 1 93.62 216 THR B N 1
ATOM 3897 C CA . THR B 1 216 ? -20.5 17.031 -1.881 1 93.62 216 THR B CA 1
ATOM 3898 C C . THR B 1 216 ? -19.703 15.75 -1.714 1 93.62 216 THR B C 1
ATOM 3900 O O . THR B 1 216 ? -18.938 15.367 -2.604 1 93.62 216 THR B O 1
ATOM 3903 N N . LEU B 1 217 ? -19.891 15.062 -0.584 1 94.69 217 LEU B N 1
ATOM 3904 C CA . LEU B 1 217 ? -19.047 13.914 -0.255 1 94.69 217 LEU B CA 1
ATOM 3905 C C . LEU B 1 217 ? -19.312 12.766 -1.219 1 94.69 217 LEU B C 1
ATOM 3907 O O . LEU B 1 217 ? -20.453 12.328 -1.381 1 94.69 217 LEU B O 1
ATOM 3911 N N . MET B 1 218 ? -18.234 12.289 -1.828 1 97.25 218 MET B N 1
ATOM 3912 C CA . MET B 1 218 ? -18.312 11.211 -2.807 1 97.25 218 MET B CA 1
ATOM 3913 C C . MET B 1 218 ? -17.703 9.922 -2.26 1 97.25 218 MET B C 1
ATOM 3915 O O . MET B 1 218 ? -18.109 8.828 -2.639 1 97.25 218 MET B O 1
ATOM 3919 N N . GLU B 1 219 ? -16.797 10.07 -1.459 1 98.25 219 GLU B N 1
ATOM 3920 C CA . GLU B 1 219 ? -16.125 8.914 -0.862 1 98.25 219 GLU B CA 1
ATOM 3921 C C . GLU B 1 219 ? -16.078 9.031 0.658 1 98.25 219 GLU B C 1
ATOM 3923 O O . GLU B 1 219 ? -15.602 10.031 1.194 1 98.25 219 GLU B O 1
ATOM 3928 N N . LEU B 1 220 ? -16.562 8.008 1.312 1 95.69 220 LEU B N 1
ATOM 3929 C CA . LEU B 1 220 ? -16.578 7.973 2.77 1 95.69 220 LEU B CA 1
ATOM 3930 C C . LEU B 1 220 ? -16.016 6.656 3.291 1 95.69 220 LEU B C 1
ATOM 3932 O O . LEU B 1 220 ? -16.391 5.582 2.828 1 95.69 220 LEU B O 1
ATOM 3936 N N . GLN B 1 221 ? -15.117 6.773 4.172 1 95.75 221 GLN B N 1
ATOM 3937 C CA . GLN B 1 221 ? -14.617 5.613 4.895 1 95.75 221 GLN B CA 1
ATOM 3938 C C . GLN B 1 221 ? -14.711 5.816 6.402 1 95.75 221 GLN B C 1
ATOM 3940 O O . GLN B 1 221 ? -14.242 6.828 6.93 1 95.75 221 GLN B O 1
ATOM 3945 N N . VAL B 1 222 ? -15.297 4.922 7.004 1 91.38 222 VAL B N 1
ATOM 3946 C CA . VAL B 1 222 ? -15.383 4.918 8.461 1 91.38 222 VAL B CA 1
ATOM 3947 C C . VAL B 1 222 ? -14.789 3.625 9.016 1 91.38 222 VAL B C 1
ATOM 3949 O O . VAL B 1 222 ? -15.18 2.529 8.602 1 91.38 222 VAL B O 1
ATOM 3952 N N . THR B 1 223 ? -13.898 3.803 9.906 1 91.25 223 THR B N 1
ATOM 3953 C CA . THR B 1 223 ? -13.242 2.65 10.5 1 91.25 223 THR B CA 1
ATOM 3954 C C . THR B 1 223 ? -13.375 2.68 12.023 1 91.25 223 THR B C 1
ATOM 3956 O O . THR B 1 223 ? -13.156 3.717 12.648 1 91.25 223 THR B O 1
ATOM 3959 N N . GLY B 1 224 ? -13.68 1.547 12.539 1 85.75 224 GLY B N 1
ATOM 3960 C CA . GLY B 1 224 ? -13.773 1.416 13.984 1 85.75 224 GLY B CA 1
ATOM 3961 C C . GLY B 1 224 ? -15.133 0.943 14.453 1 85.75 224 GLY B C 1
ATOM 3962 O O . GLY B 1 224 ? -16 0.633 13.641 1 85.75 224 GLY B O 1
ATOM 3963 N N . ARG B 1 225 ? -15.312 0.875 15.758 1 83.69 225 ARG B N 1
ATOM 3964 C CA . ARG B 1 225 ? -16.562 0.41 16.359 1 83.69 225 ARG B CA 1
ATOM 3965 C C . ARG B 1 225 ? -17.609 1.508 16.344 1 83.69 225 ARG B C 1
ATOM 3967 O O . ARG B 1 225 ? -17.797 2.217 17.344 1 83.69 225 ARG B O 1
ATOM 3974 N N . VAL B 1 226 ? -18.25 1.6 15.25 1 85.69 226 VAL B N 1
ATOM 3975 C CA . VAL B 1 226 ? -19.312 2.58 15.047 1 85.69 226 VAL B CA 1
ATOM 3976 C C . VAL B 1 226 ? -20.625 1.865 14.781 1 85.69 226 VAL B C 1
ATOM 3978 O O . VAL B 1 226 ? -20.688 0.938 13.969 1 85.69 226 VAL B O 1
ATOM 3981 N N . VAL B 1 227 ? -21.594 2.32 15.508 1 85 227 VAL B N 1
ATOM 3982 C CA . VAL B 1 227 ? -22.922 1.728 15.344 1 85 227 VAL B CA 1
ATOM 3983 C C . VAL B 1 227 ? -23.688 2.467 14.242 1 85 227 VAL B C 1
ATOM 3985 O O . VAL B 1 227 ? -23.688 3.699 14.203 1 85 227 VAL B O 1
ATOM 3988 N N . ILE B 1 228 ? -24.219 1.711 13.383 1 86.31 228 ILE B N 1
ATOM 3989 C CA . ILE B 1 228 ? -25.031 2.258 12.305 1 86.31 228 ILE B CA 1
ATOM 3990 C C . ILE B 1 228 ? -26.406 1.612 12.32 1 86.31 228 ILE B C 1
ATOM 3992 O O . ILE B 1 228 ? -26.531 0.395 12.172 1 86.31 228 ILE B O 1
ATOM 3996 N N . ASN B 1 229 ? -27.406 2.412 12.508 1 86.12 229 ASN B N 1
ATOM 3997 C CA . ASN B 1 229 ? -28.781 1.943 12.516 1 86.12 229 ASN B CA 1
ATOM 3998 C C . ASN B 1 229 ? -29.547 2.451 11.297 1 86.12 229 ASN B C 1
ATOM 4000 O O . ASN B 1 229 ? -29.672 1.739 10.297 1 86.12 229 ASN B O 1
ATOM 4004 N N . ASN B 1 230 ? -29.969 3.666 11.328 1 84.81 230 ASN B N 1
ATOM 4005 C CA . ASN B 1 230 ? -30.734 4.277 10.258 1 84.81 230 ASN B CA 1
ATOM 4006 C C . ASN B 1 230 ? -30.016 5.477 9.648 1 84.81 230 ASN B C 1
ATOM 4008 O O . ASN B 1 230 ? -30.609 6.543 9.484 1 84.81 230 ASN B O 1
ATOM 4012 N N . TRP B 1 231 ? -28.828 5.188 9.219 1 86.12 231 TRP B N 1
ATOM 4013 C CA . TRP B 1 231 ? -27.984 6.266 8.688 1 86.12 231 TRP B CA 1
ATOM 4014 C C . TRP B 1 231 ? -28.406 6.617 7.266 1 86.12 231 TRP B C 1
ATOM 4016 O O . TRP B 1 231 ? -28.797 5.738 6.492 1 86.12 231 TRP B O 1
ATOM 4026 N N . VAL B 1 232 ? -28.375 7.926 7.035 1 86.5 232 VAL B N 1
ATOM 4027 C CA . VAL B 1 232 ? -28.625 8.414 5.68 1 86.5 232 VAL B CA 1
ATOM 4028 C C . VAL B 1 232 ? -27.312 8.844 5.039 1 86.5 232 VAL B C 1
ATOM 4030 O O . VAL B 1 232 ? -26.703 9.844 5.449 1 86.5 232 VAL B O 1
ATOM 4033 N N . PRO B 1 233 ? -26.891 8.172 3.992 1 90.06 233 PRO B N 1
ATOM 4034 C CA . PRO B 1 233 ? -25.625 8.547 3.332 1 90.06 233 PRO B CA 1
ATOM 4035 C C . PRO B 1 233 ? -25.75 9.836 2.525 1 90.06 233 PRO B C 1
ATOM 4037 O O . PRO B 1 233 ? -26.859 10.219 2.133 1 90.06 233 PRO B O 1
ATOM 4040 N N . PRO B 1 234 ? -24.594 10.5 2.309 1 91.19 234 PRO B N 1
ATOM 4041 C CA . PRO B 1 234 ? -24.609 11.656 1.409 1 91.19 234 PRO B CA 1
ATOM 4042 C C . PRO B 1 234 ? -25.125 11.312 0.015 1 91.19 234 PRO B C 1
ATOM 4044 O O . PRO B 1 234 ? -24.844 10.227 -0.504 1 91.19 234 PRO B O 1
ATOM 4047 N N . PRO B 1 235 ? -25.859 12.242 -0.598 1 91.62 235 PRO B N 1
ATOM 4048 C CA . PRO B 1 235 ? -26.562 11.938 -1.849 1 91.62 235 PRO B CA 1
ATOM 4049 C C . PRO B 1 235 ? -25.609 11.695 -3.016 1 91.62 235 PRO B C 1
ATOM 4051 O O . PRO B 1 235 ? -25.953 11 -3.971 1 91.62 235 PRO B O 1
ATOM 4054 N N . LYS B 1 236 ? -24.422 12.188 -2.947 1 94.44 236 LYS B N 1
ATOM 4055 C CA . LYS B 1 236 ? -23.5 12.055 -4.074 1 94.44 236 LYS B CA 1
ATOM 4056 C C . LYS B 1 236 ? -22.484 10.945 -3.824 1 94.44 236 LYS B C 1
ATOM 4058 O O . LYS B 1 236 ? -21.516 10.805 -4.57 1 94.44 236 LYS B O 1
ATOM 4063 N N . LEU B 1 237 ? -22.703 10.172 -2.826 1 95.56 237 LEU B N 1
ATOM 4064 C CA . LEU B 1 237 ? -21.766 9.125 -2.434 1 95.56 237 LEU B CA 1
ATOM 4065 C C . LEU B 1 237 ? -21.562 8.125 -3.564 1 95.56 237 LEU B C 1
ATOM 4067 O O . LEU B 1 237 ? -22.531 7.676 -4.184 1 95.56 237 LEU B O 1
ATOM 4071 N N . ARG B 1 238 ? -20.266 7.816 -3.824 1 96.81 238 ARG B N 1
ATOM 4072 C CA . ARG B 1 238 ? -19.906 6.84 -4.848 1 96.81 238 ARG B CA 1
ATOM 4073 C C . ARG B 1 238 ? -19.172 5.656 -4.242 1 96.81 238 ARG B C 1
ATOM 4075 O O . ARG B 1 238 ? -19.297 4.527 -4.719 1 96.81 238 ARG B O 1
ATOM 4082 N N . VAL B 1 239 ? -18.453 5.949 -3.23 1 97.69 239 VAL B N 1
ATOM 4083 C CA . VAL B 1 239 ? -17.641 4.926 -2.574 1 97.69 239 VAL B CA 1
ATOM 4084 C C . VAL B 1 239 ? -17.891 4.949 -1.069 1 97.69 239 VAL B C 1
ATOM 4086 O O . VAL B 1 239 ? -17.797 6.004 -0.432 1 97.69 239 VAL B O 1
ATOM 4089 N N . LEU B 1 240 ? -18.203 3.773 -0.55 1 95.5 240 LEU B N 1
ATOM 4090 C CA . LEU B 1 240 ? -18.453 3.646 0.881 1 95.5 240 LEU B CA 1
ATOM 4091 C C . LEU B 1 240 ? -17.656 2.488 1.471 1 95.5 240 LEU B C 1
ATOM 4093 O O . LEU B 1 240 ? -17.734 1.358 0.987 1 95.5 240 LEU B O 1
ATOM 4097 N N . ALA B 1 241 ? -16.891 2.793 2.428 1 96.19 241 ALA B N 1
ATOM 4098 C CA . ALA B 1 241 ? -16.172 1.77 3.178 1 96.19 241 ALA B CA 1
ATOM 4099 C C . ALA B 1 241 ? -16.5 1.837 4.664 1 96.19 241 ALA B C 1
ATOM 4101 O O . ALA B 1 241 ? -16.344 2.885 5.297 1 96.19 241 ALA B O 1
ATOM 4102 N N . LEU B 1 242 ? -16.984 0.778 5.188 1 92.38 242 LEU B N 1
ATOM 4103 C CA . LEU B 1 242 ? -17.297 0.635 6.605 1 92.38 242 LEU B CA 1
ATOM 4104 C C . LEU B 1 242 ? -16.516 -0.524 7.219 1 92.38 242 LEU B C 1
ATOM 4106 O O . LEU B 1 242 ? -16.875 -1.688 7.039 1 92.38 242 LEU B O 1
ATOM 4110 N N . TRP B 1 243 ? -15.547 -0.153 7.922 1 91.81 243 TRP B N 1
ATOM 4111 C CA . TRP B 1 243 ? -14.68 -1.177 8.492 1 91.81 243 TRP B CA 1
ATOM 4112 C C . TRP B 1 243 ? -14.828 -1.232 10.008 1 91.81 243 TRP B C 1
ATOM 4114 O O . TRP B 1 243 ? -14.617 -0.233 10.695 1 91.81 243 TRP B O 1
ATOM 4124 N N . GLY B 1 244 ? -15.25 -2.35 10.461 1 86.88 244 GLY B N 1
ATOM 4125 C CA . GLY B 1 244 ? -15.375 -2.521 11.898 1 86.88 244 GLY B CA 1
ATOM 4126 C C . GLY B 1 244 ? -16.672 -1.968 12.461 1 86.88 244 GLY B C 1
ATOM 4127 O O . GLY B 1 244 ? -16.875 -1.959 13.672 1 86.88 244 GLY B O 1
ATOM 4128 N N . CYS B 1 245 ? -17.5 -1.533 11.602 1 86 245 CYS B N 1
ATOM 4129 C CA . CYS B 1 245 ? -18.766 -0.955 12.031 1 86 245 CYS B CA 1
ATOM 4130 C C . CYS B 1 245 ? -19.75 -2.043 12.461 1 86 245 CYS B C 1
ATOM 4132 O O . CYS B 1 245 ? -19.609 -3.203 12.07 1 86 245 CYS B O 1
ATOM 4134 N N . GLN B 1 246 ? -20.734 -1.61 13.336 1 83.44 246 GLN B N 1
ATOM 4135 C CA . GLN B 1 246 ? -21.766 -2.516 13.852 1 83.44 246 GLN B CA 1
ATOM 4136 C C . GLN B 1 246 ? -23.141 -2.166 13.289 1 83.44 246 GLN B C 1
ATOM 4138 O O . GLN B 1 246 ? -23.5 -0.989 13.188 1 83.44 246 GLN B O 1
ATOM 4143 N N . PHE B 1 247 ? -23.797 -3.268 12.945 1 83.56 247 PHE B N 1
ATOM 4144 C CA . PHE B 1 247 ? -25.172 -3.127 12.445 1 83.56 247 PHE B CA 1
ATOM 4145 C C . PHE B 1 247 ? -26.141 -3.936 13.297 1 83.56 247 PHE B C 1
ATOM 4147 O O . PHE B 1 247 ? -26.641 -4.977 12.859 1 83.56 247 PHE B O 1
ATOM 4154 N N . PRO B 1 248 ? -26.547 -3.361 14.438 1 80.56 248 PRO B N 1
ATOM 4155 C CA . PRO B 1 248 ? -27.375 -4.129 15.359 1 80.56 248 PRO B CA 1
ATOM 4156 C C . PRO B 1 248 ? -28.688 -4.59 14.727 1 80.56 248 PRO B C 1
ATOM 4158 O O . PRO B 1 248 ? -29.234 -5.633 15.109 1 80.56 248 PRO B O 1
ATOM 4161 N N . HIS B 1 249 ? -29.219 -3.889 13.828 1 79.31 249 HIS B N 1
ATOM 4162 C CA . HIS B 1 249 ? -30.484 -4.223 13.203 1 79.31 249 HIS B CA 1
ATOM 4163 C C . HIS B 1 249 ? -30.297 -4.602 11.734 1 79.31 249 HIS B C 1
ATOM 4165 O O . HIS B 1 249 ? -31.25 -4.539 10.945 1 79.31 249 HIS B O 1
ATOM 4171 N N . GLY B 1 250 ? -29.016 -5.008 11.43 1 74.19 250 GLY B N 1
ATOM 4172 C CA . GLY B 1 250 ? -28.719 -5.266 10.031 1 74.19 250 GLY B CA 1
ATOM 4173 C C . GLY B 1 250 ? -28.531 -3.996 9.219 1 74.19 250 GLY B C 1
ATOM 4174 O O . GLY B 1 250 ? -28.672 -2.891 9.742 1 74.19 250 GLY B O 1
ATOM 4175 N N . ILE B 1 251 ? -28.094 -4.168 8.094 1 71.88 251 ILE B N 1
ATOM 4176 C CA . ILE B 1 251 ? -27.906 -3.033 7.199 1 71.88 251 ILE B CA 1
ATOM 4177 C C . ILE B 1 251 ? -29.25 -2.572 6.664 1 71.88 251 ILE B C 1
ATOM 4179 O O . ILE B 1 251 ? -29.906 -3.291 5.902 1 71.88 251 ILE B O 1
ATOM 4183 N N . GLN B 1 252 ? -29.719 -1.444 7.172 1 72 252 GLN B N 1
ATOM 4184 C CA . GLN B 1 252 ? -31.062 -0.957 6.871 1 72 252 GLN B CA 1
ATOM 4185 C C . GLN B 1 252 ? -31.016 0.317 6.031 1 72 252 GLN B C 1
ATOM 4187 O O . GLN B 1 252 ? -32.062 0.86 5.652 1 72 252 GLN B O 1
ATOM 4192 N N . PHE B 1 253 ? -29.891 0.734 5.668 1 67.88 253 PHE B N 1
ATOM 4193 C CA . PHE B 1 253 ? -29.875 2.002 4.949 1 67.88 253 PHE B CA 1
ATOM 4194 C C . PHE B 1 253 ? -29.844 1.77 3.441 1 67.88 253 PHE B C 1
ATOM 4196 O O . PHE B 1 253 ? -29.469 0.689 2.982 1 67.88 253 PHE B O 1
ATOM 4203 N N . THR B 1 254 ? -30.438 2.854 2.805 1 77.12 254 THR B N 1
ATOM 4204 C CA . THR B 1 254 ? -30.5 2.854 1.347 1 77.12 254 THR B CA 1
ATOM 4205 C C . THR B 1 254 ? -29.328 3.631 0.752 1 77.12 254 THR B C 1
ATOM 4207 O O . THR B 1 254 ? -29.047 4.75 1.183 1 77.12 254 THR B O 1
ATOM 4210 N N . LEU B 1 255 ? -28.703 3.041 -0.164 1 83.81 255 LEU B N 1
ATOM 4211 C CA . LEU B 1 255 ? -27.578 3.686 -0.834 1 83.81 255 LEU B CA 1
ATOM 4212 C C . LEU B 1 255 ? -28.062 4.531 -2.008 1 83.81 255 LEU B C 1
ATOM 4214 O O . LEU B 1 255 ? -29.047 4.191 -2.658 1 83.81 255 LEU B O 1
ATOM 4218 N N . PRO B 1 256 ? -27.359 5.625 -2.168 1 88.31 256 PRO B N 1
ATOM 4219 C CA . PRO B 1 256 ? -27.656 6.383 -3.387 1 88.31 256 PRO B CA 1
ATOM 4220 C C . PRO B 1 256 ? -27.406 5.578 -4.66 1 88.31 256 PRO B C 1
ATOM 4222 O O . PRO B 1 256 ? -26.609 4.629 -4.648 1 88.31 256 PRO B O 1
ATOM 4225 N N . ASP B 1 257 ? -28.047 6.02 -5.746 1 85.12 257 ASP B N 1
ATOM 4226 C CA . ASP B 1 257 ? -28.031 5.297 -7.016 1 85.12 257 ASP B CA 1
ATOM 4227 C C . ASP B 1 257 ? -26.625 5.289 -7.613 1 85.12 257 ASP B C 1
ATOM 4229 O O . ASP B 1 257 ? -26.25 4.348 -8.32 1 85.12 257 ASP B O 1
ATOM 4233 N N . ASP B 1 258 ? -25.891 6.262 -7.238 1 89.12 258 ASP B N 1
ATOM 4234 C CA . ASP B 1 258 ? -24.625 6.445 -7.922 1 89.12 258 ASP B CA 1
ATOM 4235 C C . ASP B 1 258 ? -23.5 5.695 -7.211 1 89.12 258 ASP B C 1
ATOM 4237 O O . ASP B 1 258 ? -22.359 5.68 -7.68 1 89.12 258 ASP B O 1
ATOM 4241 N N . VAL B 1 259 ? -23.781 5.004 -6.168 1 92.06 259 VAL B N 1
ATOM 4242 C CA . VAL B 1 259 ? -22.734 4.262 -5.461 1 92.06 259 VAL B CA 1
ATOM 4243 C C . VAL B 1 259 ? -22.219 3.121 -6.34 1 92.06 259 VAL B C 1
ATOM 4245 O O . VAL B 1 259 ? -23.016 2.33 -6.859 1 92.06 259 VAL B O 1
ATOM 4248 N N . ASN B 1 260 ? -20.969 3.08 -6.5 1 94.31 260 ASN B N 1
ATOM 4249 C CA . ASN B 1 260 ? -20.422 2.062 -7.383 1 94.31 260 ASN B CA 1
ATOM 4250 C C . ASN B 1 260 ? -19.453 1.134 -6.637 1 94.31 260 ASN B C 1
ATOM 4252 O O . ASN B 1 260 ? -19.109 0.062 -7.137 1 94.31 260 ASN B O 1
ATOM 4256 N N . GLU B 1 261 ? -19.031 1.53 -5.453 1 95.94 261 GLU B N 1
ATOM 4257 C CA . GLU B 1 261 ? -18.141 0.685 -4.664 1 95.94 261 GLU B CA 1
ATOM 4258 C C . GLU B 1 261 ? -18.562 0.654 -3.197 1 95.94 261 GLU B C 1
ATOM 4260 O O . GLU B 1 261 ? -18.797 1.702 -2.59 1 95.94 261 GLU B O 1
ATOM 4265 N N . ILE B 1 262 ? -18.625 -0.6 -2.654 1 92.69 262 ILE B N 1
ATOM 4266 C CA . ILE B 1 262 ? -18.938 -0.812 -1.246 1 92.69 262 ILE B CA 1
ATOM 4267 C C . ILE B 1 262 ? -17.938 -1.786 -0.632 1 92.69 262 ILE B C 1
ATOM 4269 O O . ILE B 1 262 ? -17.625 -2.822 -1.223 1 92.69 262 ILE B O 1
ATOM 4273 N N . ASP B 1 263 ? -17.516 -1.404 0.467 1 94.38 263 ASP B N 1
ATOM 4274 C CA . ASP B 1 263 ? -16.562 -2.225 1.202 1 94.38 263 ASP B CA 1
ATOM 4275 C C . ASP B 1 263 ? -16.922 -2.307 2.682 1 94.38 263 ASP B C 1
ATOM 4277 O O . ASP B 1 263 ? -16.734 -1.348 3.43 1 94.38 263 ASP B O 1
ATOM 4281 N N . ILE B 1 264 ? -17.422 -3.398 3.117 1 89.5 264 ILE B N 1
ATOM 4282 C CA . ILE B 1 264 ? -17.797 -3.619 4.512 1 89.5 264 ILE B CA 1
ATOM 4283 C C . ILE B 1 264 ? -16.969 -4.777 5.082 1 89.5 264 ILE B C 1
ATOM 4285 O O . ILE B 1 264 ? -17.125 -5.922 4.656 1 89.5 264 ILE B O 1
ATOM 4289 N N . GLN B 1 265 ? -16.172 -4.387 6.051 1 88.56 265 GLN B N 1
ATOM 4290 C CA . GLN B 1 265 ? -15.25 -5.391 6.59 1 88.56 265 GLN B CA 1
ATOM 4291 C C . GLN B 1 265 ? -15.234 -5.359 8.117 1 88.56 265 GLN B C 1
ATOM 4293 O O . GLN B 1 265 ? -15.484 -4.316 8.719 1 88.56 265 GLN B O 1
ATOM 4298 N N . TYR B 1 266 ? -15.031 -6.551 8.719 1 80.81 266 TYR B N 1
ATOM 4299 C CA . TYR B 1 266 ? -14.789 -6.707 10.148 1 80.81 266 TYR B CA 1
ATOM 4300 C C . TYR B 1 266 ? -16.031 -6.312 10.961 1 80.81 266 TYR B C 1
ATOM 4302 O O . TYR B 1 266 ? -15.914 -5.605 11.961 1 80.81 266 TYR B O 1
ATOM 4310 N N . THR B 1 267 ? -17.047 -6.625 10.367 1 76 267 THR B N 1
ATOM 4311 C CA . THR B 1 267 ? -18.281 -6.258 11.039 1 76 267 THR B CA 1
ATOM 4312 C C . THR B 1 267 ? -18.719 -7.359 12 1 76 267 THR B C 1
ATOM 4314 O O . THR B 1 267 ? -18.484 -8.539 11.75 1 76 267 THR B O 1
ATOM 4317 N N . ASP B 1 268 ? -19.172 -6.992 13.258 1 64.94 268 ASP B N 1
ATOM 4318 C CA . ASP B 1 268 ? -19.797 -7.906 14.203 1 64.94 268 ASP B CA 1
ATOM 4319 C C . ASP B 1 268 ? -21.312 -7.891 14.039 1 64.94 268 ASP B C 1
ATOM 4321 O O . ASP B 1 268 ? -21.906 -6.84 13.781 1 64.94 268 ASP B O 1
#

Organism: NCBI:txid5486

Foldseek 3Di:
DPEAEDAEECPPPDVSVVVVVVCLVPPDQNHAYYHYEDQCPPPDRPCVSHLNHAYYEYEYAEQADPADHLNYAEYHYEYAAVYQNPPVRQHPDHLNHAYYEYEYCYANPQLCSNAVSPQQHAEYYYECYQDQEPVSNVHHLARHQYYEYYNHANHDAPLCNLSNANHQEYEYYLYDDHQNQFQDQNRHARHAEYEYEHNCVPDPEAEQQNGHYHLNHAEYAYEAAYEYEEHEDRQNHAEYAYYAYEYPPPDDYDDHPNHDYYHYYNYD/DPEAEDAEECDPPDVSVVVVVVCLVPPDLNHAYYHYEDQPPDDDNPCVSHLNHAEYEYEYQEQADPADHLNYAEYEYEYAAVYQNPPVRAHPDHLNHAYYEYEYCHANPQLCSNAVSPQQHAEYEYECYQDQEPVSNVHHLARHQYYEYYNHANHDAPLCNLSNANHQEYEYYLYDDHQNVFQDQNRHARHAEYEYEHNCVPDPEAEQQNGHYHLNHAEYAYEAAYEYEEHEDRQNHAEYAYYAYEYPPPDDYDDHPNHDYYHYYNYD

pLDDT: mean 79.46, std 13.14, range [48.31, 98.31]

Nearest PDB structures (foldseek):
  7yjw-assembly1_B  TM=5.546E-01  e=1.344E-02  Leptospira santarosai serovar Shermani str. LT 821
  8ben-assembly4_D  TM=5.623E-01  e=1.283E-02  Mus musculus
  4u08-assembly2_B  TM=5.244E-01  e=1.619E-02  Leptospira interrogans serovar Copenhageni str. Fiocruz L1-130
  4u06-assembly1_A  TM=3.975E-01  e=1.861E-02  Leptospira interrogans serovar Copenhageni str. Fiocruz L1-130
  6lx0-assembly1_A  TM=4.640E-01  e=2.221E+00  Leptospira santarosai serovar Shermani str. LT 821

Secondary structure (DSSP, 8-state):
----EEEEE-TT-TTHHHHHHHHHHH--TT--EEEEE--TTSS---GGG-TT--EEEEEESSS------TT--EEEEEE-TT----GGG-----TT--EEEEEESS--S-THHHHTT-TT--EEEEES---SBGGGG---TTT--EEEEES-TT--B-GGGGG-TT--EEEEEEE---GGGSS-GGG-TT--EEEEEE-TTT-S-EEGGG----TT--EEEEESSEE-SS----TT--EEEEES-B-TT---PPPPTT--EEEEES--/----EEEEE-TT-TTHHHHHHHHHHH--TT--EEEEE---SS----GGG-TT--EEEEEESSS------TT--EEEEEE-TT----GGG-----TT--EEEEEESS--S-THHHHTT-TT--EEEEES---SBGGGG---TTT--EEEEES-TT--B-GGGGG-TT--EEEEEEE---GGGGS-GGG-TT--EEEEEE-TTT-S-EEGGG----TT--EEEEESSEE-SS----TT--EEEEES-B-TT---PPPPTT--EEEEES--

Radius of gyration: 26.45 Å; Cα contacts (8 Å, |Δi|>4): 1429; chains: 2; bounding box: 64×65×47 Å

Solvent-accessible surface area (backbone atoms only — not comparable to full-atom values): 25914 Å² total; per-residue (Å²): 113,56,35,30,32,43,34,40,32,38,78,54,28,77,65,36,66,61,50,48,51,50,45,68,72,62,54,46,55,66,23,27,33,41,32,41,33,36,75,36,58,77,60,84,77,71,57,83,64,28,67,52,27,30,32,41,33,40,33,34,44,36,44,69,46,61,77,46,52,73,48,25,33,32,42,36,40,32,36,42,48,86,27,62,76,46,82,88,27,61,34,50,45,22,54,55,19,30,31,43,34,38,35,28,64,32,78,56,91,64,51,31,64,49,30,65,48,24,74,47,27,27,33,42,34,38,29,44,34,60,40,58,45,62,74,58,43,45,66,53,43,82,44,28,29,32,41,37,42,28,41,27,71,58,42,76,52,60,56,65,59,39,65,27,48,49,23,30,32,42,34,40,34,43,21,65,84,57,60,68,60,23,64,44,54,84,38,33,81,44,23,28,34,41,38,39,27,51,28,62,89,80,46,89,76,45,62,50,48,73,47,29,61,29,64,53,23,24,32,43,34,41,34,30,64,31,37,36,53,74,36,73,66,38,72,50,24,28,34,43,32,38,30,30,29,30,38,91,78,40,91,65,54,71,76,44,64,65,25,29,35,41,33,39,31,62,23,78,112,55,37,32,34,42,34,40,31,37,74,54,29,76,63,38,66,60,51,48,51,49,46,68,71,62,55,47,53,66,24,28,32,41,33,42,32,38,74,31,72,86,71,80,76,69,56,82,64,30,67,52,26,30,33,41,33,40,35,32,46,39,50,70,48,58,77,47,50,73,49,26,33,31,40,36,40,32,37,41,51,86,30,64,78,47,82,87,26,64,34,50,44,22,52,54,19,30,32,43,34,39,35,28,64,31,77,57,90,64,51,32,67,50,29,66,48,25,72,47,28,27,32,42,34,39,27,42,34,60,40,58,45,62,74,58,44,46,66,51,45,84,45,28,28,34,41,37,43,30,41,27,71,57,43,76,53,61,59,65,59,40,65,28,49,50,24,30,34,42,34,39,35,44,20,66,82,58,61,70,61,22,62,46,58,84,40,34,80,44,25,29,33,41,38,39,28,49,28,64,89,80,46,89,79,46,63,51,48,74,49,30,61,29,62,51,24,26,32,42,36,42,34,30,66,31,36,35,54,74,36,72,66,38,72,50,23,28,34,43,32,38,31,31,30,31,36,91,79,40,89,64,54,72,76,44,62,64,25,28,35,41,34,40,31,61,22,77

Sequence (536 aa):
MGIRTLRLDLTRTENSDEIFQQIQDTMPSNLTNLRIRHPVGREQLLLDKHPSLEKLALFTLGNWVPSLLSSLQSLYLTIEADDIIRDECFLEISPNLERLEFNLLNKVEDIQMLTKNACQLKSFGVVHFLITTVLSLCLPESTITHWSLEMCPILEDYSAIRDFKQLKFLEIISGPFPPELLLQNNGFPNLTKFRFTVDNSAVTELCLDDAVFPETLMELQVTGRVVINNWVPPPKLRVLALWGCQFPHGIQFTLPDDVNEIDIQYTDMGIRTLRLDLTRTENSDEIFQQIQDTMPSNLTNLRIRHPVGREQLLLDKHPSLEKLALFTLGNWVPSLLSSLQSLYLTIEADDIIRDECFLEISPNLERLEFNLLNKVEDIQMLTKNACQLKSFGVVHFLITTVLSLCLPESTITHWSLEMCPILEDYSAIRDFKQLKFLEIISGPFPPELLLQNNGFPNLTKFRFTVDNSAVTELCLDDAVFPETLMELQVTGRVVINNWVPPPKLRVLALWGCQFPHGIQFTLPDDVNEIDIQYTD